Protein AF-A0A9P1DIL2-F1 (afdb_monomer_lite)

Radius of gyration: 38.41 Å; chains: 1; bounding box: 112×138×82 Å

Structure (mmCIF, N/CA/C/O backbone):
data_AF-A0A9P1DIL2-F1
#
_entry.id   AF-A0A9P1DIL2-F1
#
loop_
_atom_site.group_PDB
_atom_site.id
_atom_site.type_symbol
_atom_site.label_atom_id
_atom_site.label_alt_id
_atom_site.label_comp_id
_atom_site.label_asym_id
_atom_site.label_entity_id
_atom_site.label_seq_id
_atom_site.pdbx_PDB_ins_code
_atom_site.Cartn_x
_atom_site.Cartn_y
_atom_site.Cartn_z
_atom_site.occupancy
_atom_site.B_iso_or_equiv
_atom_site.auth_seq_id
_atom_site.auth_comp_id
_atom_site.auth_asym_id
_atom_site.auth_atom_id
_atom_site.pdbx_PDB_model_num
ATOM 1 N N . MET A 1 1 ? -37.172 10.593 31.304 1.00 86.00 1 MET A N 1
ATOM 2 C CA . MET A 1 1 ? -35.901 10.118 30.720 1.00 86.00 1 MET A CA 1
ATOM 3 C C . MET A 1 1 ? -35.151 9.204 31.687 1.00 86.00 1 MET A C 1
ATOM 5 O O . MET A 1 1 ? -34.919 8.066 31.318 1.00 86.00 1 MET A O 1
ATOM 9 N N . GLU A 1 2 ? -34.862 9.615 32.932 1.00 93.56 2 GLU A N 1
ATOM 10 C CA . GLU A 1 2 ? -34.145 8.751 33.898 1.00 93.56 2 GLU A CA 1
ATOM 11 C C . GLU A 1 2 ? -34.842 7.416 34.206 1.00 93.56 2 GLU A C 1
ATOM 13 O O . GLU A 1 2 ? -34.191 6.377 34.189 1.00 93.56 2 GLU A O 1
ATOM 18 N N . ALA A 1 3 ? -36.166 7.408 34.408 1.00 92.81 3 ALA A N 1
ATOM 19 C CA . ALA A 1 3 ? -36.910 6.163 34.639 1.00 92.81 3 ALA A CA 1
ATOM 20 C C . ALA A 1 3 ? -36.832 5.194 33.440 1.00 92.81 3 ALA A C 1
ATOM 22 O O . ALA A 1 3 ? -36.674 3.991 33.625 1.00 92.81 3 ALA A O 1
ATOM 23 N N . SER A 1 4 ? -36.889 5.722 32.212 1.00 95.50 4 SER A N 1
ATOM 24 C CA . SER A 1 4 ? -36.748 4.939 30.976 1.00 95.50 4 SER A CA 1
ATOM 25 C C . SER A 1 4 ? -35.328 4.399 30.803 1.00 95.50 4 SER A C 1
ATOM 27 O O . SER A 1 4 ? -35.156 3.264 30.368 1.00 95.50 4 SER A O 1
ATOM 29 N N . LEU A 1 5 ? -34.316 5.186 31.182 1.00 96.88 5 LEU A N 1
ATOM 30 C CA . LEU A 1 5 ? -32.922 4.755 31.175 1.00 96.88 5 LEU A CA 1
ATOM 31 C C . LEU A 1 5 ? -32.695 3.611 32.168 1.00 96.88 5 LEU A C 1
ATOM 33 O O . LEU A 1 5 ? -32.093 2.611 31.799 1.00 96.88 5 LEU A O 1
ATOM 37 N N . GLN A 1 6 ? -33.212 3.722 33.396 1.00 97.75 6 GLN A N 1
ATOM 38 C CA . GLN A 1 6 ? -33.060 2.661 34.393 1.00 97.75 6 GLN A CA 1
ATOM 39 C C . GLN A 1 6 ? -33.712 1.355 33.920 1.00 97.75 6 GLN A C 1
ATOM 41 O O . GLN A 1 6 ? -33.062 0.316 33.928 1.00 97.75 6 GLN A O 1
ATOM 46 N N . GLN A 1 7 ? -34.939 1.424 33.393 1.00 97.75 7 GLN A N 1
ATOM 47 C CA . GLN A 1 7 ? -35.623 0.261 32.815 1.00 97.75 7 GLN A CA 1
ATOM 48 C C . GLN A 1 7 ? -34.841 -0.372 31.656 1.00 97.75 7 GLN A C 1
ATOM 50 O O . GLN A 1 7 ? -34.799 -1.595 31.536 1.00 97.75 7 GLN A O 1
ATOM 55 N N . PHE A 1 8 ? -34.217 0.442 30.801 1.00 97.81 8 PHE A N 1
ATOM 56 C CA . PHE A 1 8 ? -33.380 -0.040 29.704 1.00 97.81 8 PHE A CA 1
ATOM 57 C C . PHE A 1 8 ? -32.117 -0.751 30.215 1.00 97.81 8 PHE A C 1
ATOM 59 O O . PHE A 1 8 ? -31.781 -1.832 29.728 1.00 97.81 8 PHE A O 1
ATOM 66 N N . CYS A 1 9 ? -31.446 -0.182 31.218 1.00 97.88 9 CYS A N 1
ATOM 67 C CA . CYS A 1 9 ? -30.265 -0.776 31.842 1.00 97.88 9 CYS A CA 1
ATOM 68 C C . CYS A 1 9 ? -30.592 -2.095 32.547 1.00 97.88 9 CYS A C 1
ATOM 70 O O . CYS A 1 9 ? -29.849 -3.062 32.388 1.00 97.88 9 CYS A O 1
ATOM 72 N N . ASP A 1 10 ? -31.727 -2.154 33.245 1.00 97.81 10 ASP A N 1
ATOM 73 C CA . ASP A 1 10 ? -32.201 -3.363 33.919 1.00 97.81 10 ASP A CA 1
ATOM 74 C C . ASP A 1 10 ? -32.574 -4.451 32.899 1.00 97.81 10 ASP A C 1
ATOM 76 O O . ASP A 1 10 ? -32.194 -5.612 33.056 1.00 97.81 10 ASP A O 1
ATOM 80 N N . LYS A 1 11 ? -33.257 -4.075 31.806 1.00 97.31 11 LYS A N 1
ATOM 81 C CA . LYS A 1 11 ? -33.658 -4.994 30.727 1.00 97.31 11 LYS A CA 1
ATOM 82 C C . LYS A 1 11 ? -32.461 -5.703 30.094 1.00 97.31 11 LYS A C 1
ATOM 84 O O . LYS A 1 11 ? -32.551 -6.889 29.787 1.00 97.31 11 LYS A O 1
ATOM 89 N N . TRP A 1 12 ? -31.366 -4.980 29.879 1.00 97.50 12 TRP A N 1
ATOM 90 C CA . TRP A 1 12 ? -30.175 -5.493 29.199 1.00 97.50 12 TRP A CA 1
ATOM 91 C C . TRP A 1 12 ? -29.035 -5.880 30.148 1.00 97.50 12 TRP A C 1
ATOM 93 O O . TRP A 1 12 ? -27.962 -6.241 29.669 1.00 97.50 12 TRP A O 1
ATOM 103 N N . GLN A 1 13 ? -29.265 -5.824 31.466 1.00 96.44 13 GLN A N 1
ATOM 104 C CA . GLN A 1 13 ? -28.277 -6.113 32.514 1.00 96.44 13 GLN A CA 1
ATOM 105 C C . GLN A 1 13 ? -26.950 -5.363 32.304 1.00 96.44 13 GLN A C 1
ATOM 107 O O . GLN A 1 13 ? -25.866 -5.938 32.394 1.00 96.44 13 GLN A O 1
ATOM 112 N N . LEU A 1 14 ? -27.038 -4.070 31.985 1.00 97.38 14 LEU A N 1
ATOM 113 C CA . LEU A 1 14 ? -25.866 -3.243 31.703 1.00 97.38 14 LEU A CA 1
ATOM 114 C C . LEU A 1 14 ? -25.084 -2.935 32.983 1.00 97.38 14 LEU A C 1
ATOM 116 O O . LEU A 1 14 ? -25.662 -2.524 33.995 1.00 97.38 14 LEU A O 1
ATOM 120 N N . ASP A 1 15 ? -23.763 -3.081 32.914 1.00 97.19 15 ASP A N 1
ATOM 121 C CA . ASP A 1 15 ? -22.864 -2.724 34.007 1.00 97.19 15 ASP A CA 1
ATOM 122 C C . ASP A 1 15 ? -22.834 -1.207 34.279 1.00 97.19 15 ASP A C 1
ATOM 124 O O . ASP A 1 15 ? -23.388 -0.381 33.547 1.00 97.19 15 ASP A O 1
ATOM 128 N N . VAL A 1 16 ? -22.199 -0.831 35.390 1.00 97.06 16 VAL A N 1
ATOM 129 C CA . VAL A 1 16 ? -22.127 0.566 35.845 1.00 97.06 16 VAL A CA 1
ATOM 130 C C . VAL A 1 16 ? -21.403 1.455 34.827 1.00 97.06 16 VAL A C 1
ATOM 132 O O . VAL A 1 16 ? -21.774 2.618 34.659 1.00 97.06 16 VAL A O 1
ATOM 135 N N . ASP A 1 17 ? -20.417 0.919 34.108 1.00 97.50 17 ASP A N 1
ATOM 136 C CA . ASP A 1 17 ? -19.657 1.666 33.107 1.00 97.50 17 ASP A CA 1
ATOM 137 C C . ASP A 1 17 ? -20.506 1.970 31.867 1.00 97.50 17 ASP A C 1
ATOM 139 O O . ASP A 1 17 ? -20.484 3.093 31.352 1.00 97.50 17 ASP A O 1
ATOM 143 N N . ALA A 1 18 ? -21.321 1.018 31.413 1.00 97.62 18 ALA A N 1
ATOM 144 C CA . ALA A 1 18 ? -22.282 1.209 30.335 1.00 97.62 18 ALA A CA 1
ATOM 145 C C . ALA A 1 18 ? -23.376 2.207 30.739 1.00 97.62 18 ALA A C 1
ATOM 147 O O . ALA A 1 18 ? -23.733 3.084 29.949 1.00 97.62 18 ALA A O 1
ATOM 148 N N . GLN A 1 19 ? -23.856 2.148 31.984 1.00 97.75 19 GLN A N 1
ATOM 149 C CA . GLN A 1 19 ? -24.814 3.123 32.517 1.00 97.75 19 GLN A CA 1
ATOM 150 C C . GLN A 1 19 ? -24.236 4.542 32.546 1.00 97.75 19 GLN A C 1
ATOM 152 O O . GLN A 1 19 ? -24.887 5.490 32.101 1.00 97.75 19 GLN A O 1
ATOM 157 N N . ASN A 1 20 ? -23.008 4.701 33.045 1.00 97.38 20 ASN A N 1
ATOM 158 C CA . ASN A 1 20 ? -22.322 5.993 33.082 1.00 97.38 20 ASN A CA 1
ATOM 159 C C . ASN A 1 20 ? -22.085 6.542 31.674 1.00 97.38 20 ASN A C 1
ATOM 161 O O . ASN A 1 20 ? -22.294 7.730 31.428 1.00 97.38 20 ASN A O 1
ATOM 165 N N . PHE A 1 21 ? -21.722 5.672 30.734 1.00 97.56 21 PHE A N 1
ATOM 166 C CA . PHE A 1 21 ? -21.584 6.044 29.336 1.00 97.56 21 PHE A CA 1
ATOM 167 C C . PHE A 1 21 ? -22.908 6.525 28.732 1.00 97.56 21 PHE A C 1
ATOM 169 O O . PHE A 1 21 ? -22.939 7.606 28.148 1.00 97.56 21 PHE A O 1
ATOM 176 N N . LEU A 1 22 ? -24.016 5.804 28.926 1.00 97.50 22 LEU A N 1
ATOM 177 C CA . LEU A 1 22 ? -25.332 6.248 28.457 1.00 97.50 22 LEU A CA 1
ATOM 178 C C . LEU A 1 22 ? -25.732 7.612 29.043 1.00 97.50 22 LEU A C 1
ATOM 180 O O . LEU A 1 22 ? -26.263 8.449 28.319 1.00 97.50 22 LEU A O 1
ATOM 184 N N . ARG A 1 23 ? -25.424 7.875 30.321 1.00 97.25 23 ARG A N 1
ATOM 185 C CA . ARG A 1 23 ? -25.663 9.184 30.962 1.00 97.25 23 ARG A CA 1
ATOM 186 C C . ARG A 1 23 ? -24.794 10.310 30.396 1.00 97.25 23 ARG A C 1
ATOM 188 O O . ARG A 1 23 ? -25.170 11.472 30.509 1.00 97.25 23 ARG A O 1
ATOM 195 N N . SER A 1 24 ? -23.643 9.978 29.811 1.00 96.56 24 SER A N 1
ATOM 196 C CA . SER A 1 24 ? -22.754 10.940 29.146 1.00 96.56 24 SER A CA 1
ATOM 197 C C . SER A 1 24 ? -23.138 11.240 27.694 1.00 96.56 24 SER A C 1
ATOM 199 O O . SER A 1 24 ? -22.584 12.166 27.101 1.00 96.56 24 SER A O 1
ATOM 201 N N . LEU A 1 25 ? -24.067 10.473 27.110 1.00 95.25 25 LEU A N 1
ATOM 202 C CA . LEU A 1 25 ? -24.573 10.732 25.765 1.00 95.25 25 LEU A CA 1
ATOM 203 C C . LEU A 1 25 ? -25.473 11.972 25.749 1.00 95.25 25 LEU A C 1
ATOM 205 O O . LEU A 1 25 ? -26.179 12.277 26.708 1.00 95.25 25 LEU A O 1
ATOM 209 N N . GLU A 1 26 ? -25.491 12.669 24.613 1.00 93.38 26 GLU A N 1
ATOM 210 C CA . GLU A 1 26 ? -26.445 13.751 24.378 1.00 93.38 26 GLU A CA 1
ATOM 211 C C . GLU A 1 26 ? -27.897 13.216 24.433 1.00 93.38 26 GLU A C 1
ATOM 213 O O . GLU A 1 26 ? -28.149 12.142 23.878 1.00 93.38 26 GLU A O 1
ATOM 218 N N . PRO A 1 27 ? -28.877 13.951 25.008 1.00 93.50 27 PRO A N 1
ATOM 219 C CA . PRO A 1 27 ? -30.247 13.457 25.194 1.00 93.50 27 PRO A CA 1
ATOM 220 C C . PRO A 1 27 ? -30.910 12.876 23.937 1.00 93.50 27 PRO A C 1
ATOM 222 O O . PRO A 1 27 ? -31.575 11.849 24.015 1.00 93.50 27 PRO A O 1
ATOM 225 N N . ALA A 1 28 ? -30.683 13.475 22.763 1.00 90.50 28 ALA A N 1
ATOM 226 C CA . ALA A 1 28 ? -31.243 12.968 21.507 1.00 90.50 28 ALA A CA 1
ATOM 227 C C . ALA A 1 28 ? -30.608 11.640 21.061 1.00 90.50 28 ALA A C 1
ATOM 229 O O . ALA A 1 28 ? -31.304 10.754 20.578 1.00 90.50 28 ALA A O 1
ATOM 230 N N . ALA A 1 29 ? -29.291 11.481 21.232 1.00 91.88 29 ALA A N 1
ATOM 231 C CA . ALA A 1 29 ? -28.619 10.220 20.930 1.00 91.88 29 ALA A CA 1
ATOM 232 C C . ALA A 1 29 ? -29.065 9.127 21.909 1.00 91.88 29 ALA A C 1
ATOM 234 O O . ALA A 1 29 ? -29.287 7.990 21.504 1.00 91.88 29 ALA A O 1
ATOM 235 N N . LEU A 1 30 ? -29.242 9.491 23.183 1.00 96.00 30 LEU A N 1
ATOM 236 C CA . LEU A 1 30 ? -29.744 8.590 24.211 1.00 96.00 30 LEU A CA 1
ATOM 237 C C . LEU A 1 30 ? -31.147 8.065 23.880 1.00 96.00 30 LEU A C 1
ATOM 239 O O . LEU A 1 30 ? -31.385 6.869 24.016 1.00 96.00 30 LEU A O 1
ATOM 243 N N . GLU A 1 31 ? -32.058 8.921 23.410 1.00 94.94 31 GLU A N 1
ATOM 244 C CA . GLU A 1 31 ? -33.403 8.500 22.993 1.00 94.94 31 GLU A CA 1
ATOM 245 C C . GLU A 1 31 ? -33.366 7.466 21.862 1.00 94.94 31 GLU A C 1
ATOM 247 O O . GLU A 1 31 ? -34.034 6.439 21.964 1.00 94.94 31 GLU A O 1
ATOM 252 N N . VAL A 1 32 ? -32.538 7.683 20.833 1.00 93.75 32 VAL A N 1
ATOM 253 C CA . VAL A 1 32 ? -32.373 6.721 19.727 1.00 93.75 32 VAL A CA 1
ATOM 254 C C . VAL A 1 32 ? -31.757 5.415 20.227 1.00 93.75 32 VAL A C 1
ATOM 256 O O . VAL A 1 32 ? -32.205 4.338 19.847 1.00 93.75 32 VAL A O 1
ATOM 259 N N . VAL A 1 33 ? -30.767 5.479 21.125 1.00 97.00 33 VAL A N 1
ATOM 260 C CA . VAL A 1 33 ? -30.186 4.271 21.730 1.00 97.00 33 VAL A CA 1
ATOM 261 C C . VAL A 1 33 ? -31.245 3.479 22.495 1.00 97.00 33 VAL A C 1
ATOM 263 O O . VAL A 1 33 ? -31.339 2.269 22.315 1.00 97.00 33 VAL A O 1
ATOM 266 N N . ILE A 1 34 ? -32.060 4.143 23.316 1.00 97.50 34 ILE A N 1
ATOM 267 C CA . ILE A 1 34 ? -33.109 3.484 24.104 1.00 97.50 34 ILE A CA 1
ATOM 268 C C . ILE A 1 34 ? -34.196 2.883 23.198 1.00 97.50 34 ILE A C 1
ATOM 270 O O . ILE A 1 34 ? -34.705 1.804 23.506 1.00 97.50 34 ILE A O 1
ATOM 274 N N . ALA A 1 35 ? -34.549 3.559 22.102 1.00 96.00 35 ALA A N 1
ATOM 275 C CA . ALA A 1 35 ? -35.598 3.124 21.182 1.00 96.00 35 ALA A CA 1
ATOM 276 C C . ALA A 1 35 ? -35.160 1.966 20.270 1.00 96.00 35 ALA A C 1
ATOM 278 O O . ALA A 1 35 ? -35.887 0.981 20.134 1.00 96.00 35 ALA A O 1
ATOM 279 N N . ASP A 1 36 ? -33.966 2.068 19.684 1.00 96.19 36 ASP A N 1
ATOM 280 C CA . ASP A 1 36 ? -33.579 1.241 18.537 1.00 96.19 36 ASP A CA 1
ATOM 281 C C . ASP A 1 36 ? -32.576 0.136 18.896 1.00 96.19 36 ASP A C 1
ATOM 283 O O . ASP A 1 36 ? -32.356 -0.792 18.112 1.00 96.19 36 ASP A O 1
ATOM 287 N N . PHE A 1 37 ? -31.948 0.192 20.077 1.00 97.62 37 PHE A N 1
ATOM 288 C CA . PHE A 1 37 ? -31.001 -0.842 20.479 1.00 97.62 37 PHE A CA 1
ATOM 289 C C . PHE A 1 37 ? -31.718 -2.135 20.893 1.00 97.62 37 PHE A C 1
ATOM 291 O O . PHE A 1 37 ? -32.198 -2.290 22.020 1.00 97.62 37 PHE A O 1
ATOM 298 N N . ALA A 1 38 ? -31.731 -3.096 19.970 1.00 96.38 38 ALA A N 1
ATOM 299 C CA . ALA A 1 38 ? -32.264 -4.442 20.158 1.00 96.38 38 ALA A CA 1
ATOM 300 C C . ALA A 1 38 ? -31.214 -5.502 19.759 1.00 96.38 38 ALA A C 1
ATOM 302 O O . ALA A 1 38 ? -31.238 -6.021 18.637 1.00 96.38 38 ALA A O 1
ATOM 303 N N . PRO A 1 39 ? -30.236 -5.818 20.629 1.00 96.38 39 PRO A N 1
ATOM 304 C CA . PRO A 1 39 ? -29.293 -6.901 20.376 1.00 96.38 39 PRO A CA 1
ATOM 305 C C . PRO A 1 39 ? -30.037 -8.242 20.278 1.00 96.38 39 PRO A C 1
ATOM 307 O O . PRO A 1 39 ? -31.046 -8.463 20.942 1.00 96.38 39 PRO A O 1
ATOM 310 N N . HIS A 1 40 ? -29.526 -9.148 19.441 1.00 95.56 40 HIS A N 1
ATOM 311 C CA . HIS A 1 40 ? -30.127 -10.470 19.248 1.00 95.56 40 HIS A CA 1
ATOM 312 C C . HIS A 1 40 ? -30.051 -11.299 20.536 1.00 95.56 40 HIS A C 1
ATOM 314 O O . HIS A 1 40 ? -29.056 -11.208 21.270 1.00 95.56 40 HIS A O 1
ATOM 320 N N . GLU A 1 41 ? -31.056 -12.147 20.762 1.00 92.56 41 GLU A N 1
ATOM 321 C CA . GLU A 1 41 ? -31.055 -13.122 21.856 1.00 92.56 41 GLU A CA 1
ATOM 322 C C . GLU A 1 41 ? -29.793 -14.000 21.796 1.00 92.56 41 GLU A C 1
ATOM 324 O O . GLU A 1 41 ? -29.361 -14.426 20.725 1.00 92.56 41 GLU A O 1
ATOM 329 N N . GLY A 1 42 ? -29.153 -14.215 22.949 1.00 92.44 42 GLY A N 1
ATOM 330 C CA . GLY A 1 42 ? -27.887 -14.953 23.043 1.00 92.44 42 GLY A CA 1
ATOM 331 C C . GLY A 1 42 ? -26.623 -14.133 22.746 1.00 92.44 42 GLY A C 1
ATOM 332 O O . GLY A 1 42 ? -25.529 -14.694 22.684 1.00 92.44 42 GLY A O 1
ATOM 333 N N . THR A 1 43 ? -26.724 -12.809 22.581 1.00 95.62 43 THR A N 1
ATOM 334 C CA . THR A 1 43 ? -25.536 -11.945 22.505 1.00 95.62 43 THR A CA 1
ATOM 335 C C . THR A 1 43 ? -24.754 -12.000 23.824 1.00 95.62 43 THR A C 1
ATOM 337 O O . THR A 1 43 ? -25.253 -11.547 24.846 1.00 95.62 43 THR A O 1
ATOM 340 N N . GLN A 1 44 ? -23.516 -12.509 23.790 1.00 94.12 44 GLN A N 1
ATOM 341 C CA . GLN A 1 44 ? -22.660 -12.614 24.982 1.00 94.12 44 GLN A CA 1
ATOM 342 C C . GLN A 1 44 ? -22.133 -11.259 25.484 1.00 94.12 44 GLN A C 1
ATOM 344 O O . GLN A 1 44 ? -21.986 -11.075 26.685 1.00 94.12 44 GLN A O 1
ATOM 349 N N . ASP A 1 45 ? -21.874 -10.310 24.581 1.00 96.56 45 ASP A N 1
ATOM 350 C CA . ASP A 1 45 ? -21.339 -8.983 24.912 1.00 96.56 45 ASP A CA 1
ATOM 351 C C . ASP A 1 45 ? -22.327 -7.878 24.512 1.00 96.56 45 ASP A C 1
ATOM 353 O O . ASP A 1 45 ? -22.249 -7.273 23.438 1.00 96.56 45 ASP A O 1
ATOM 357 N N . VAL A 1 46 ? -23.334 -7.667 25.360 1.00 97.56 46 VAL A N 1
ATOM 358 C CA . VAL A 1 46 ? -24.365 -6.647 25.131 1.00 97.56 46 VAL A CA 1
ATOM 359 C C . VAL A 1 46 ? -23.786 -5.239 25.294 1.00 97.56 46 VAL A C 1
ATOM 361 O O . VAL A 1 46 ? -24.094 -4.363 24.483 1.00 97.56 46 VAL A O 1
ATOM 364 N N . ALA A 1 47 ? -22.899 -5.032 26.273 1.00 97.00 47 ALA A N 1
ATOM 365 C CA . ALA A 1 47 ? -22.257 -3.745 26.533 1.00 97.00 47 ALA A CA 1
ATOM 366 C C . ALA A 1 47 ? -21.373 -3.304 25.353 1.00 97.00 47 ALA A C 1
ATOM 368 O O . ALA A 1 47 ? -21.532 -2.193 24.848 1.00 97.00 47 ALA A O 1
ATOM 369 N N . GLY A 1 48 ? -20.518 -4.182 24.818 1.00 94.88 48 GLY A N 1
ATOM 370 C CA . GLY A 1 48 ? -19.692 -3.890 23.642 1.00 94.88 48 GLY A CA 1
ATOM 371 C C . GLY A 1 48 ? -20.510 -3.538 22.396 1.00 94.88 48 GLY A C 1
ATOM 372 O O . GLY A 1 48 ? -20.167 -2.600 21.658 1.00 94.88 48 GLY A O 1
ATOM 373 N N . LYS A 1 49 ? -21.641 -4.224 22.176 1.00 96.00 49 LYS A N 1
ATOM 374 C CA . LYS A 1 49 ? -22.571 -3.875 21.088 1.00 96.00 49 LYS A CA 1
ATOM 375 C C . LYS A 1 49 ? -23.262 -2.536 21.328 1.00 96.00 49 LYS A C 1
ATOM 377 O O . LYS A 1 49 ? -23.388 -1.765 20.378 1.00 96.00 49 LYS A O 1
ATOM 382 N N . LEU A 1 50 ? -23.655 -2.239 22.565 1.00 97.81 50 LEU A N 1
ATOM 383 C CA . LEU A 1 50 ? -24.241 -0.955 22.941 1.00 97.81 50 LEU A CA 1
ATOM 384 C C . LEU A 1 50 ? -23.258 0.187 22.685 1.00 97.81 50 LEU A C 1
ATOM 386 O O . LEU A 1 50 ? -23.622 1.153 22.024 1.00 97.81 50 LEU A O 1
ATOM 390 N N . TYR A 1 51 ? -22.003 0.059 23.129 1.00 96.94 51 TYR A N 1
ATOM 391 C CA . TYR A 1 51 ? -20.964 1.058 22.874 1.00 96.94 51 TYR A CA 1
ATOM 392 C C . TYR A 1 51 ? -20.779 1.302 21.381 1.00 96.94 51 TYR A C 1
ATOM 394 O O . TYR A 1 51 ? -20.717 2.447 20.940 1.00 96.94 51 TYR A O 1
ATOM 402 N N . SER A 1 52 ? -20.719 0.232 20.590 1.00 91.94 52 SER A N 1
ATOM 403 C CA . SER A 1 52 ? -20.558 0.331 19.140 1.00 91.94 52 SER A CA 1
ATOM 404 C C . SER A 1 52 ? -21.757 1.018 18.479 1.00 91.94 52 SER A C 1
ATOM 406 O O . SER A 1 52 ? -21.571 1.888 17.629 1.00 91.94 52 SER A O 1
ATOM 408 N N . PHE A 1 53 ? -22.975 0.673 18.901 1.00 95.88 53 PHE A N 1
ATOM 409 C CA . PHE A 1 53 ? -24.219 1.245 18.390 1.00 95.88 53 PHE A CA 1
ATOM 410 C C . PHE A 1 53 ? -24.377 2.718 18.768 1.00 95.88 53 PHE A C 1
ATOM 412 O O . PHE A 1 53 ? -24.538 3.568 17.896 1.00 95.88 53 PHE A O 1
ATOM 419 N N . ALA A 1 54 ? -24.238 3.038 20.052 1.00 95.12 54 ALA A N 1
ATOM 420 C CA . ALA A 1 54 ? -24.307 4.394 20.572 1.00 95.12 54 ALA A CA 1
ATOM 421 C C . ALA A 1 54 ? -23.218 5.286 19.974 1.00 95.12 54 ALA A C 1
ATOM 423 O O . ALA A 1 54 ? -23.502 6.403 19.562 1.00 95.12 54 ALA A O 1
ATOM 424 N N . LYS A 1 55 ? -21.987 4.781 19.823 1.00 91.25 55 LYS A N 1
ATOM 425 C CA . LYS A 1 55 ? -20.921 5.500 19.115 1.00 91.25 55 LYS A CA 1
ATOM 426 C C . LYS A 1 55 ? -21.262 5.695 17.640 1.00 91.25 55 LYS A C 1
ATOM 428 O O . LYS A 1 55 ? -20.889 6.717 17.081 1.00 91.25 55 LYS A O 1
ATOM 433 N N . GLY A 1 56 ? -21.971 4.754 17.019 1.00 87.81 56 GLY A N 1
ATOM 434 C CA . GLY A 1 56 ? -22.538 4.899 15.679 1.00 87.81 56 GLY A CA 1
ATOM 435 C C . GLY A 1 56 ? -23.578 6.018 15.595 1.00 87.81 56 GLY A C 1
ATOM 436 O O . GLY A 1 56 ? -23.503 6.828 14.681 1.00 87.81 56 GLY A O 1
ATOM 437 N N . ILE A 1 57 ? -24.482 6.119 16.572 1.00 88.75 57 ILE A N 1
ATOM 438 C CA . ILE A 1 57 ? -25.498 7.182 16.655 1.00 88.75 57 ILE A CA 1
ATOM 439 C C . ILE A 1 57 ? -24.857 8.537 16.953 1.00 88.75 57 ILE A C 1
ATOM 441 O O . ILE A 1 57 ? -25.157 9.514 16.282 1.00 88.75 57 ILE A O 1
ATOM 445 N N . SER A 1 58 ? -23.916 8.611 17.895 1.00 84.25 58 SER A N 1
ATOM 446 C CA . SER A 1 58 ? -23.162 9.842 18.165 1.00 84.25 58 SER A CA 1
ATOM 447 C C . SER A 1 58 ? -22.276 10.258 16.989 1.00 84.25 58 SER A C 1
ATOM 449 O O . SER A 1 58 ? -21.914 11.425 16.876 1.00 84.25 58 SER A O 1
ATOM 451 N N . ARG A 1 59 ? -21.911 9.305 16.122 1.00 76.31 59 ARG A N 1
ATOM 452 C CA . ARG A 1 59 ? -21.229 9.559 14.849 1.00 76.31 59 ARG A CA 1
ATOM 453 C C . ARG A 1 59 ? -22.178 9.869 13.709 1.00 76.31 59 ARG A C 1
ATOM 455 O O . ARG A 1 59 ? -21.697 10.391 12.714 1.00 76.31 59 ARG A O 1
ATOM 462 N N . GLN A 1 60 ? -23.474 9.569 13.809 1.00 66.50 60 GLN A N 1
ATOM 463 C CA . GLN A 1 60 ? -24.422 10.086 12.838 1.00 66.50 60 GLN A CA 1
ATOM 464 C C . GLN A 1 60 ? -24.459 11.599 13.043 1.00 66.50 60 GLN A C 1
ATOM 466 O O . GLN A 1 60 ? -24.929 12.057 14.088 1.00 66.50 60 GLN A O 1
ATOM 471 N N . PRO A 1 61 ? -23.950 12.401 12.091 1.00 53.97 61 PRO A N 1
ATOM 472 C CA . PRO A 1 61 ? -24.134 13.831 12.187 1.00 53.97 61 PRO A CA 1
ATOM 473 C C . PRO A 1 61 ? -25.645 14.059 12.179 1.00 53.97 61 PRO A C 1
ATOM 475 O O . PRO A 1 61 ? -26.314 13.685 11.213 1.00 53.97 61 PRO A O 1
ATOM 478 N N . ARG A 1 62 ? -26.196 14.629 13.262 1.00 59.19 62 ARG A N 1
ATOM 479 C CA . ARG A 1 62 ? -27.523 15.261 13.245 1.00 59.19 62 ARG A CA 1
ATOM 480 C C . ARG A 1 62 ? -27.550 16.122 12.003 1.00 59.19 62 ARG A C 1
ATOM 482 O O . ARG A 1 62 ? -26.867 17.136 12.073 1.00 59.19 62 ARG A O 1
ATOM 489 N N . GLN A 1 63 ? -28.227 15.681 10.930 1.00 57.25 63 GLN A N 1
ATOM 490 C CA . GLN A 1 63 ? -28.199 16.270 9.584 1.00 57.25 63 GLN A CA 1
ATOM 491 C C . GLN A 1 63 ? -27.398 17.571 9.572 1.00 57.25 63 GLN A C 1
ATOM 493 O O . GLN A 1 63 ? -27.977 18.653 9.693 1.00 57.25 63 GLN A O 1
ATOM 498 N N . GLU A 1 64 ? -26.060 17.469 9.572 1.00 64.94 64 GLU A N 1
ATOM 499 C CA . GLU A 1 64 ? -25.234 18.662 9.476 1.00 64.94 64 GLU A CA 1
ATOM 500 C C . GLU A 1 64 ? -25.547 19.086 8.058 1.00 64.94 64 GLU A C 1
ATOM 502 O O . GLU A 1 64 ? -25.086 18.459 7.103 1.00 64.94 64 GLU A O 1
ATOM 507 N N . GLY A 1 65 ? -26.480 20.033 7.916 1.00 85.38 65 GLY A N 1
ATOM 508 C CA . GLY A 1 65 ? -26.941 20.457 6.611 1.00 85.38 65 GLY A CA 1
ATOM 509 C C . GLY A 1 65 ? -25.713 20.770 5.773 1.00 85.38 65 GLY A C 1
ATOM 510 O O . GLY A 1 65 ? -24.659 21.120 6.306 1.00 85.38 65 GLY A O 1
ATOM 511 N N . VAL A 1 66 ? -25.829 20.638 4.458 1.00 92.69 66 VAL A N 1
ATOM 512 C CA . VAL A 1 66 ? -24.703 20.810 3.527 1.00 92.69 66 VAL A CA 1
ATOM 513 C C . VAL A 1 66 ? -23.860 22.064 3.845 1.00 92.69 66 VAL A C 1
ATOM 515 O O . VAL A 1 66 ? -22.644 22.038 3.691 1.00 92.69 66 VAL A O 1
ATOM 518 N N . GLU A 1 67 ? -24.472 23.120 4.392 1.00 93.44 67 GLU A N 1
ATOM 519 C CA . GLU A 1 67 ? -23.797 24.319 4.907 1.00 93.44 67 GLU A CA 1
ATOM 520 C C . GLU A 1 67 ? -22.848 24.087 6.097 1.00 93.44 67 GLU A C 1
ATOM 522 O O . GLU A 1 67 ? -21.714 24.563 6.063 1.00 93.44 67 GLU A O 1
ATOM 527 N N . ALA A 1 68 ? -23.261 23.345 7.128 1.00 91.56 68 ALA A N 1
ATOM 528 C CA . ALA A 1 68 ? -22.402 23.010 8.265 1.00 91.56 68 ALA A CA 1
ATOM 529 C C . ALA A 1 68 ? -21.202 22.170 7.807 1.00 91.56 68 ALA A C 1
ATOM 531 O O . ALA A 1 68 ? -20.067 22.436 8.201 1.00 91.56 68 ALA A O 1
ATOM 532 N N . PHE A 1 69 ? -21.429 21.233 6.882 1.00 93.94 69 PHE A N 1
ATOM 533 C CA . PHE A 1 69 ? -20.365 20.452 6.256 1.00 93.94 69 PHE A CA 1
ATOM 534 C C . PHE A 1 69 ? -19.377 21.332 5.466 1.00 93.94 69 PHE A C 1
ATOM 536 O O . PHE A 1 69 ? -18.159 21.186 5.605 1.00 93.94 69 PHE A O 1
ATOM 543 N N . ILE A 1 70 ? -19.883 22.279 4.666 1.00 96.00 70 ILE A N 1
ATOM 544 C CA . ILE A 1 70 ? -19.063 23.243 3.911 1.00 96.00 70 ILE A CA 1
ATOM 545 C C . ILE A 1 70 ? -18.199 24.087 4.856 1.00 96.00 70 ILE A C 1
ATOM 547 O O . ILE A 1 70 ? -17.012 24.286 4.585 1.00 96.00 70 ILE A O 1
ATOM 551 N N . GLN A 1 71 ? -18.772 24.552 5.970 1.00 94.88 71 GLN A N 1
ATOM 552 C CA . GLN A 1 71 ? -18.060 25.340 6.977 1.00 94.88 71 GLN A CA 1
ATOM 553 C C . GLN A 1 71 ? -17.006 24.513 7.721 1.00 94.88 71 GLN A C 1
ATOM 555 O O . GLN A 1 71 ? -15.857 24.947 7.829 1.00 94.88 71 GLN A O 1
ATOM 560 N N . LYS A 1 72 ? -17.366 23.305 8.172 1.00 93.44 72 LYS A N 1
ATOM 561 C CA . LYS A 1 72 ? -16.491 22.374 8.902 1.00 93.44 72 LYS A CA 1
ATOM 562 C C . LYS A 1 72 ? -15.206 22.076 8.140 1.00 93.44 72 LYS A C 1
ATOM 564 O O . LYS A 1 72 ? -14.118 22.139 8.706 1.00 93.44 72 LYS A O 1
ATOM 569 N N . TRP A 1 73 ? -15.325 21.828 6.838 1.00 95.19 73 TRP A N 1
ATOM 570 C CA . TRP A 1 73 ? -14.187 21.502 5.978 1.00 95.19 73 TRP A CA 1
ATOM 571 C C . TRP A 1 73 ? -13.580 22.706 5.255 1.00 95.19 73 TRP A C 1
ATOM 573 O O . TRP A 1 73 ? -12.680 22.524 4.434 1.00 95.19 73 TRP A O 1
ATOM 583 N N . LYS A 1 74 ? -14.046 23.927 5.561 1.00 95.12 74 LYS A N 1
ATOM 584 C CA . LYS A 1 74 ? -13.592 25.190 4.953 1.00 95.12 74 LYS A CA 1
ATOM 585 C C . LYS A 1 74 ? -13.530 25.110 3.423 1.00 95.12 74 LYS A C 1
ATOM 587 O O . LYS A 1 74 ? -12.540 25.511 2.810 1.00 95.12 74 LYS A O 1
ATOM 592 N N . LEU A 1 75 ? -14.569 24.542 2.810 1.00 96.19 75 LEU A N 1
ATOM 593 C CA . LEU A 1 75 ? -14.600 24.354 1.361 1.00 96.19 75 LEU A CA 1
ATOM 594 C C . LEU A 1 75 ? -14.688 25.712 0.661 1.00 96.19 75 LEU A C 1
ATOM 596 O O . LEU A 1 75 ? -15.449 26.591 1.066 1.00 96.19 75 LEU A O 1
ATOM 600 N N . ASP A 1 76 ? -13.921 25.878 -0.415 1.00 96.75 76 ASP A N 1
ATOM 601 C CA . ASP A 1 76 ? -13.981 27.081 -1.238 1.00 96.75 76 ASP A CA 1
ATOM 602 C C . ASP A 1 76 ? -15.361 27.234 -1.903 1.00 96.75 76 ASP A C 1
ATOM 604 O O . ASP A 1 76 ? -16.101 26.262 -2.077 1.00 96.75 76 ASP A O 1
ATOM 608 N N . LEU A 1 77 ? -15.704 28.457 -2.319 1.00 96.12 77 LEU A N 1
ATOM 609 C CA . LEU A 1 77 ? -17.023 28.771 -2.875 1.00 96.12 77 LEU A CA 1
ATOM 610 C C . LEU A 1 77 ? -17.382 27.911 -4.101 1.00 96.12 77 LEU A C 1
ATOM 612 O O . LEU A 1 77 ? -18.547 27.546 -4.271 1.00 96.12 77 LEU A O 1
ATOM 616 N N . SER A 1 78 ? -16.400 27.561 -4.941 1.00 96.44 78 SER A N 1
ATOM 617 C CA . SER A 1 78 ? -16.635 26.718 -6.117 1.00 96.44 78 SER A CA 1
ATOM 618 C C . SER A 1 78 ? -16.957 25.284 -5.706 1.00 96.44 78 SER A C 1
ATOM 620 O O . SER A 1 78 ? -17.910 24.700 -6.224 1.00 96.44 78 SER A O 1
ATOM 622 N N . THR A 1 79 ? -16.215 24.726 -4.752 1.00 96.12 79 THR A N 1
ATOM 623 C CA . THR A 1 79 ? -16.483 23.386 -4.222 1.00 96.12 79 THR A CA 1
ATOM 624 C C . THR A 1 79 ? -17.801 23.343 -3.453 1.00 96.12 79 THR A C 1
ATOM 626 O O . THR A 1 79 ? -18.584 22.422 -3.660 1.00 96.12 79 THR A O 1
ATOM 629 N N . ALA A 1 80 ? -18.098 24.357 -2.641 1.00 97.12 80 ALA A N 1
ATOM 630 C CA . ALA A 1 80 ? -19.363 24.499 -1.929 1.00 97.12 80 ALA A CA 1
ATOM 631 C C . ALA A 1 80 ? -20.563 24.526 -2.889 1.00 97.12 80 ALA A C 1
ATOM 633 O O . ALA A 1 80 ? -21.529 23.791 -2.697 1.00 97.12 80 ALA A O 1
ATOM 634 N N . LYS A 1 81 ? -20.491 25.329 -3.961 1.00 96.69 81 LYS A N 1
ATOM 635 C CA . LYS A 1 81 ? -21.519 25.362 -5.012 1.00 96.69 81 LYS A CA 1
ATOM 636 C C . LYS A 1 81 ? -21.708 23.984 -5.648 1.00 96.69 81 LYS A C 1
ATOM 638 O O . LYS A 1 81 ? -22.833 23.509 -5.736 1.00 96.69 81 LYS A O 1
ATOM 643 N N . TRP A 1 82 ? -20.610 23.323 -6.006 1.00 97.25 82 TRP A N 1
ATOM 644 C CA . TRP A 1 82 ? -20.655 21.988 -6.595 1.00 97.25 82 TRP A CA 1
ATOM 645 C C . TRP A 1 82 ? -21.280 20.944 -5.654 1.00 97.25 82 TRP A C 1
ATOM 647 O O . TRP A 1 82 ? -22.085 20.143 -6.111 1.00 97.25 82 TRP A O 1
ATOM 657 N N . VAL A 1 83 ? -20.986 20.974 -4.346 1.00 97.25 83 VAL A N 1
ATOM 658 C CA . VAL A 1 83 ? -21.623 20.065 -3.371 1.00 97.25 83 VAL A CA 1
ATOM 659 C C . VAL A 1 83 ? -23.134 20.306 -3.291 1.00 97.25 83 VAL A C 1
ATOM 661 O O . VAL A 1 83 ? -23.891 19.343 -3.212 1.00 97.25 83 VAL A O 1
ATOM 664 N N . ARG A 1 84 ? -23.599 21.562 -3.358 1.00 96.75 84 ARG A N 1
ATOM 665 C CA . ARG A 1 84 ? -25.040 21.888 -3.342 1.00 96.75 84 ARG A CA 1
ATOM 666 C C . ARG A 1 84 ? -25.790 21.355 -4.565 1.00 96.75 84 ARG A C 1
ATOM 668 O O . ARG A 1 84 ? -26.956 20.990 -4.437 1.00 96.75 84 ARG A O 1
ATOM 675 N N . GLU A 1 85 ? -25.116 21.296 -5.712 1.00 96.75 85 GLU A N 1
ATOM 676 C CA . GLU A 1 85 ? -25.653 20.801 -6.988 1.00 96.75 85 GLU A CA 1
ATOM 677 C C . GLU A 1 85 ? -25.697 19.263 -7.084 1.00 96.75 85 GLU A C 1
ATOM 679 O O . GLU A 1 85 ? -26.275 18.728 -8.029 1.00 96.75 85 GLU A O 1
ATOM 684 N N . LEU A 1 86 ? -25.112 18.531 -6.128 1.00 96.31 86 LEU A N 1
ATOM 685 C CA . LEU A 1 86 ? -25.166 17.067 -6.118 1.00 96.31 86 LEU A CA 1
ATOM 686 C C . LEU A 1 86 ? -26.585 16.544 -5.794 1.00 96.31 86 LEU A C 1
ATOM 688 O O . LEU A 1 86 ? -27.325 17.198 -5.049 1.00 96.31 86 LEU A O 1
ATOM 692 N N . PRO A 1 87 ? -26.955 15.340 -6.286 1.00 95.94 87 PRO A N 1
ATOM 693 C CA . PRO A 1 87 ? -28.185 14.652 -5.879 1.00 95.94 87 PRO A CA 1
ATOM 694 C C . PRO A 1 87 ? -28.290 14.515 -4.356 1.00 95.94 87 PRO A C 1
ATOM 696 O O . PRO A 1 87 ? -27.268 14.393 -3.673 1.00 95.94 87 PRO A O 1
ATOM 699 N N . GLN A 1 88 ? -29.511 14.543 -3.813 1.00 91.19 88 GLN A N 1
ATOM 700 C CA . GLN A 1 88 ? -29.729 14.587 -2.362 1.00 91.19 88 GLN A CA 1
ATOM 701 C C . GLN A 1 88 ? -29.107 13.386 -1.646 1.00 91.19 88 GLN A C 1
ATOM 703 O O . GLN A 1 88 ? -28.404 13.556 -0.656 1.00 91.19 88 GLN A O 1
ATOM 708 N N . GLU A 1 89 ? -29.234 12.202 -2.227 1.00 91.06 89 GLU A N 1
ATOM 709 C CA . GLU A 1 89 ? -28.703 10.947 -1.699 1.00 91.06 89 GLU A CA 1
ATOM 710 C C . GLU A 1 89 ? -27.170 10.964 -1.637 1.00 91.06 89 GLU A C 1
ATOM 712 O O . GLU A 1 89 ? -26.554 10.409 -0.725 1.00 91.06 89 GLU A O 1
ATOM 717 N N . VAL A 1 90 ? -26.536 11.630 -2.608 1.00 94.50 90 VAL A N 1
ATOM 718 C CA . VAL A 1 90 ? -25.080 11.798 -2.655 1.00 94.50 90 VAL A CA 1
ATOM 719 C C . VAL A 1 90 ? -24.634 12.805 -1.605 1.00 94.50 90 VAL A C 1
ATOM 721 O O . VAL A 1 90 ? -23.623 12.568 -0.950 1.00 94.50 90 VAL A O 1
ATOM 724 N N . LYS A 1 91 ? -25.378 13.906 -1.428 1.00 94.62 91 LYS A N 1
ATOM 725 C CA . LYS A 1 91 ? -25.107 14.902 -0.382 1.00 94.62 91 LYS A CA 1
ATOM 726 C C . LYS A 1 91 ? -25.195 14.265 1.000 1.00 94.62 91 LYS A C 1
ATOM 728 O O . LYS A 1 91 ? -24.261 14.421 1.777 1.00 94.62 91 LYS A O 1
ATOM 733 N N . ASP A 1 92 ? -26.237 13.483 1.263 1.00 90.06 92 ASP A N 1
ATOM 734 C CA . ASP A 1 92 ? -26.436 12.815 2.552 1.00 90.06 92 ASP A CA 1
ATOM 735 C C . ASP A 1 92 ? -25.317 11.805 2.842 1.00 90.06 92 ASP A C 1
ATOM 737 O O . ASP A 1 92 ? -24.730 11.815 3.924 1.00 90.06 92 ASP A O 1
ATOM 741 N N . ALA A 1 93 ? -24.950 10.978 1.857 1.00 90.25 93 ALA A N 1
ATOM 742 C CA . ALA A 1 93 ? -23.831 10.045 1.994 1.00 90.25 93 ALA A CA 1
ATOM 743 C C . ALA A 1 93 ? -22.490 10.769 2.189 1.00 90.25 93 ALA A C 1
ATOM 745 O O . ALA A 1 93 ? -21.637 10.320 2.946 1.00 90.25 93 ALA A O 1
ATOM 746 N N . LEU A 1 94 ? -22.290 11.903 1.523 1.00 94.38 94 LEU A N 1
ATOM 747 C CA . LEU A 1 94 ? -21.071 12.693 1.629 1.00 94.38 94 LEU A CA 1
ATOM 748 C C . LEU A 1 94 ? -20.954 13.377 2.997 1.00 94.38 94 LEU A C 1
ATOM 750 O O . LEU A 1 94 ? -19.882 13.330 3.590 1.00 94.38 94 LEU A O 1
ATOM 754 N N . VAL A 1 95 ? -22.042 13.940 3.525 1.00 93.50 95 VAL A N 1
ATOM 755 C CA . VAL A 1 95 ? -22.086 14.509 4.882 1.00 93.50 95 VAL A CA 1
ATOM 756 C C . VAL A 1 95 ? -21.848 13.430 5.939 1.00 93.50 95 VAL A C 1
ATOM 758 O O . VAL A 1 95 ? -21.123 13.673 6.900 1.00 93.50 95 VAL A O 1
ATOM 761 N N . ARG A 1 96 ? -22.434 12.242 5.757 1.00 88.81 96 ARG A N 1
ATOM 762 C CA . ARG A 1 96 ? -22.355 11.140 6.723 1.00 88.81 96 ARG A CA 1
ATOM 763 C C . ARG A 1 96 ? -21.004 10.426 6.723 1.00 88.81 96 ARG A C 1
ATOM 765 O O . ARG A 1 96 ? -20.492 10.111 7.788 1.00 88.81 96 ARG A O 1
ATOM 772 N N . ASP A 1 97 ? -20.449 10.147 5.545 1.00 91.25 97 ASP A N 1
ATOM 773 C CA . ASP A 1 97 ? -19.375 9.156 5.400 1.00 91.25 97 ASP A CA 1
ATOM 774 C C . ASP A 1 97 ? -17.996 9.788 5.098 1.00 91.25 97 ASP A C 1
ATOM 776 O O . ASP A 1 97 ? -16.979 9.087 5.079 1.00 91.25 97 ASP A O 1
ATOM 780 N N . PHE A 1 98 ? -17.916 11.099 4.829 1.00 94.88 98 PHE A N 1
ATOM 781 C CA . PHE A 1 98 ? -16.650 11.760 4.495 1.00 94.88 98 PHE A CA 1
ATOM 782 C C . PHE A 1 98 ? -15.889 12.260 5.735 1.00 94.88 98 PHE A C 1
ATOM 784 O O . PHE A 1 98 ? -16.059 13.396 6.178 1.00 94.88 98 PHE A O 1
ATOM 791 N N . GLU A 1 99 ? -14.965 11.431 6.230 1.00 92.62 99 GLU A N 1
ATOM 792 C CA . GLU A 1 99 ? -14.048 11.748 7.338 1.00 92.62 99 GLU A CA 1
ATOM 793 C C . GLU A 1 99 ? -12.570 11.669 6.892 1.00 92.62 99 GLU A C 1
ATOM 795 O O . GLU A 1 99 ? -11.898 10.645 7.064 1.00 92.62 99 GLU A O 1
ATOM 800 N N . PRO A 1 100 ? -12.014 12.717 6.259 1.00 92.88 100 PRO A N 1
ATOM 801 C CA . PRO A 1 100 ? -10.586 12.768 5.981 1.00 92.88 100 PRO A CA 1
ATOM 802 C C . PRO A 1 100 ? -9.784 12.896 7.287 1.00 92.88 100 PRO A C 1
ATOM 804 O O . PRO A 1 100 ? -10.196 13.572 8.224 1.00 92.88 100 PRO A O 1
ATOM 807 N N . LYS A 1 101 ? -8.591 12.287 7.328 1.00 90.44 101 LYS A N 1
ATOM 808 C CA . LYS A 1 101 ? -7.631 12.471 8.430 1.00 90.44 101 LYS A CA 1
ATOM 809 C C . LYS A 1 101 ? -7.237 13.946 8.573 1.00 90.44 101 LYS A C 1
ATOM 811 O O . LYS A 1 101 ? -7.104 14.624 7.550 1.00 90.44 101 LYS A O 1
ATOM 816 N N . GLU A 1 102 ? -6.980 14.392 9.803 1.00 84.81 102 GLU A N 1
ATOM 817 C CA . GLU A 1 102 ? -6.636 15.785 10.146 1.00 84.81 102 GLU A CA 1
ATOM 818 C C . GLU A 1 102 ? -5.421 16.333 9.373 1.00 84.81 102 GLU A C 1
ATOM 820 O O . GLU A 1 102 ? -5.352 17.522 9.081 1.00 84.81 102 GLU A O 1
ATOM 825 N N . ASP A 1 103 ? -4.498 15.464 8.956 1.00 87.88 103 ASP A N 1
ATOM 826 C CA . ASP A 1 103 ? -3.292 15.792 8.185 1.00 87.88 103 ASP A CA 1
ATOM 827 C C . ASP A 1 103 ? -3.518 15.872 6.658 1.00 87.88 103 ASP A C 1
ATOM 829 O O . ASP A 1 103 ? -2.578 15.999 5.866 1.00 87.88 103 ASP A O 1
ATOM 833 N N . THR A 1 104 ? -4.767 15.788 6.194 1.00 93.75 104 THR A N 1
ATOM 834 C CA . THR A 1 104 ? -5.078 15.768 4.762 1.00 93.75 104 THR A CA 1
ATOM 835 C C . THR A 1 104 ? -4.903 17.150 4.121 1.00 93.75 104 THR A C 1
ATOM 837 O O . THR A 1 104 ? -5.771 18.008 4.223 1.00 93.75 104 THR A O 1
ATOM 840 N N . GLN A 1 105 ? -3.840 17.332 3.330 1.00 85.25 105 GLN A N 1
ATOM 841 C CA . GLN A 1 105 ? -3.577 18.602 2.628 1.00 85.25 105 GLN A CA 1
ATOM 842 C C . GLN A 1 105 ? -4.492 18.897 1.421 1.00 85.25 105 GLN A C 1
ATOM 844 O O . GLN A 1 105 ? -4.581 20.039 0.985 1.00 85.25 105 GLN A O 1
ATOM 849 N N . ASN A 1 106 ? -5.182 17.897 0.858 1.00 92.38 106 ASN A N 1
ATOM 850 C CA . ASN A 1 106 ? -6.052 18.076 -0.315 1.00 92.38 106 ASN A CA 1
ATOM 851 C C . ASN A 1 106 ? -7.475 17.566 -0.052 1.00 92.38 106 ASN A C 1
ATOM 853 O O . ASN A 1 106 ? -7.913 16.560 -0.621 1.00 92.38 106 ASN A O 1
ATOM 857 N N . ILE A 1 107 ? -8.182 18.256 0.845 1.00 95.62 107 ILE A N 1
ATOM 858 C CA . ILE A 1 107 ? -9.554 17.911 1.242 1.00 95.62 107 ILE A CA 1
ATOM 859 C C . ILE A 1 107 ? -10.488 17.967 0.028 1.00 95.62 107 ILE A C 1
ATOM 861 O O . ILE A 1 107 ? -11.178 16.989 -0.245 1.00 95.62 107 ILE A O 1
ATOM 865 N N . THR A 1 108 ? -10.432 19.037 -0.773 1.00 93.25 108 THR A N 1
ATOM 866 C CA . THR A 1 108 ? -11.260 19.208 -1.981 1.00 93.25 108 THR A CA 1
ATOM 867 C C . THR A 1 108 ? -11.082 18.073 -2.991 1.00 93.25 108 THR A C 1
ATOM 869 O O . THR A 1 108 ? -12.061 17.559 -3.535 1.00 93.25 108 THR A O 1
ATOM 872 N N . GLY A 1 109 ? -9.842 17.646 -3.249 1.00 83.50 109 GLY A N 1
ATOM 873 C CA . GLY A 1 109 ? -9.554 16.543 -4.164 1.00 83.50 109 GLY A CA 1
ATOM 874 C C . GLY A 1 109 ? -10.088 15.205 -3.653 1.00 83.50 109 GLY A C 1
ATOM 875 O O . GLY A 1 109 ? -10.719 14.468 -4.414 1.00 83.50 109 GLY A O 1
ATOM 876 N N . LYS A 1 110 ? -9.898 14.910 -2.359 1.00 91.00 110 LYS A N 1
ATOM 877 C CA . LYS A 1 110 ? -10.444 13.692 -1.741 1.00 91.00 110 LYS A CA 1
ATOM 878 C C . LYS A 1 110 ? -11.971 13.702 -1.715 1.00 91.00 110 LYS A C 1
ATOM 880 O O . LYS A 1 110 ? -12.570 12.678 -2.029 1.00 91.00 110 LYS A O 1
ATOM 885 N N . LEU A 1 111 ? -12.583 14.848 -1.420 1.00 96.44 111 LEU A N 1
ATOM 886 C CA . LEU A 1 111 ? -14.032 15.037 -1.424 1.00 96.44 111 LEU A CA 1
ATOM 887 C C . LEU A 1 111 ? -14.621 14.746 -2.805 1.00 96.44 111 LEU A C 1
ATOM 889 O O . LEU A 1 111 ? -15.542 13.945 -2.936 1.00 96.44 111 LEU A O 1
ATOM 893 N N . LYS A 1 112 ? -14.039 15.340 -3.855 1.00 91.44 112 LYS A N 1
ATOM 894 C CA . LYS A 1 112 ? -14.467 15.109 -5.241 1.00 91.44 112 LYS A CA 1
ATOM 895 C C . LYS A 1 112 ? -14.296 13.652 -5.661 1.00 91.44 112 LYS A C 1
ATOM 897 O O . LYS A 1 112 ? -15.180 13.101 -6.311 1.00 91.44 112 LYS A O 1
ATOM 902 N N . GLY A 1 113 ? -13.188 13.017 -5.276 1.00 81.12 113 GLY A N 1
ATOM 903 C CA . GLY A 1 113 ? -12.974 11.587 -5.509 1.00 81.12 113 GLY A CA 1
ATOM 904 C C . GLY A 1 113 ? -14.022 10.717 -4.812 1.00 81.12 113 GLY A C 1
ATOM 905 O O . GLY A 1 113 ? -14.590 9.821 -5.431 1.00 81.12 113 GLY A O 1
ATOM 906 N N . PHE A 1 114 ? -14.330 11.021 -3.551 1.00 94.00 114 PHE A N 1
ATOM 907 C CA . PHE A 1 114 ? -15.321 10.293 -2.766 1.00 94.00 114 PHE A CA 1
ATOM 908 C C . PHE A 1 114 ? -16.739 10.446 -3.327 1.00 94.00 114 PHE A C 1
ATOM 910 O O . PHE A 1 114 ? -17.415 9.446 -3.559 1.00 94.00 114 PHE A O 1
ATOM 917 N N . ALA A 1 115 ? -17.161 11.671 -3.651 1.00 94.06 115 ALA A N 1
ATOM 918 C CA . ALA A 1 115 ? -18.474 11.912 -4.246 1.00 94.06 115 ALA A CA 1
ATOM 919 C C . ALA A 1 115 ? -18.635 11.214 -5.603 1.00 94.06 115 ALA A C 1
ATOM 921 O O . ALA A 1 115 ? -19.697 10.673 -5.885 1.00 94.06 115 ALA A O 1
ATOM 922 N N . ARG A 1 116 ? -17.583 11.183 -6.439 1.00 86.75 116 ARG A N 1
ATOM 923 C CA . ARG A 1 116 ? -17.597 10.432 -7.708 1.00 86.75 116 ARG A CA 1
ATOM 924 C C . ARG A 1 116 ? -17.786 8.937 -7.476 1.00 86.75 116 ARG A C 1
ATOM 926 O O . ARG A 1 116 ? -18.538 8.307 -8.212 1.00 86.75 116 ARG A O 1
ATOM 933 N N . SER A 1 117 ? -17.155 8.386 -6.441 1.00 86.75 117 SER A N 1
ATOM 934 C CA . SER A 1 117 ? -17.357 6.988 -6.051 1.00 86.75 117 SER A CA 1
ATOM 935 C C . SER A 1 117 ? -18.800 6.736 -5.581 1.00 86.75 117 SER A C 1
ATOM 937 O O . SER A 1 117 ? -19.410 5.743 -5.973 1.00 86.75 117 SER A O 1
ATOM 939 N N . ILE A 1 118 ? -19.410 7.655 -4.818 1.00 92.31 118 ILE A N 1
ATOM 940 C CA . ILE A 1 118 ? -20.836 7.567 -4.444 1.00 92.31 118 ILE A CA 1
ATOM 941 C C . ILE A 1 118 ? -21.743 7.657 -5.681 1.00 92.31 118 ILE A C 1
ATOM 943 O O . ILE A 1 118 ? -22.611 6.807 -5.851 1.00 92.31 118 ILE A O 1
ATOM 947 N N . LEU A 1 119 ? -21.522 8.636 -6.563 1.00 89.25 119 LEU A N 1
ATOM 948 C CA . LEU A 1 119 ? -22.290 8.819 -7.801 1.00 89.25 119 LEU A CA 1
ATOM 949 C C . LEU A 1 119 ? -22.236 7.579 -8.697 1.00 89.25 119 LEU A C 1
ATOM 951 O O . LEU A 1 119 ? -23.272 7.135 -9.181 1.00 89.25 119 LEU A O 1
ATOM 955 N N . SER A 1 120 ? -21.049 6.991 -8.871 1.00 81.69 120 SER A N 1
ATOM 956 C CA . SER A 1 120 ? -20.871 5.755 -9.642 1.00 81.69 120 SER A CA 1
ATOM 957 C C . SER A 1 120 ? -21.690 4.609 -9.038 1.00 81.69 120 SER A C 1
ATOM 959 O O . SER A 1 120 ? -22.417 3.922 -9.753 1.00 81.69 120 SER A O 1
ATOM 961 N N . ARG A 1 121 ? -21.655 4.440 -7.707 1.00 83.19 121 ARG A N 1
ATOM 962 C CA . ARG A 1 121 ? -22.477 3.433 -7.011 1.00 83.19 121 ARG A CA 1
ATOM 963 C C . ARG A 1 121 ? -23.975 3.698 -7.160 1.00 83.19 121 ARG A C 1
ATOM 965 O O . ARG A 1 121 ? -24.737 2.748 -7.326 1.00 83.19 121 ARG A O 1
ATOM 972 N N . HIS A 1 122 ? -24.392 4.961 -7.114 1.00 83.69 122 HIS A N 1
ATOM 973 C CA . HIS A 1 122 ? -25.796 5.345 -7.222 1.00 83.69 122 HIS A CA 1
ATOM 974 C C . HIS A 1 122 ? -26.359 5.079 -8.625 1.00 83.69 122 HIS A C 1
ATOM 976 O O . HIS A 1 122 ? -27.431 4.493 -8.743 1.00 83.69 122 HIS A O 1
ATOM 982 N N . GLN A 1 123 ? -25.607 5.407 -9.681 1.00 79.44 123 GLN A N 1
ATOM 983 C CA . GLN A 1 123 ? -25.982 5.075 -11.062 1.00 79.44 123 GLN A CA 1
ATOM 984 C C . GLN A 1 123 ? -26.175 3.563 -11.238 1.00 79.44 123 GLN A C 1
ATOM 986 O O . GLN A 1 123 ? -27.176 3.122 -11.797 1.00 79.44 123 GLN A O 1
ATOM 991 N N . HIS A 1 124 ? -25.271 2.755 -10.677 1.00 70.19 124 HIS A N 1
ATOM 992 C CA . HIS A 1 124 ? -25.399 1.297 -10.718 1.00 70.19 124 HIS A CA 1
ATOM 993 C C . HIS A 1 124 ? -26.627 0.770 -9.967 1.00 70.19 124 HIS A C 1
ATOM 995 O O . HIS A 1 124 ? -27.255 -0.172 -10.442 1.00 70.19 124 HIS A O 1
ATOM 1001 N N . HIS A 1 125 ? -27.008 1.375 -8.837 1.00 73.62 125 HIS A N 1
ATOM 1002 C CA . HIS A 1 125 ? -28.208 0.974 -8.091 1.00 73.62 125 HIS A CA 1
ATOM 1003 C C . HIS A 1 125 ? -29.506 1.347 -8.814 1.00 73.62 125 HIS A C 1
ATOM 1005 O O . HIS A 1 125 ? -30.441 0.549 -8.824 1.00 73.62 125 HIS A O 1
ATOM 1011 N N . GLN A 1 126 ? -29.561 2.516 -9.459 1.00 72.06 126 GLN A N 1
ATOM 1012 C CA . GLN A 1 126 ? -30.732 2.919 -10.245 1.00 72.06 126 GLN A CA 1
ATOM 1013 C C . GLN A 1 126 ? -30.973 1.975 -11.435 1.00 72.06 126 GLN A C 1
ATOM 1015 O O . GLN A 1 126 ? -32.109 1.575 -11.696 1.00 72.06 126 GLN A O 1
ATOM 1020 N N . HIS A 1 127 ? -29.904 1.546 -12.112 1.00 63.47 127 HIS A N 1
ATOM 1021 C CA . HIS A 1 127 ? -30.005 0.557 -13.188 1.00 63.47 127 HIS A CA 1
ATOM 1022 C C . HIS A 1 127 ? -30.265 -0.869 -12.674 1.00 63.47 127 HIS A C 1
ATOM 1024 O O . HIS A 1 127 ? -30.971 -1.632 -13.324 1.00 63.47 127 HIS A O 1
ATOM 1030 N N . ALA A 1 128 ? -29.755 -1.242 -11.496 1.00 58.97 128 ALA A N 1
ATOM 1031 C CA . ALA A 1 128 ? -29.999 -2.566 -10.919 1.00 58.97 128 ALA A CA 1
ATOM 1032 C C . ALA A 1 128 ? -31.450 -2.761 -10.443 1.00 58.97 128 ALA A C 1
ATOM 1034 O O . ALA A 1 128 ? -31.971 -3.868 -10.532 1.00 58.97 128 ALA A O 1
ATOM 1035 N N . ALA A 1 129 ? -32.117 -1.704 -9.973 1.00 57.94 129 ALA A N 1
ATOM 1036 C CA . ALA A 1 129 ? -33.496 -1.783 -9.487 1.00 57.94 129 ALA A CA 1
ATOM 1037 C C . ALA A 1 129 ? -34.548 -1.962 -10.603 1.00 57.94 129 ALA A C 1
ATOM 1039 O O . ALA A 1 129 ? -35.697 -2.278 -10.307 1.00 57.94 129 ALA A O 1
ATOM 1040 N N . SER A 1 130 ? -34.172 -1.773 -11.873 1.00 57.78 130 SER A N 1
ATOM 1041 C CA . SER A 1 130 ? -35.082 -1.845 -13.027 1.00 57.78 130 SER A CA 1
ATOM 1042 C C . SER A 1 130 ? -34.893 -3.085 -13.913 1.00 57.78 130 SER A C 1
ATOM 1044 O O . SER A 1 130 ? -35.682 -3.281 -14.836 1.00 57.78 130 SER A O 1
ATOM 1046 N N . HIS A 1 131 ? -33.910 -3.954 -13.631 1.00 46.19 131 HIS A N 1
ATOM 1047 C CA . HIS A 1 131 ? -33.535 -5.046 -14.540 1.00 46.19 131 HIS A CA 1
ATOM 1048 C C . HIS A 1 131 ? -33.818 -6.447 -13.977 1.00 46.19 131 HIS A C 1
ATOM 1050 O O . HIS A 1 131 ? -33.316 -6.833 -12.924 1.00 46.19 131 HIS A O 1
ATOM 1056 N N . VAL A 1 132 ? -34.616 -7.226 -14.715 1.00 49.06 132 VAL A N 1
ATOM 1057 C CA . VAL A 1 132 ? -35.002 -8.612 -14.392 1.00 49.06 132 VAL A CA 1
ATOM 1058 C C . VAL A 1 132 ? -33.773 -9.546 -14.479 1.00 49.06 132 VAL A C 1
ATOM 1060 O O . VAL A 1 132 ? -33.004 -9.436 -15.435 1.00 49.06 132 VAL A O 1
ATOM 1063 N N . PRO A 1 133 ? -33.551 -10.494 -13.541 1.00 51.31 133 PRO A N 1
ATOM 1064 C CA . PRO A 1 133 ? -32.192 -10.964 -13.239 1.00 51.31 133 PRO A CA 1
ATOM 1065 C C . PRO A 1 133 ? -31.545 -11.998 -14.175 1.00 51.31 133 PRO A C 1
ATOM 1067 O O . PRO A 1 133 ? -30.417 -12.384 -13.896 1.00 51.31 133 PRO A O 1
ATOM 1070 N N . ASN A 1 134 ? -32.185 -12.500 -15.237 1.00 51.53 134 ASN A N 1
ATOM 1071 C CA . ASN A 1 134 ? -31.820 -13.850 -15.709 1.00 51.53 134 ASN A CA 1
ATOM 1072 C C . ASN A 1 134 ? -31.196 -14.005 -17.106 1.00 51.53 134 ASN A C 1
ATOM 1074 O O . ASN A 1 134 ? -30.927 -15.135 -17.494 1.00 51.53 134 ASN A O 1
ATOM 1078 N N . ALA A 1 135 ? -30.924 -12.933 -17.863 1.00 61.19 135 ALA A N 1
ATOM 1079 C CA . ALA A 1 135 ? -30.435 -13.089 -19.246 1.00 61.19 135 ALA A CA 1
ATOM 1080 C C . ALA A 1 135 ? -29.243 -12.205 -19.661 1.00 61.19 135 ALA A C 1
ATOM 1082 O O . ALA A 1 135 ? -28.878 -12.221 -20.832 1.00 61.19 135 ALA A O 1
ATOM 1083 N N . HIS A 1 136 ? -28.653 -11.387 -18.778 1.00 75.06 136 HIS A N 1
ATOM 1084 C CA . HIS A 1 136 ? -27.665 -10.363 -19.191 1.00 75.06 136 HIS A CA 1
ATOM 1085 C C . HIS A 1 136 ? -26.318 -10.436 -18.458 1.00 75.06 136 HIS A C 1
ATOM 1087 O O . HIS A 1 136 ? -25.576 -9.452 -18.436 1.00 75.06 136 HIS A O 1
ATOM 1093 N N . GLY A 1 137 ? -25.985 -11.582 -17.854 1.00 80.50 137 GLY A N 1
ATOM 1094 C CA . GLY A 1 137 ? -24.688 -11.772 -17.190 1.00 80.50 137 GLY A CA 1
ATOM 1095 C C . GLY A 1 137 ? -23.513 -11.445 -18.118 1.00 80.50 137 GLY A C 1
ATOM 1096 O O . GLY A 1 137 ? -22.649 -10.645 -17.761 1.00 80.50 137 GLY A O 1
ATOM 1097 N N . ASP A 1 138 ? -23.566 -11.951 -19.351 1.00 85.06 138 ASP A N 1
ATOM 1098 C CA . ASP A 1 138 ? -22.511 -11.742 -20.346 1.00 85.06 138 ASP A CA 1
ATOM 1099 C C . ASP A 1 138 ? -22.391 -10.281 -20.791 1.00 85.06 138 ASP A C 1
ATOM 1101 O O . ASP A 1 138 ? -21.281 -9.780 -20.967 1.00 85.06 138 ASP A O 1
ATOM 1105 N N . GLN A 1 139 ? -23.508 -9.555 -20.910 1.00 89.44 139 GLN A N 1
ATOM 1106 C CA . GLN A 1 139 ? -23.476 -8.151 -21.321 1.00 89.44 139 GLN A CA 1
ATOM 1107 C C . GLN A 1 139 ? -22.856 -7.259 -20.237 1.00 89.44 139 GLN A C 1
ATOM 1109 O O . GLN A 1 139 ? -21.993 -6.437 -20.543 1.00 89.44 139 GLN A O 1
ATOM 1114 N N . ARG A 1 140 ? -23.223 -7.455 -18.961 1.00 90.25 140 ARG A N 1
ATOM 1115 C CA . ARG A 1 140 ? -22.617 -6.689 -17.854 1.00 90.25 140 ARG A CA 1
ATOM 1116 C C . ARG A 1 140 ? -21.122 -6.962 -17.736 1.00 90.25 140 ARG A C 1
ATOM 1118 O O . ARG A 1 140 ? -20.359 -6.056 -17.404 1.00 90.25 140 ARG A O 1
ATOM 1125 N N . LEU A 1 141 ? -20.705 -8.195 -18.013 1.00 93.88 141 LEU A N 1
ATOM 1126 C CA . LEU A 1 141 ? -19.299 -8.563 -18.007 1.00 93.88 141 LEU A CA 1
ATOM 1127 C C . LEU A 1 141 ? -18.533 -7.889 -19.157 1.00 93.88 141 LEU A C 1
ATOM 1129 O O . LEU A 1 141 ? -17.466 -7.330 -18.920 1.00 93.88 141 LEU A O 1
ATOM 1133 N N . GLN A 1 142 ? -19.093 -7.860 -20.370 1.00 90.88 142 GLN A N 1
ATOM 1134 C CA . GLN A 1 142 ? -18.499 -7.166 -21.524 1.00 90.88 142 GLN A CA 1
ATOM 1135 C C . GLN A 1 142 ? -18.385 -5.649 -21.308 1.00 90.88 142 GLN A C 1
ATOM 1137 O O . GLN A 1 142 ? -17.343 -5.053 -21.592 1.00 90.88 142 GLN A O 1
ATOM 1142 N N . GLU A 1 143 ? -19.419 -5.018 -20.746 1.00 91.12 143 GLU A N 1
ATOM 1143 C CA . GLU A 1 143 ? -19.393 -3.594 -20.387 1.00 91.12 143 GLU A CA 1
ATOM 1144 C C . GLU A 1 143 ? -18.321 -3.299 -19.332 1.00 91.12 143 GLU A C 1
ATOM 1146 O O . GLU A 1 143 ? -17.594 -2.310 -19.436 1.00 91.12 143 GLU A O 1
ATOM 1151 N N . PHE A 1 144 ? -18.182 -4.174 -18.333 1.00 94.50 144 PHE A N 1
ATOM 1152 C CA . PHE A 1 144 ? -17.144 -4.064 -17.313 1.00 94.50 144 PHE A CA 1
ATOM 1153 C C . PHE A 1 144 ? -15.737 -4.193 -17.910 1.00 94.50 144 PHE A C 1
ATOM 1155 O O . PHE A 1 144 ? -14.867 -3.377 -17.597 1.00 94.50 144 PHE A O 1
ATOM 1162 N N . VAL A 1 145 ? -15.521 -5.173 -18.793 1.00 94.00 145 VAL A N 1
ATOM 1163 C CA . VAL A 1 145 ? -14.234 -5.378 -19.469 1.00 94.00 145 VAL A CA 1
ATOM 1164 C C . VAL A 1 145 ? -13.863 -4.171 -20.324 1.00 94.00 145 VAL A C 1
ATOM 1166 O O . VAL A 1 145 ? -12.763 -3.641 -20.1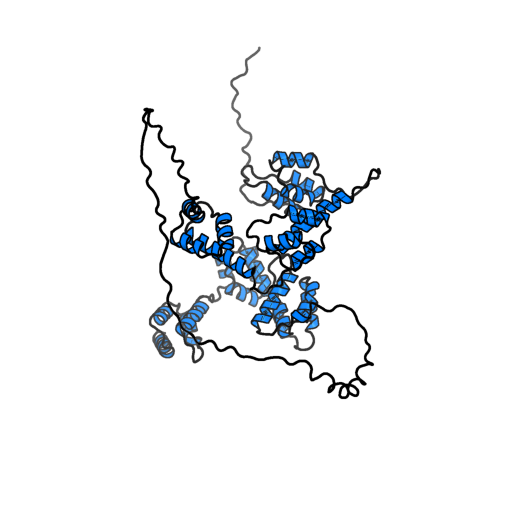75 1.00 94.00 145 VAL A O 1
ATOM 1169 N N . THR A 1 146 ? -14.812 -3.671 -21.117 1.00 88.50 146 THR A N 1
ATOM 1170 C CA . THR A 1 146 ? -14.629 -2.481 -21.962 1.00 88.50 146 THR A CA 1
ATOM 1171 C C . THR A 1 146 ? -14.342 -1.233 -21.126 1.00 88.50 146 THR A C 1
ATOM 1173 O O . THR A 1 146 ? -13.487 -0.421 -21.472 1.00 88.50 146 THR A O 1
ATOM 1176 N N . ARG A 1 147 ? -15.038 -1.064 -19.993 1.00 89.62 147 ARG A N 1
ATOM 1177 C CA . ARG A 1 147 ? -14.876 0.102 -19.112 1.00 89.62 147 ARG A CA 1
ATOM 1178 C C . ARG A 1 147 ? -13.483 0.187 -18.493 1.00 89.62 147 ARG A C 1
ATOM 1180 O O . ARG A 1 147 ? -13.000 1.295 -18.265 1.00 89.62 147 ARG A O 1
ATOM 1187 N N . TRP A 1 148 ? -12.873 -0.953 -18.178 1.00 92.19 148 TRP A N 1
ATOM 1188 C CA . TRP A 1 148 ? -11.607 -1.005 -17.447 1.00 92.19 148 TRP A CA 1
ATOM 1189 C C . TRP A 1 148 ? -10.400 -1.418 -18.298 1.00 92.19 148 TRP A C 1
ATOM 1191 O O . TRP A 1 148 ? -9.286 -1.366 -17.779 1.00 92.19 148 TRP A O 1
ATOM 1201 N N . GLY A 1 149 ? -10.590 -1.791 -19.570 1.00 90.69 149 GLY A N 1
ATOM 1202 C CA . GLY A 1 149 ? -9.510 -2.264 -20.447 1.00 90.69 149 GLY A CA 1
ATOM 1203 C C . GLY A 1 149 ? -8.853 -3.535 -19.904 1.00 90.69 149 GLY A C 1
ATOM 1204 O O . GLY A 1 149 ? -7.635 -3.594 -19.725 1.00 90.69 149 GLY A O 1
ATOM 1205 N N . VAL A 1 150 ? -9.681 -4.503 -19.501 1.00 94.75 150 VAL A N 1
ATOM 1206 C CA . VAL A 1 150 ? -9.254 -5.754 -18.844 1.00 94.75 150 VAL A CA 1
ATOM 1207 C C . VAL A 1 150 ? -9.581 -6.987 -19.686 1.00 94.75 150 VAL A C 1
ATOM 1209 O O . VAL A 1 150 ? -9.995 -8.025 -19.169 1.00 94.75 150 VAL A O 1
ATOM 1212 N N . GLU A 1 151 ? -9.411 -6.870 -21.003 1.00 93.06 151 GLU A N 1
ATOM 1213 C CA . GLU A 1 151 ? -9.743 -7.904 -21.990 1.00 93.06 151 GLU A CA 1
ATOM 1214 C C . GLU A 1 151 ? -8.985 -9.209 -21.722 1.00 93.06 151 GLU A C 1
ATOM 1216 O O . GLU A 1 151 ? -9.557 -10.294 -21.811 1.00 93.06 151 GLU A O 1
ATOM 1221 N N . GLU A 1 152 ? -7.726 -9.108 -21.290 1.00 90.00 152 GLU A N 1
ATOM 1222 C CA . GLU A 1 152 ? -6.881 -10.257 -20.937 1.00 90.00 152 GLU A CA 1
ATOM 1223 C C . GLU A 1 152 ? -7.429 -11.059 -19.744 1.00 90.00 152 GLU A C 1
ATOM 1225 O O . GLU A 1 152 ? -7.200 -12.263 -19.642 1.00 90.00 152 GLU A O 1
ATOM 1230 N N . SER A 1 153 ? -8.182 -10.413 -18.845 1.00 93.94 153 SER A N 1
ATOM 1231 C CA . SER A 1 153 ? -8.775 -11.060 -17.666 1.00 93.94 153 SER A CA 1
ATOM 1232 C C . SER A 1 153 ? -10.188 -11.598 -17.915 1.00 93.94 153 SER A C 1
ATOM 1234 O O . SER A 1 153 ? -10.768 -12.198 -17.006 1.00 93.94 153 SER A O 1
ATOM 1236 N N . LEU A 1 154 ? -10.763 -11.411 -19.112 1.00 94.00 154 LEU A N 1
ATOM 1237 C CA . LEU A 1 154 ? -12.145 -11.807 -19.411 1.00 94.00 154 LEU A CA 1
ATOM 1238 C C . LEU A 1 154 ? -12.367 -13.309 -19.196 1.00 94.00 154 LEU A C 1
ATOM 1240 O O . LEU A 1 154 ? -13.318 -13.686 -18.516 1.00 94.00 154 LEU A O 1
ATOM 1244 N N . GLY A 1 155 ? -11.471 -14.160 -19.705 1.00 92.88 155 GLY A N 1
ATOM 1245 C CA . GLY A 1 155 ? -11.586 -15.614 -19.541 1.00 92.88 155 GLY A CA 1
ATOM 1246 C C . GLY A 1 155 ? -11.532 -16.049 -18.072 1.00 92.88 155 GLY A C 1
ATOM 1247 O O . GLY A 1 155 ? -12.291 -16.919 -17.649 1.00 92.88 155 GLY A O 1
ATOM 1248 N N . PHE A 1 156 ? -10.699 -15.384 -17.263 1.00 95.00 156 PHE A N 1
ATOM 1249 C CA . PHE A 1 156 ? -10.644 -15.621 -15.821 1.00 95.00 156 PHE A CA 1
ATOM 1250 C C . PHE A 1 156 ? -11.956 -15.221 -15.135 1.00 95.00 156 PHE A C 1
ATOM 1252 O O . PHE A 1 156 ? -12.470 -15.990 -14.327 1.00 95.00 156 PHE A O 1
ATOM 1259 N N . LEU A 1 157 ? -12.529 -14.061 -15.477 1.00 95.88 157 LEU A N 1
ATOM 1260 C CA . LEU A 1 157 ? -13.805 -13.625 -14.909 1.00 95.88 157 LEU A CA 1
ATOM 1261 C C . LEU A 1 157 ? -14.973 -14.527 -15.328 1.00 95.88 157 LEU A C 1
ATOM 1263 O O . LEU A 1 157 ? -15.797 -14.855 -14.480 1.00 95.88 157 LEU A O 1
ATOM 1267 N N . GLN A 1 158 ? -15.025 -14.968 -16.589 1.00 95.12 158 GLN A N 1
ATOM 1268 C CA . GLN A 1 158 ? -16.052 -15.895 -17.084 1.00 95.12 158 GLN A CA 1
ATOM 1269 C C . GLN A 1 158 ? -16.017 -17.247 -16.360 1.00 95.12 158 GLN A C 1
ATOM 1271 O O . GLN A 1 158 ? -17.062 -17.864 -16.164 1.00 95.12 158 GLN A O 1
ATOM 1276 N N . GLY A 1 159 ? -14.836 -17.688 -15.917 1.00 93.00 159 GLY A N 1
ATOM 1277 C CA . GLY A 1 159 ? -14.672 -18.915 -15.135 1.00 93.00 159 GLY A CA 1
ATOM 1278 C C . GLY A 1 159 ? -15.128 -18.816 -13.673 1.00 93.00 159 GLY A C 1
ATOM 1279 O O . GLY A 1 159 ? -15.211 -19.839 -12.993 1.00 93.00 159 GLY A O 1
ATOM 1280 N N . LEU A 1 160 ? -15.419 -17.615 -13.158 1.00 94.56 160 LEU A N 1
ATOM 1281 C CA . LEU A 1 160 ? -15.889 -17.442 -11.781 1.00 94.56 160 LEU A CA 1
ATOM 1282 C C . LEU A 1 160 ? -17.390 -17.748 -11.663 1.00 94.56 160 LEU A C 1
ATOM 1284 O O . LEU A 1 160 ? -18.140 -17.506 -12.606 1.00 94.56 160 LEU A O 1
ATOM 1288 N N . PRO A 1 161 ? -17.883 -18.200 -10.495 1.00 94.38 161 PRO A N 1
ATOM 1289 C CA . PRO A 1 161 ? -19.319 -18.324 -10.257 1.00 94.38 161 PRO A CA 1
ATOM 1290 C C . PRO A 1 161 ? -20.050 -16.993 -10.493 1.00 94.38 161 PRO A C 1
ATOM 1292 O O . PRO A 1 161 ? -19.553 -15.940 -10.093 1.00 94.38 161 PRO A O 1
ATOM 1295 N N . ALA A 1 162 ? -21.256 -17.025 -11.070 1.00 91.19 162 ALA A N 1
ATOM 1296 C CA . ALA A 1 162 ? -22.012 -15.817 -11.436 1.00 91.19 162 ALA A CA 1
ATOM 1297 C C . ALA A 1 162 ? -22.198 -14.825 -10.267 1.00 91.19 162 ALA A C 1
ATOM 1299 O O . ALA A 1 162 ? -22.145 -13.610 -10.452 1.00 91.19 162 ALA A O 1
ATOM 1300 N N . LEU A 1 163 ? -22.347 -15.338 -9.041 1.00 90.25 163 LEU A N 1
ATOM 1301 C CA . LEU A 1 163 ? -22.465 -14.519 -7.832 1.00 90.25 163 LEU A CA 1
ATOM 1302 C C . LEU A 1 163 ? -21.156 -13.774 -7.509 1.00 90.25 163 LEU A C 1
ATOM 1304 O O . LEU A 1 163 ? -21.185 -12.596 -7.148 1.00 90.25 163 LEU A O 1
ATOM 1308 N N . VAL A 1 164 ? -20.007 -14.427 -7.713 1.00 94.75 164 VAL A N 1
ATOM 1309 C CA . VAL A 1 164 ? -18.679 -13.808 -7.585 1.00 94.75 164 VAL A CA 1
ATOM 1310 C C . VAL A 1 164 ? -18.488 -12.766 -8.681 1.00 94.75 164 VAL A C 1
ATOM 1312 O O . VAL A 1 164 ? -18.092 -11.646 -8.371 1.00 94.75 164 VAL A O 1
ATOM 1315 N N . GLN A 1 165 ? -18.827 -13.086 -9.936 1.00 95.62 165 GLN A N 1
ATOM 1316 C CA . GLN A 1 165 ? -18.744 -12.137 -11.052 1.00 95.62 165 GLN A CA 1
ATOM 1317 C C . GLN A 1 165 ? -19.537 -10.861 -10.755 1.00 95.62 165 GLN A C 1
ATOM 1319 O O . GLN A 1 165 ? -18.987 -9.765 -10.835 1.00 95.62 165 GLN A O 1
ATOM 1324 N N . ALA A 1 166 ? -20.798 -10.998 -10.331 1.00 92.88 166 ALA A N 1
ATOM 1325 C CA . ALA A 1 166 ? -21.654 -9.864 -9.995 1.00 92.88 166 ALA A CA 1
ATOM 1326 C C . ALA A 1 166 ? -21.029 -8.976 -8.908 1.00 92.88 166 ALA A C 1
ATOM 1328 O O . ALA A 1 166 ? -21.021 -7.753 -9.031 1.00 92.88 166 ALA A O 1
ATOM 1329 N N . LYS A 1 167 ? -20.448 -9.586 -7.871 1.00 93.12 167 LYS A N 1
ATOM 1330 C CA . LYS A 1 167 ? -19.798 -8.866 -6.768 1.00 93.12 167 LYS A CA 1
ATOM 1331 C C . LYS A 1 167 ? -18.477 -8.219 -7.165 1.00 93.12 167 LYS A C 1
ATOM 1333 O O . LYS A 1 167 ? -18.178 -7.127 -6.688 1.00 93.12 167 LYS A O 1
ATOM 1338 N N . VAL A 1 168 ? -17.711 -8.847 -8.053 1.00 96.19 168 VAL A N 1
ATOM 1339 C CA . VAL A 1 168 ? -16.497 -8.256 -8.627 1.00 96.19 168 VAL A CA 1
ATOM 1340 C C . VAL A 1 168 ? -16.851 -7.043 -9.481 1.00 96.19 168 VAL A C 1
ATOM 1342 O O . VAL A 1 168 ? -16.290 -5.975 -9.255 1.00 96.19 168 VAL A O 1
ATOM 1345 N N . ILE A 1 169 ? -17.827 -7.177 -10.384 1.00 95.38 169 ILE A N 1
ATOM 1346 C CA . ILE A 1 169 ? -18.316 -6.084 -11.237 1.00 95.38 169 ILE A CA 1
ATOM 1347 C C . ILE A 1 169 ? -18.838 -4.916 -10.386 1.00 95.38 169 ILE A C 1
ATOM 1349 O O . ILE A 1 169 ? -18.588 -3.756 -10.705 1.00 95.38 169 ILE A O 1
ATOM 1353 N N . GLU A 1 170 ? -19.543 -5.216 -9.293 1.00 91.75 170 GLU A N 1
ATOM 1354 C CA . GLU A 1 170 ? -20.126 -4.217 -8.393 1.00 91.75 170 GLU A CA 1
ATOM 1355 C C . GLU A 1 170 ? -19.073 -3.466 -7.560 1.00 91.75 170 GLU A C 1
ATOM 1357 O O . GLU A 1 170 ? -19.197 -2.259 -7.349 1.00 91.75 170 GLU A O 1
ATOM 1362 N N . GLN A 1 171 ? -18.057 -4.167 -7.047 1.00 92.50 171 GLN A N 1
ATOM 1363 C CA . GLN A 1 171 ? -17.170 -3.627 -6.008 1.00 92.50 171 GLN A CA 1
ATOM 1364 C C . GLN A 1 171 ? -15.778 -3.232 -6.503 1.00 92.50 171 GLN A C 1
ATOM 1366 O O . GLN A 1 171 ? -15.040 -2.569 -5.770 1.00 92.50 171 GLN A O 1
ATOM 1371 N N . PHE A 1 172 ? -15.386 -3.641 -7.709 1.00 94.81 172 PHE A N 1
ATOM 1372 C CA . PHE A 1 172 ? -14.070 -3.317 -8.238 1.00 94.81 172 PHE A CA 1
ATOM 1373 C C . PHE A 1 172 ? -14.008 -1.856 -8.714 1.00 94.81 172 PHE A C 1
ATOM 1375 O O . PHE A 1 172 ? -14.516 -1.503 -9.775 1.00 94.81 172 PHE A O 1
ATOM 1382 N N . ASP A 1 173 ? -13.357 -1.012 -7.908 1.00 91.50 173 ASP A N 1
ATOM 1383 C CA . ASP A 1 173 ? -13.109 0.412 -8.178 1.00 91.50 173 ASP A CA 1
ATOM 1384 C C . ASP A 1 173 ? -11.616 0.730 -7.940 1.00 91.50 173 ASP A C 1
ATOM 1386 O O . ASP A 1 173 ? -11.221 1.158 -6.844 1.00 91.50 173 ASP A O 1
ATOM 1390 N N . PRO A 1 174 ? -10.727 0.431 -8.909 1.00 89.88 174 PRO A N 1
ATOM 1391 C CA . PRO A 1 174 ? -9.305 0.707 -8.768 1.00 89.88 174 PRO A CA 1
ATOM 1392 C C . PRO A 1 174 ? -9.075 2.221 -8.672 1.00 89.88 174 PRO A C 1
ATOM 1394 O O . PRO A 1 174 ? -9.333 2.991 -9.594 1.00 89.88 174 PRO A O 1
ATOM 1397 N N . LYS A 1 175 ? -8.564 2.672 -7.522 1.00 84.19 175 LYS A N 1
ATOM 1398 C CA . LYS A 1 175 ? -8.291 4.095 -7.288 1.00 84.19 175 LYS A CA 1
ATOM 1399 C C . LYS A 1 175 ? -7.131 4.588 -8.160 1.00 84.19 175 LYS A C 1
ATOM 1401 O O . LYS A 1 175 ? -5.986 4.194 -7.943 1.00 84.19 175 LYS A O 1
ATOM 1406 N N . GLY A 1 176 ? -7.426 5.556 -9.028 1.00 76.38 176 GLY A N 1
ATOM 1407 C CA . GLY A 1 176 ? -6.436 6.330 -9.781 1.00 76.38 176 GLY A CA 1
ATOM 1408 C C . GLY A 1 176 ? -5.835 5.598 -10.983 1.00 76.38 176 GLY A C 1
ATOM 1409 O O . GLY A 1 176 ? -6.250 4.500 -11.339 1.00 76.38 176 GLY A O 1
ATOM 1410 N N . ASP A 1 177 ? -4.843 6.240 -11.601 1.00 64.12 177 ASP A N 1
ATOM 1411 C CA . ASP A 1 177 ? -4.129 5.735 -12.777 1.00 64.12 177 ASP A CA 1
ATOM 1412 C C . ASP A 1 177 ? -3.191 4.597 -12.346 1.00 64.12 177 ASP A C 1
ATOM 1414 O O . ASP A 1 177 ? -2.054 4.808 -11.914 1.00 64.12 177 ASP A O 1
ATOM 1418 N N . THR A 1 178 ? -3.738 3.385 -12.300 1.00 77.25 178 THR A N 1
ATOM 1419 C CA . THR A 1 178 ? -3.050 2.214 -11.767 1.00 77.25 178 THR A CA 1
ATOM 1420 C C . THR A 1 178 ? -2.438 1.417 -12.901 1.00 77.25 178 THR A C 1
ATOM 1422 O O . THR A 1 178 ? -3.138 0.846 -13.728 1.00 77.25 178 THR A O 1
ATOM 1425 N N . MET A 1 179 ? -1.105 1.341 -12.913 1.00 67.00 179 MET A N 1
ATOM 1426 C CA . MET A 1 179 ? -0.408 0.381 -13.761 1.00 67.00 179 MET A CA 1
ATOM 1427 C C . MET A 1 179 ? -0.800 -1.037 -13.320 1.00 67.00 179 MET A C 1
ATOM 1429 O O . MET A 1 179 ? -0.783 -1.336 -12.122 1.00 67.00 179 MET A O 1
ATOM 1433 N N . ASN A 1 180 ? -1.143 -1.886 -14.292 1.00 90.00 180 ASN A N 1
ATOM 1434 C CA . ASN A 1 180 ? -1.591 -3.272 -14.119 1.00 90.00 180 ASN A CA 1
ATOM 1435 C C . ASN A 1 180 ? -2.988 -3.442 -13.472 1.00 90.00 180 ASN A C 1
ATOM 1437 O O . ASN A 1 180 ? -3.128 -3.987 -12.372 1.00 90.00 180 ASN A O 1
ATOM 1441 N N . ILE A 1 181 ? -4.036 -2.991 -14.172 1.00 93.25 181 ILE A N 1
ATOM 1442 C CA . ILE A 1 181 ? -5.440 -3.171 -13.758 1.00 93.25 181 ILE A CA 1
ATOM 1443 C C . ILE A 1 181 ? -5.823 -4.663 -13.751 1.00 93.25 181 ILE A C 1
ATOM 1445 O O . ILE A 1 181 ? -6.423 -5.118 -12.777 1.00 93.25 181 ILE A O 1
ATOM 1449 N N . ASN A 1 182 ? -5.389 -5.438 -14.756 1.00 94.00 182 ASN A N 1
ATOM 1450 C CA . ASN A 1 182 ? -5.628 -6.887 -14.860 1.00 94.00 182 ASN A CA 1
ATOM 1451 C C . ASN A 1 182 ? -5.162 -7.654 -13.606 1.00 94.00 182 ASN A C 1
ATOM 1453 O O . ASN A 1 182 ? -5.941 -8.364 -12.972 1.00 94.00 182 ASN A O 1
ATOM 1457 N N . GLY A 1 183 ? -3.918 -7.452 -13.161 1.00 91.00 183 GLY A N 1
ATOM 1458 C CA . GLY A 1 183 ? -3.385 -8.134 -11.976 1.00 91.00 183 GLY A CA 1
ATOM 1459 C C . GLY A 1 183 ? -4.117 -7.779 -10.674 1.00 91.00 183 GLY A C 1
ATOM 1460 O O . GLY A 1 183 ? -4.293 -8.631 -9.795 1.00 91.00 183 GLY A O 1
ATOM 1461 N N . ARG A 1 184 ? -4.595 -6.532 -10.553 1.00 93.56 184 ARG A N 1
ATOM 1462 C CA . ARG A 1 184 ? -5.398 -6.089 -9.400 1.00 93.56 184 ARG A CA 1
ATOM 1463 C C . ARG A 1 184 ? -6.797 -6.685 -9.420 1.00 93.56 184 ARG A C 1
ATOM 1465 O O . ARG A 1 184 ? -7.273 -7.117 -8.374 1.00 93.56 184 ARG A O 1
ATOM 1472 N N . LEU A 1 185 ? -7.424 -6.722 -10.591 1.00 96.56 185 LEU A N 1
ATOM 1473 C CA . LEU A 1 185 ? -8.731 -7.331 -10.804 1.00 96.56 185 LEU A CA 1
ATOM 1474 C C . LEU A 1 185 ? -8.711 -8.816 -10.446 1.00 96.56 185 LEU A C 1
ATOM 1476 O O . LEU A 1 185 ? -9.531 -9.253 -9.643 1.00 96.56 185 LEU A O 1
ATOM 1480 N N . CYS A 1 186 ? -7.728 -9.566 -10.949 1.00 95.69 186 CYS A N 1
ATOM 1481 C CA . CYS A 1 186 ? -7.574 -10.985 -10.638 1.00 95.69 186 CYS A CA 1
ATOM 1482 C C . CYS A 1 186 ? -7.382 -11.231 -9.135 1.00 95.69 186 CYS A C 1
ATOM 1484 O O . CYS A 1 186 ? -8.067 -12.072 -8.553 1.00 95.69 186 CYS A O 1
ATOM 1486 N N . SER A 1 187 ? -6.504 -10.464 -8.480 1.00 93.00 187 SER A N 1
ATOM 1487 C CA . SER A 1 187 ? -6.297 -10.560 -7.026 1.00 93.00 187 SER A CA 1
ATOM 1488 C C . SER A 1 187 ? -7.571 -10.232 -6.234 1.00 93.00 187 SER A C 1
ATOM 1490 O O . SER A 1 187 ? -7.919 -10.941 -5.290 1.00 93.00 187 SER A O 1
ATOM 1492 N N . PHE A 1 188 ? -8.299 -9.184 -6.634 1.00 96.56 188 PHE A N 1
ATOM 1493 C CA . PHE A 1 188 ? -9.552 -8.789 -5.991 1.00 96.56 188 PHE A CA 1
ATOM 1494 C C . PHE A 1 188 ? -10.633 -9.859 -6.147 1.00 96.56 188 PHE A C 1
ATOM 1496 O O . PHE A 1 188 ? -11.277 -10.236 -5.172 1.00 96.56 188 PHE A O 1
ATOM 1503 N N . ALA A 1 189 ? -10.797 -10.390 -7.354 1.00 96.38 189 ALA A N 1
ATOM 1504 C CA . ALA A 1 189 ? -11.774 -11.422 -7.654 1.00 96.38 189 ALA A CA 1
ATOM 1505 C C . ALA A 1 189 ? -11.518 -12.728 -6.889 1.00 96.38 189 ALA A C 1
ATOM 1507 O O . ALA A 1 189 ? -12.467 -13.308 -6.364 1.00 96.38 189 ALA A O 1
ATOM 1508 N N . ARG A 1 190 ? -10.251 -13.138 -6.724 1.00 94.31 190 ARG A N 1
ATOM 1509 C CA . ARG A 1 190 ? -9.886 -14.260 -5.838 1.00 94.31 190 ARG A CA 1
ATOM 1510 C C . ARG A 1 190 ? -10.288 -13.988 -4.389 1.00 94.31 190 ARG A C 1
ATOM 1512 O O . ARG A 1 190 ? -10.938 -14.825 -3.778 1.00 94.31 190 ARG A O 1
ATOM 1519 N N . SER A 1 191 ? -10.000 -12.791 -3.874 1.00 95.06 191 SER A N 1
ATOM 1520 C CA . SER A 1 191 ? -10.400 -12.392 -2.516 1.00 95.06 191 SER A CA 1
ATOM 1521 C C . SER A 1 191 ? -11.925 -12.334 -2.325 1.00 95.06 191 SER A C 1
ATOM 1523 O O . SER A 1 191 ? -12.427 -12.580 -1.228 1.00 95.06 191 SER A O 1
ATOM 1525 N N . VAL A 1 192 ? -12.697 -11.992 -3.362 1.00 95.69 192 VAL A N 1
ATOM 1526 C CA . VAL A 1 192 ? -14.169 -12.062 -3.318 1.00 95.69 192 VAL A CA 1
ATOM 1527 C C . VAL A 1 192 ? -14.640 -13.518 -3.292 1.00 95.69 192 VAL A C 1
ATOM 1529 O O . VAL A 1 192 ? -15.493 -13.849 -2.471 1.00 95.69 192 VAL A O 1
ATOM 1532 N N . ALA A 1 193 ? -14.074 -14.383 -4.139 1.00 94.31 193 ALA A N 1
ATOM 1533 C CA . ALA A 1 193 ? -14.418 -15.805 -4.184 1.00 94.31 193 ALA A CA 1
ATOM 1534 C C . ALA A 1 193 ? -14.120 -16.516 -2.851 1.00 94.31 193 ALA A C 1
ATOM 1536 O O . ALA A 1 193 ? -14.974 -17.232 -2.329 1.00 94.31 193 ALA A O 1
ATOM 1537 N N . GLU A 1 194 ? -12.953 -16.242 -2.264 1.00 91.94 194 GLU A N 1
ATOM 1538 C CA . GLU A 1 194 ? -12.521 -16.782 -0.971 1.00 91.94 194 GLU A CA 1
ATOM 1539 C C . GLU A 1 194 ? -13.451 -16.347 0.170 1.00 91.94 194 GLU A C 1
ATOM 1541 O O . GLU A 1 194 ? -13.913 -17.178 0.947 1.00 91.94 194 GLU A O 1
ATOM 1546 N N . ARG A 1 195 ? -13.834 -15.061 0.223 1.00 93.31 195 ARG A N 1
ATOM 1547 C CA . ARG A 1 195 ? -14.789 -14.550 1.227 1.00 93.31 195 ARG A CA 1
ATOM 1548 C C . ARG A 1 195 ? -16.184 -15.161 1.113 1.00 93.31 195 ARG A C 1
ATOM 1550 O O . ARG A 1 195 ? -16.925 -15.159 2.091 1.00 93.31 195 ARG A O 1
ATOM 1557 N N . MET A 1 196 ? -16.553 -15.652 -0.067 1.00 92.38 196 MET A N 1
ATOM 1558 C CA . MET A 1 196 ? -17.820 -16.353 -0.295 1.00 92.38 196 MET A CA 1
ATOM 1559 C C . MET A 1 196 ? -17.727 -17.854 -0.026 1.00 92.38 196 MET A C 1
ATOM 1561 O O . MET A 1 196 ? -18.736 -18.543 -0.145 1.00 92.38 196 MET A O 1
ATOM 1565 N N . ASN A 1 197 ? -16.544 -18.350 0.352 1.00 90.06 197 ASN A N 1
ATOM 1566 C CA . ASN A 1 197 ? -16.266 -19.758 0.615 1.00 90.06 197 ASN A CA 1
ATOM 1567 C C . ASN A 1 197 ? -16.618 -20.670 -0.577 1.00 90.06 197 ASN A C 1
ATOM 1569 O O . ASN A 1 197 ? -17.043 -21.812 -0.406 1.00 90.06 197 ASN A O 1
ATOM 1573 N N . LEU A 1 198 ? -16.487 -20.141 -1.799 1.00 80.81 198 LEU A N 1
ATOM 1574 C CA . LEU A 1 198 ? -16.767 -20.878 -3.024 1.00 80.81 198 LEU A CA 1
ATOM 1575 C C . LEU A 1 198 ? -15.458 -21.473 -3.562 1.00 80.81 198 LEU A C 1
ATOM 1577 O O . LEU A 1 198 ? -14.495 -20.725 -3.767 1.00 80.81 198 LEU A O 1
ATOM 1581 N N . PRO A 1 199 ? -15.397 -22.795 -3.821 1.00 67.12 199 PRO A N 1
ATOM 1582 C CA . PRO A 1 199 ? -14.206 -23.419 -4.376 1.00 67.12 199 PRO A CA 1
ATOM 1583 C C . PRO A 1 199 ? -13.923 -22.804 -5.745 1.00 67.12 199 PRO A C 1
ATOM 1585 O O . PRO A 1 199 ? -14.698 -22.941 -6.692 1.00 67.12 199 PRO A O 1
ATOM 1588 N N . THR A 1 200 ? -12.819 -22.068 -5.844 1.00 65.31 200 THR A N 1
ATOM 1589 C CA . THR A 1 200 ? -12.412 -21.453 -7.105 1.00 65.31 200 THR A CA 1
ATOM 1590 C C . THR A 1 200 ? -11.664 -22.514 -7.899 1.00 65.31 200 THR A C 1
ATOM 1592 O O . THR A 1 200 ? -10.542 -22.873 -7.549 1.00 65.31 200 THR A O 1
ATOM 1595 N N . ASN A 1 201 ? -12.276 -23.043 -8.958 1.00 58.19 201 ASN A N 1
ATOM 1596 C CA . ASN A 1 201 ? -11.676 -24.081 -9.798 1.00 58.19 201 ASN A CA 1
ATOM 1597 C C . ASN A 1 201 ? -10.636 -23.466 -10.766 1.00 58.19 201 ASN A C 1
ATOM 1599 O O . ASN A 1 201 ? -10.747 -23.557 -11.983 1.00 58.19 201 ASN A O 1
ATOM 1603 N N . ALA A 1 202 ? -9.651 -22.743 -10.222 1.00 53.47 202 ALA A N 1
ATOM 1604 C CA . ALA A 1 202 ? -8.686 -21.955 -10.992 1.00 53.47 202 ALA A CA 1
ATOM 1605 C C . ALA A 1 202 ? -7.526 -22.795 -11.561 1.00 53.47 202 ALA A C 1
ATOM 1607 O O . ALA A 1 202 ? -6.854 -22.350 -12.487 1.00 53.47 202 ALA A O 1
ATOM 1608 N N . ALA A 1 203 ? -7.315 -24.018 -11.063 1.00 46.69 203 ALA A N 1
ATOM 1609 C CA . ALA A 1 203 ? -6.255 -24.908 -11.545 1.00 46.69 203 ALA A CA 1
ATOM 1610 C C . ALA A 1 203 ? -6.551 -25.538 -12.924 1.00 46.69 203 ALA A C 1
ATOM 1612 O O . ALA A 1 203 ? -5.639 -26.035 -13.573 1.00 46.69 203 ALA A O 1
ATOM 1613 N N . ALA A 1 204 ? -7.800 -25.496 -13.404 1.00 47.97 204 ALA A N 1
ATOM 1614 C CA . ALA A 1 204 ? -8.194 -26.151 -14.657 1.00 47.97 204 ALA A CA 1
ATOM 1615 C C . ALA A 1 204 ? -8.031 -25.278 -15.919 1.00 47.97 204 ALA A C 1
ATOM 1617 O O . ALA A 1 204 ? -8.119 -25.795 -17.029 1.00 47.97 204 ALA A O 1
ATOM 1618 N N . VAL A 1 205 ? -7.794 -23.967 -15.786 1.00 51.09 205 VAL A N 1
ATOM 1619 C CA . VAL A 1 205 ? -7.772 -23.038 -16.938 1.00 51.09 205 VAL A CA 1
ATOM 1620 C C . VAL A 1 205 ? -6.355 -22.797 -17.483 1.00 51.09 205 VAL A C 1
ATOM 1622 O O . VAL A 1 205 ? -6.204 -22.244 -18.567 1.00 51.09 205 VAL A O 1
ATOM 1625 N N . GLN A 1 206 ? -5.300 -23.251 -16.794 1.00 45.97 206 GLN A N 1
ATOM 1626 C CA . GLN A 1 206 ? -3.920 -22.927 -17.185 1.00 45.97 206 GLN A CA 1
ATOM 1627 C C . GLN A 1 206 ? -3.210 -23.979 -18.057 1.00 45.97 206 GLN A C 1
ATOM 1629 O O . GLN A 1 206 ? -2.069 -23.750 -18.445 1.00 45.97 206 GLN A O 1
ATOM 1634 N N . GLN A 1 207 ? -3.860 -25.090 -18.433 1.00 43.88 207 GLN A N 1
ATOM 1635 C CA . GLN A 1 207 ? -3.305 -26.052 -19.398 1.00 43.88 207 GLN A CA 1
ATOM 1636 C C . GLN A 1 207 ? -4.403 -26.693 -20.266 1.00 43.88 207 GLN A C 1
ATOM 1638 O O . GLN A 1 207 ? -4.974 -27.719 -19.909 1.00 43.88 207 GLN A O 1
ATOM 1643 N N . GLN A 1 208 ? -4.667 -26.124 -21.445 1.00 34.09 208 GLN A N 1
ATOM 1644 C CA . GLN A 1 208 ? -5.169 -26.904 -22.581 1.00 34.09 208 GLN A CA 1
ATOM 1645 C C . GLN A 1 208 ? -4.217 -26.717 -23.768 1.00 34.09 208 GLN A C 1
ATOM 1647 O O . GLN A 1 208 ? -4.186 -25.635 -24.356 1.00 34.09 208 GLN A O 1
ATOM 1652 N N . PRO A 1 209 ? -3.427 -27.740 -24.138 1.00 38.56 209 PRO A N 1
ATOM 1653 C CA . PRO A 1 209 ? -2.755 -27.767 -25.423 1.00 38.56 209 PRO A CA 1
ATOM 1654 C C . PRO A 1 209 ? -3.772 -28.110 -26.518 1.00 38.56 209 PRO A C 1
ATOM 1656 O O . PRO A 1 209 ? -4.504 -29.096 -26.432 1.00 38.56 209 PRO A O 1
ATOM 1659 N N . LEU A 1 210 ? -3.790 -27.296 -27.572 1.00 42.53 210 LEU A N 1
ATOM 1660 C CA . LEU A 1 210 ? -4.418 -27.621 -28.848 1.00 42.53 210 LEU A CA 1
ATOM 1661 C C . LEU A 1 210 ? -3.772 -28.890 -29.422 1.00 42.53 210 LEU A C 1
ATOM 1663 O O . LEU A 1 210 ? -2.640 -28.855 -29.898 1.00 42.53 210 LEU A O 1
ATOM 1667 N N . GLY A 1 211 ? -4.504 -30.000 -29.411 1.00 44.50 211 GLY A N 1
ATOM 1668 C CA . GLY A 1 211 ? -4.130 -31.188 -30.167 1.00 44.50 211 GLY A CA 1
ATOM 1669 C C . GLY A 1 211 ? -4.765 -32.458 -29.628 1.00 44.50 211 GLY A C 1
ATOM 1670 O O . GLY A 1 211 ? -4.314 -32.983 -28.620 1.00 44.50 211 GLY A O 1
ATOM 1671 N N . MET A 1 212 ? -5.784 -32.956 -30.332 1.00 41.25 212 MET A N 1
ATOM 1672 C CA . MET A 1 212 ? -5.861 -34.317 -30.894 1.00 41.25 212 MET A CA 1
ATOM 1673 C C . MET A 1 212 ? -7.331 -34.658 -31.178 1.00 41.25 212 MET A C 1
ATOM 1675 O O . MET A 1 212 ? -8.124 -34.941 -30.281 1.00 41.25 212 MET A O 1
ATOM 1679 N N . MET A 1 213 ? -7.688 -34.636 -32.465 1.00 48.72 213 MET A N 1
ATOM 1680 C CA . MET A 1 213 ? -8.818 -35.404 -32.985 1.00 48.72 213 MET A CA 1
ATOM 1681 C C . MET A 1 213 ? -8.565 -36.893 -32.701 1.00 48.72 213 MET A C 1
ATOM 1683 O O . MET A 1 213 ? -7.485 -37.387 -32.995 1.00 48.72 213 MET A O 1
ATOM 1687 N N . GLN A 1 214 ? -9.572 -37.547 -32.116 1.00 53.81 214 GLN A N 1
ATOM 1688 C CA . GLN A 1 214 ? -10.015 -38.943 -32.286 1.00 53.81 214 GLN A CA 1
ATOM 1689 C C . GLN A 1 214 ? -9.031 -40.015 -32.825 1.00 53.81 214 GLN A C 1
ATOM 1691 O O . GLN A 1 214 ? -8.376 -39.830 -33.846 1.00 53.81 214 GLN A O 1
ATOM 1696 N N . PRO A 1 215 ? -9.118 -41.250 -32.287 1.00 49.44 215 PRO A N 1
ATOM 1697 C CA . PRO A 1 215 ? -10.101 -42.163 -32.877 1.00 49.44 215 PRO A CA 1
ATOM 1698 C C . PRO A 1 215 ? -10.944 -42.916 -31.841 1.00 49.44 215 PRO A C 1
ATOM 1700 O O . PRO A 1 215 ? -10.471 -43.712 -31.035 1.00 49.44 215 PRO A O 1
ATOM 1703 N N . GLN A 1 216 ? -12.253 -42.705 -31.938 1.00 50.91 216 GLN A N 1
ATOM 1704 C CA . GLN A 1 216 ? -13.297 -43.310 -31.116 1.00 50.91 216 GLN A CA 1
ATOM 1705 C C . GLN A 1 216 ? -13.832 -44.588 -31.788 1.00 50.91 216 GLN A C 1
ATOM 1707 O O . GLN A 1 216 ? -15.028 -44.735 -32.009 1.00 50.91 216 GLN A O 1
ATOM 1712 N N . MET A 1 217 ? -12.930 -45.505 -32.154 1.00 51.72 217 MET A N 1
ATOM 1713 C CA . MET A 1 217 ? -13.264 -46.799 -32.780 1.00 51.72 217 MET A CA 1
ATOM 1714 C C . MET A 1 217 ? -12.463 -47.976 -32.190 1.00 51.72 217 MET A C 1
ATOM 1716 O O . MET A 1 217 ? -12.402 -49.043 -32.790 1.00 51.72 217 MET A O 1
ATOM 1720 N N . GLN A 1 218 ? -11.862 -47.824 -31.001 1.00 50.59 218 GLN A N 1
ATOM 1721 C CA . GLN A 1 218 ? -11.084 -48.903 -30.367 1.00 50.59 218 GLN A CA 1
ATOM 1722 C C . GLN A 1 218 ? -11.483 -49.214 -28.915 1.00 50.59 218 GLN A C 1
ATOM 1724 O O . GLN A 1 218 ? -10.750 -49.885 -28.198 1.00 50.59 218 GLN A O 1
ATOM 1729 N N . THR A 1 219 ? -12.672 -48.782 -28.484 1.00 53.00 219 THR A N 1
ATOM 1730 C CA . THR A 1 219 ? -13.151 -48.968 -27.097 1.00 53.00 219 THR A CA 1
ATOM 1731 C C . THR A 1 219 ? -14.251 -50.032 -26.966 1.00 53.00 219 THR A C 1
ATOM 1733 O O . THR A 1 219 ? -14.720 -50.288 -25.864 1.00 53.00 219 THR A O 1
ATOM 1736 N N . GLN A 1 220 ? -14.653 -50.712 -28.050 1.00 52.62 220 GLN A N 1
ATOM 1737 C CA . GLN A 1 220 ? -15.764 -51.683 -27.998 1.00 52.62 220 GLN A CA 1
ATOM 1738 C C . GLN A 1 220 ? -15.381 -53.162 -28.193 1.00 52.62 220 GLN A C 1
ATOM 1740 O O . GLN A 1 220 ? -16.253 -54.018 -28.104 1.00 52.62 220 GLN A O 1
ATOM 1745 N N . MET A 1 221 ? -14.102 -53.508 -28.391 1.00 52.62 221 MET A N 1
ATOM 1746 C CA . MET A 1 221 ? -13.675 -54.925 -28.453 1.00 52.62 221 MET A CA 1
ATOM 1747 C C . MET A 1 221 ? -12.749 -55.365 -27.312 1.00 52.62 221 MET A C 1
ATOM 1749 O O . MET A 1 221 ? -12.404 -56.541 -27.219 1.00 52.62 221 MET A O 1
ATOM 1753 N N . GLN A 1 222 ? -12.372 -54.465 -26.400 1.00 55.56 222 GLN A N 1
ATOM 1754 C CA . GLN A 1 222 ? -11.387 -54.781 -25.365 1.00 55.56 222 GLN A CA 1
ATOM 1755 C C . GLN A 1 222 ? -11.876 -55.627 -24.163 1.00 55.56 222 GLN A C 1
ATOM 1757 O O . GLN A 1 222 ? -11.026 -56.304 -23.585 1.00 55.56 222 GLN A O 1
ATOM 1762 N N . PRO A 1 223 ? -13.174 -55.726 -23.787 1.00 57.28 223 PRO A N 1
ATOM 1763 C CA . PRO A 1 223 ? -13.527 -56.484 -22.585 1.00 57.28 223 PRO A CA 1
ATOM 1764 C C . PRO A 1 223 ? -13.627 -58.005 -22.800 1.00 57.28 223 PRO A C 1
ATOM 1766 O O . PRO A 1 223 ? -13.812 -58.729 -21.828 1.00 57.28 223 PRO A O 1
ATOM 1769 N N . MET A 1 224 ? -13.491 -58.527 -24.028 1.00 56.22 224 MET A N 1
ATOM 1770 C CA . MET A 1 224 ? -13.647 -59.972 -24.282 1.00 56.22 224 MET A CA 1
ATOM 1771 C C . MET A 1 224 ? -12.342 -60.782 -24.312 1.00 56.22 224 MET A C 1
ATOM 1773 O O . MET A 1 224 ? -12.401 -61.997 -24.153 1.00 56.22 224 MET A O 1
ATOM 1777 N N . MET A 1 225 ? -11.166 -60.159 -24.458 1.00 58.50 225 MET A N 1
ATOM 1778 C CA . MET A 1 225 ? -9.887 -60.900 -24.451 1.00 58.50 225 MET A CA 1
ATOM 1779 C C . MET A 1 225 ? -9.138 -60.851 -23.113 1.00 58.50 225 MET A C 1
ATOM 1781 O O . MET A 1 225 ? -8.182 -61.599 -22.914 1.00 58.50 225 MET A O 1
ATOM 1785 N N . GLN A 1 226 ? -9.573 -60.012 -22.171 1.00 58.31 226 GLN A N 1
ATOM 1786 C CA . GLN A 1 226 ? -8.837 -59.785 -20.928 1.00 58.31 226 GLN A CA 1
ATOM 1787 C C . GLN A 1 226 ? -8.930 -60.908 -19.869 1.00 58.31 226 GLN A C 1
ATOM 1789 O O . GLN A 1 226 ? -7.934 -61.101 -19.171 1.00 58.31 226 GLN A O 1
ATOM 1794 N N . PRO A 1 227 ? -10.003 -61.724 -19.750 1.00 61.41 227 PRO A N 1
ATOM 1795 C CA . PRO A 1 227 ? -10.050 -62.723 -18.681 1.00 61.41 227 PRO A CA 1
ATOM 1796 C C . PRO A 1 227 ? -9.269 -64.013 -18.988 1.00 61.41 227 PRO A C 1
ATOM 1798 O O . PRO A 1 227 ? -9.104 -64.836 -18.092 1.00 61.41 227 PRO A O 1
ATOM 1801 N N . MET A 1 228 ? -8.759 -64.221 -20.212 1.00 59.97 228 MET A N 1
ATOM 1802 C CA . MET A 1 228 ? -8.105 -65.492 -20.573 1.00 59.97 228 MET A CA 1
ATOM 1803 C C . MET A 1 228 ? -6.579 -65.503 -20.360 1.00 59.97 228 MET A C 1
ATOM 1805 O O . MET A 1 228 ? -6.004 -66.574 -20.194 1.00 59.97 228 MET A O 1
ATOM 1809 N N . MET A 1 229 ? -5.910 -64.345 -20.297 1.00 59.69 229 MET A N 1
ATOM 1810 C CA . MET A 1 229 ? -4.453 -64.288 -20.052 1.00 59.69 229 MET A CA 1
ATOM 1811 C C . MET A 1 229 ? -4.066 -64.048 -18.586 1.00 59.69 229 MET A C 1
ATOM 1813 O O . MET A 1 229 ? -2.885 -64.084 -18.246 1.00 59.69 229 MET A O 1
ATOM 1817 N N . GLN A 1 230 ? -5.035 -63.821 -17.697 1.00 58.34 230 GLN A N 1
ATOM 1818 C CA . GLN A 1 230 ? -4.744 -63.381 -16.334 1.00 58.34 230 GLN A CA 1
ATOM 1819 C C . GLN A 1 230 ? -4.275 -64.472 -15.342 1.00 58.34 230 GLN A C 1
ATOM 1821 O O . GLN A 1 230 ? -3.513 -64.115 -14.445 1.00 58.34 230 GLN A O 1
ATOM 1826 N N . PRO A 1 231 ? -4.589 -65.782 -15.470 1.00 59.41 231 PRO A N 1
ATOM 1827 C CA . PRO A 1 231 ? -4.178 -66.738 -14.439 1.00 59.41 231 PRO A CA 1
ATOM 1828 C C . PRO A 1 231 ? -2.754 -67.295 -14.616 1.00 59.41 231 PRO A C 1
ATOM 1830 O O . PRO A 1 231 ? -2.300 -68.047 -13.759 1.00 59.41 231 PRO A O 1
ATOM 1833 N N . MET A 1 232 ? -2.017 -66.953 -15.685 1.00 59.06 232 MET A N 1
ATOM 1834 C CA . MET A 1 232 ? -0.717 -67.592 -15.968 1.00 59.06 232 MET A CA 1
ATOM 1835 C C . MET A 1 232 ? 0.520 -66.825 -15.471 1.00 59.06 232 MET A C 1
ATOM 1837 O O . MET A 1 232 ? 1.604 -67.398 -15.444 1.00 59.06 232 MET A O 1
ATOM 1841 N N . MET A 1 233 ? 0.387 -65.566 -15.036 1.00 59.19 233 MET A N 1
ATOM 1842 C CA . MET A 1 233 ? 1.523 -64.761 -14.540 1.00 59.19 233 MET A CA 1
ATOM 1843 C C . MET A 1 233 ? 1.502 -64.500 -13.026 1.00 59.19 233 MET A C 1
ATOM 1845 O O . MET A 1 233 ? 2.229 -63.638 -12.539 1.00 59.19 233 MET A O 1
ATOM 1849 N N . GLN A 1 234 ? 0.681 -65.227 -12.262 1.00 56.16 234 GLN A N 1
ATOM 1850 C CA . GLN A 1 234 ? 0.426 -64.890 -10.858 1.00 56.16 234 GLN A CA 1
ATOM 1851 C C . GLN A 1 234 ? 1.229 -65.629 -9.760 1.00 56.16 234 GLN A C 1
ATOM 1853 O O . GLN A 1 234 ? 1.068 -65.225 -8.610 1.00 56.16 234 GLN A O 1
ATOM 1858 N N . PRO A 1 235 ? 2.148 -66.597 -10.008 1.00 58.12 235 PRO A N 1
ATOM 1859 C CA . PRO A 1 235 ? 2.916 -67.193 -8.908 1.00 58.12 235 PRO A CA 1
ATOM 1860 C C . PRO A 1 235 ? 4.440 -66.957 -8.967 1.00 58.12 235 PRO A C 1
ATOM 1862 O O . PRO A 1 235 ? 5.197 -67.879 -8.683 1.00 58.12 235 PRO A O 1
ATOM 1865 N N . MET A 1 236 ? 4.932 -65.756 -9.305 1.00 56.47 236 MET A N 1
ATOM 1866 C CA . MET A 1 236 ? 6.384 -65.460 -9.201 1.00 56.47 236 MET A CA 1
ATOM 1867 C C . MET A 1 236 ? 6.763 -64.187 -8.433 1.00 56.47 236 MET A C 1
ATOM 1869 O O . MET A 1 236 ? 7.941 -63.851 -8.364 1.00 56.47 236 MET A O 1
ATOM 1873 N N . MET A 1 237 ? 5.816 -63.509 -7.781 1.00 57.91 237 MET A N 1
ATOM 1874 C CA . MET A 1 237 ? 6.145 -62.419 -6.853 1.00 57.91 237 MET A CA 1
ATOM 1875 C C . MET A 1 237 ? 5.534 -62.656 -5.472 1.00 57.91 237 MET A C 1
ATOM 1877 O O . MET A 1 237 ? 4.559 -62.030 -5.072 1.00 57.91 237 MET A O 1
ATOM 1881 N N . GLN A 1 238 ? 6.155 -63.570 -4.731 1.00 59.97 238 GLN A N 1
ATOM 1882 C CA . GLN A 1 238 ? 6.294 -63.453 -3.280 1.00 59.97 238 GLN A CA 1
ATOM 1883 C C . GLN A 1 238 ? 7.792 -63.389 -2.983 1.00 59.97 238 GLN A C 1
ATOM 1885 O O . GLN A 1 238 ? 8.548 -64.207 -3.509 1.00 59.97 238 GLN A O 1
ATOM 1890 N N . PRO A 1 239 ? 8.231 -62.428 -2.156 1.00 59.34 239 PRO A N 1
ATOM 1891 C CA . PRO A 1 239 ? 8.758 -62.878 -0.872 1.00 59.34 239 PRO A CA 1
ATOM 1892 C C . PRO A 1 239 ? 8.485 -61.943 0.323 1.00 59.34 239 PRO A C 1
ATOM 1894 O O . PRO A 1 239 ? 8.441 -60.724 0.212 1.00 59.34 239 PRO A O 1
ATOM 1897 N N . MET A 1 240 ? 8.405 -62.595 1.487 1.00 48.81 240 MET A N 1
ATOM 1898 C CA . MET A 1 240 ? 8.882 -62.159 2.808 1.00 48.81 240 MET A CA 1
ATOM 1899 C C . MET A 1 240 ? 8.321 -60.863 3.413 1.00 48.81 240 MET A C 1
ATOM 1901 O O . MET A 1 240 ? 8.947 -59.809 3.406 1.00 48.81 240 MET A O 1
ATOM 1905 N N . MET A 1 241 ? 7.213 -61.021 4.139 1.00 46.59 241 MET A N 1
ATOM 1906 C CA . MET A 1 241 ? 7.046 -60.336 5.422 1.00 46.59 241 MET A CA 1
ATOM 1907 C C . MET A 1 241 ? 7.856 -61.082 6.495 1.00 46.59 241 MET A C 1
ATOM 1909 O O . MET A 1 241 ? 7.640 -62.275 6.710 1.00 46.59 241 MET A O 1
ATOM 1913 N N . GLN A 1 242 ? 8.728 -60.373 7.210 1.00 57.28 242 GLN A N 1
ATOM 1914 C CA . GLN A 1 242 ? 9.054 -60.680 8.604 1.00 57.28 242 GLN A CA 1
ATOM 1915 C C . GLN A 1 242 ? 8.891 -59.396 9.432 1.00 57.28 242 GLN A C 1
ATOM 1917 O O . GLN A 1 242 ? 9.435 -58.364 9.038 1.00 57.28 242 GLN A O 1
ATOM 1922 N N . PRO A 1 243 ? 8.163 -59.425 10.562 1.00 55.44 243 PRO A N 1
ATOM 1923 C CA . PRO A 1 243 ? 8.081 -58.295 11.476 1.00 55.44 243 PRO A CA 1
ATOM 1924 C C . PRO A 1 243 ? 9.203 -58.378 12.520 1.00 55.44 243 PRO A C 1
ATOM 1926 O O . PRO A 1 243 ? 9.266 -59.333 13.294 1.00 55.44 243 PRO A O 1
ATOM 1929 N N . MET A 1 244 ? 10.080 -57.372 12.570 1.00 43.16 244 MET A N 1
ATOM 1930 C CA . MET A 1 244 ? 10.992 -57.199 13.702 1.00 43.16 244 MET A CA 1
ATOM 1931 C C . MET A 1 244 ? 10.282 -56.462 14.839 1.00 43.16 244 MET A C 1
ATOM 1933 O O . MET A 1 244 ? 9.897 -55.302 14.716 1.00 43.16 244 MET A O 1
ATOM 1937 N N . THR A 1 245 ? 10.129 -57.172 15.950 1.00 48.84 245 THR A N 1
ATOM 1938 C CA . THR A 1 245 ? 9.792 -56.664 17.279 1.00 48.84 245 THR A CA 1
ATOM 1939 C C . THR A 1 245 ? 10.994 -55.931 17.883 1.00 48.84 245 THR A C 1
ATOM 1941 O O . THR A 1 245 ? 12.097 -56.475 17.873 1.00 48.84 245 THR A O 1
ATOM 1944 N N . MET A 1 246 ? 10.788 -54.748 18.464 1.00 43.62 246 MET A N 1
ATOM 1945 C CA . MET A 1 246 ? 11.759 -54.087 19.346 1.00 43.62 246 MET A CA 1
ATOM 1946 C C . MET A 1 246 ? 11.035 -53.580 20.597 1.00 43.62 246 MET A C 1
ATOM 1948 O O . MET A 1 246 ? 10.150 -52.731 20.506 1.00 43.62 246 MET A O 1
ATOM 1952 N N . ASP A 1 247 ? 11.424 -54.146 21.739 1.00 41.69 247 ASP A N 1
ATOM 1953 C CA . ASP A 1 247 ? 11.097 -53.714 23.103 1.00 41.69 247 ASP A CA 1
ATOM 1954 C C . ASP A 1 24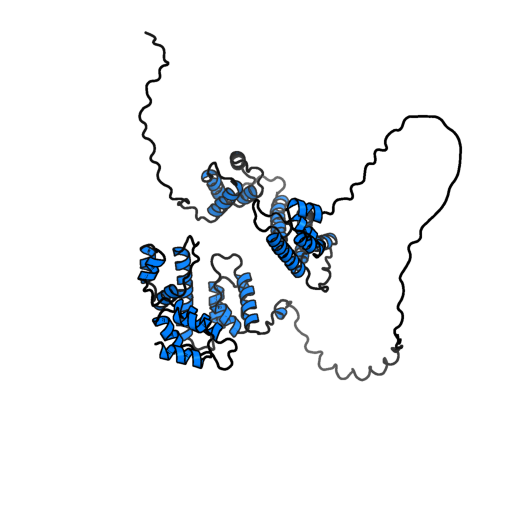7 ? 12.113 -52.649 23.588 1.00 41.69 247 ASP A C 1
ATOM 1956 O O . ASP A 1 247 ? 13.233 -52.596 23.065 1.00 41.69 247 ASP A O 1
ATOM 1960 N N . PRO A 1 248 ? 11.781 -51.814 24.595 1.00 55.31 248 PRO A N 1
ATOM 1961 C CA . PRO A 1 248 ? 12.615 -50.712 25.063 1.00 55.31 248 PRO A CA 1
ATOM 1962 C C . PRO A 1 248 ? 13.393 -51.070 26.337 1.00 55.31 248 PRO A C 1
ATOM 1964 O O . PRO A 1 248 ? 12.826 -51.636 27.263 1.00 55.31 248 PRO A O 1
ATOM 1967 N N . LEU A 1 249 ? 14.668 -50.672 26.415 1.00 40.41 249 LEU A N 1
ATOM 1968 C CA . LEU A 1 249 ? 15.434 -50.382 27.644 1.00 40.41 249 LEU A CA 1
ATOM 1969 C C . LEU A 1 249 ? 16.895 -50.102 27.254 1.00 40.41 249 LEU A C 1
ATOM 1971 O O . LEU A 1 249 ? 17.579 -51.008 26.793 1.00 40.41 249 LEU A O 1
ATOM 1975 N N . ASN A 1 250 ? 17.399 -48.880 27.452 1.00 39.59 250 ASN A N 1
ATOM 1976 C CA . ASN A 1 250 ? 18.360 -48.628 28.529 1.00 39.59 250 ASN A CA 1
ATOM 1977 C C . ASN A 1 250 ? 18.729 -47.142 28.639 1.00 39.59 250 ASN A C 1
ATOM 1979 O O . ASN A 1 250 ? 18.989 -46.453 27.655 1.00 39.59 250 ASN A O 1
ATOM 1983 N N . ALA A 1 251 ? 18.772 -46.695 29.888 1.00 37.47 251 ALA A N 1
ATOM 1984 C CA . ALA A 1 251 ? 19.416 -45.477 30.338 1.00 37.47 251 ALA A CA 1
ATOM 1985 C C . ALA A 1 251 ? 20.954 -45.615 30.271 1.00 37.47 251 ALA A C 1
ATOM 1987 O O . ALA A 1 251 ? 21.475 -46.670 29.919 1.00 37.47 251 ALA A O 1
ATOM 1988 N N . PHE A 1 252 ? 21.646 -44.564 30.725 1.00 40.22 252 PHE A N 1
ATOM 1989 C CA . PHE A 1 252 ? 23.091 -44.470 30.980 1.00 40.22 252 PHE A CA 1
ATOM 1990 C C . PHE A 1 252 ? 23.994 -44.208 29.766 1.00 40.22 252 PHE A C 1
ATOM 1992 O O . PHE A 1 252 ? 24.359 -45.127 29.053 1.00 40.22 252 PHE A O 1
ATOM 1999 N N . PHE A 1 253 ? 24.480 -42.966 29.634 1.00 39.38 253 PHE A N 1
ATOM 2000 C CA . PHE A 1 253 ? 25.924 -42.704 29.544 1.00 39.38 253 PHE A CA 1
ATOM 2001 C C . PHE A 1 253 ? 26.225 -41.234 29.884 1.00 39.38 253 PHE A C 1
ATOM 2003 O O . PHE A 1 253 ? 25.955 -40.312 29.119 1.00 39.38 253 PHE A O 1
ATOM 2010 N N . MET A 1 254 ? 26.786 -41.039 31.074 1.00 39.06 254 MET A N 1
ATOM 2011 C CA . MET A 1 254 ? 27.468 -39.831 31.525 1.00 39.06 254 MET A CA 1
ATOM 2012 C C . MET A 1 254 ? 28.947 -40.215 31.697 1.00 39.06 254 MET A C 1
ATOM 2014 O O . MET A 1 254 ? 29.239 -41.357 32.058 1.00 39.06 254 MET A O 1
ATOM 2018 N N . THR A 1 255 ? 29.847 -39.235 31.563 1.00 39.69 255 THR A N 1
ATOM 2019 C CA . THR A 1 255 ? 31.275 -39.239 31.977 1.00 39.69 255 THR A CA 1
ATOM 2020 C C . THR A 1 255 ? 32.312 -39.865 31.020 1.00 39.69 255 THR A C 1
ATOM 2022 O O . THR A 1 255 ? 32.397 -41.077 30.891 1.00 39.69 255 THR A O 1
ATOM 2025 N N . GLN A 1 256 ? 33.184 -39.051 30.406 1.00 38.56 256 GLN A N 1
ATOM 2026 C CA . GLN A 1 256 ? 34.541 -38.695 30.887 1.00 38.56 256 GLN A CA 1
ATOM 2027 C C . GLN A 1 256 ? 35.437 -38.199 29.734 1.00 38.56 256 GLN A C 1
ATOM 2029 O O . GLN A 1 256 ? 35.562 -38.841 28.695 1.00 38.56 256 GLN A O 1
ATOM 2034 N N . MET A 1 257 ? 36.100 -37.061 29.963 1.00 47.62 257 MET A N 1
ATOM 2035 C CA . MET A 1 257 ? 37.259 -36.594 29.196 1.00 47.62 257 MET A CA 1
ATOM 2036 C C . MET A 1 257 ? 38.524 -37.356 29.617 1.00 47.62 257 MET A C 1
ATOM 2038 O O . MET A 1 257 ? 38.666 -37.643 30.806 1.00 47.62 257 MET A O 1
ATOM 2042 N N . PRO A 1 258 ? 39.499 -37.583 28.721 1.00 55.91 258 PRO A N 1
ATOM 2043 C CA . PRO A 1 258 ? 40.817 -38.048 29.122 1.00 55.91 258 PRO A CA 1
ATOM 2044 C C . PRO A 1 258 ? 41.789 -36.877 29.327 1.00 55.91 258 PRO A C 1
ATOM 2046 O O . PRO A 1 258 ? 41.982 -36.035 28.449 1.00 55.91 258 PRO A O 1
ATOM 2049 N N . GLN A 1 259 ? 42.438 -36.860 30.493 1.00 41.81 259 GLN A N 1
ATOM 2050 C CA . GLN A 1 259 ? 43.675 -36.119 30.725 1.00 41.81 259 GLN A CA 1
ATOM 2051 C C . GLN A 1 259 ? 44.866 -36.909 30.176 1.00 41.81 259 GLN A C 1
ATOM 2053 O O . GLN A 1 259 ? 45.013 -38.094 30.470 1.00 41.81 259 GLN A O 1
ATOM 2058 N N . ALA A 1 260 ? 45.740 -36.234 29.430 1.00 43.41 260 ALA A N 1
ATOM 2059 C CA . ALA A 1 260 ? 47.039 -36.757 29.028 1.00 43.41 260 ALA A CA 1
ATOM 2060 C C . ALA A 1 260 ? 48.141 -36.116 29.888 1.00 43.41 260 ALA A C 1
ATOM 2062 O O . ALA A 1 260 ? 48.378 -34.911 29.825 1.00 43.41 260 ALA A O 1
ATOM 2063 N N . GLN A 1 261 ? 48.794 -36.950 30.695 1.00 41.78 261 GLN A N 1
ATOM 2064 C CA . GLN A 1 261 ? 50.072 -36.701 31.362 1.00 41.78 261 GLN A CA 1
ATOM 2065 C C . GLN A 1 261 ? 51.191 -37.363 30.555 1.00 41.78 261 GLN A C 1
ATOM 2067 O O . GLN A 1 261 ? 50.987 -38.504 30.161 1.00 41.78 261 GLN A O 1
ATOM 2072 N N . VAL A 1 262 ? 52.342 -36.691 30.387 1.00 42.34 262 VAL A N 1
ATOM 2073 C CA . VAL A 1 262 ? 53.754 -37.168 30.520 1.00 42.34 262 VAL A CA 1
ATOM 2074 C C . VAL A 1 262 ? 54.724 -36.197 29.801 1.00 42.34 262 VAL A C 1
ATOM 2076 O O . VAL A 1 262 ? 54.290 -35.517 28.875 1.00 42.34 262 VAL A O 1
ATOM 2079 N N . PRO A 1 263 ? 56.053 -36.195 30.069 1.00 54.78 263 PRO A N 1
ATOM 2080 C CA . PRO A 1 263 ? 56.770 -36.376 31.339 1.00 54.78 263 PRO A CA 1
ATOM 2081 C C . PRO A 1 263 ? 57.913 -35.344 31.557 1.00 54.78 263 PRO A C 1
ATOM 2083 O O . PRO A 1 263 ? 58.318 -34.604 30.663 1.00 54.78 263 PRO A O 1
ATOM 2086 N N . MET A 1 264 ? 58.472 -35.356 32.773 1.00 46.38 264 MET A N 1
ATOM 2087 C CA . MET A 1 264 ? 59.749 -34.730 33.145 1.00 46.38 264 MET A CA 1
ATOM 2088 C C . MET A 1 264 ? 60.944 -35.313 32.371 1.00 46.38 264 MET A C 1
ATOM 2090 O O . MET A 1 264 ? 61.083 -36.532 32.280 1.00 46.38 264 MET A O 1
ATOM 2094 N N . ALA A 1 265 ? 61.886 -34.449 31.983 1.00 42.69 265 ALA A N 1
ATOM 2095 C CA . ALA A 1 265 ? 63.296 -34.801 31.815 1.00 42.69 265 ALA A CA 1
ATOM 2096 C C . ALA A 1 265 ? 64.185 -33.650 32.316 1.00 42.69 265 ALA A C 1
ATOM 2098 O O . ALA A 1 265 ? 63.919 -32.476 32.065 1.00 42.69 265 ALA A O 1
ATOM 2099 N N . MET A 1 266 ? 65.207 -34.022 33.083 1.00 47.59 266 MET A N 1
ATOM 2100 C CA . MET A 1 266 ? 66.140 -33.147 33.784 1.00 47.59 266 MET A CA 1
ATOM 2101 C C . MET A 1 266 ? 67.364 -32.752 32.934 1.00 47.59 266 MET A C 1
ATOM 2103 O O . MET A 1 266 ? 67.890 -33.566 32.184 1.00 47.59 266 MET A O 1
ATOM 2107 N N . ALA A 1 267 ? 67.879 -31.563 33.272 1.00 40.56 267 ALA A N 1
ATOM 2108 C CA . ALA A 1 267 ? 69.290 -31.216 33.502 1.00 40.56 267 ALA A CA 1
ATOM 2109 C C . ALA A 1 267 ? 70.177 -30.605 32.388 1.00 40.56 267 ALA A C 1
ATOM 2111 O O . ALA A 1 267 ? 70.321 -31.122 31.287 1.00 40.56 267 ALA A O 1
ATOM 2112 N N . CYS A 1 268 ? 70.903 -29.577 32.866 1.00 37.25 268 CYS A N 1
ATOM 2113 C CA . CYS A 1 268 ? 72.256 -29.109 32.528 1.00 37.25 268 CYS A CA 1
ATOM 2114 C C . CYS A 1 268 ? 72.444 -27.935 31.547 1.00 37.25 268 CYS A C 1
ATOM 2116 O O . CYS A 1 268 ? 72.129 -28.018 30.368 1.00 37.25 268 CYS A O 1
ATOM 2118 N N . GLY A 1 269 ? 73.150 -26.908 32.049 1.00 35.47 269 GLY A N 1
ATOM 2119 C CA . GLY A 1 269 ? 74.104 -26.107 31.269 1.00 35.47 269 GLY A CA 1
ATOM 2120 C C . GLY A 1 269 ? 73.738 -24.635 31.101 1.00 35.47 269 GLY A C 1
ATOM 2121 O O . GLY A 1 269 ? 72.903 -24.297 30.276 1.00 35.47 269 GLY A O 1
ATOM 2122 N N . GLY A 1 270 ? 74.373 -23.755 31.878 1.00 38.84 270 GLY A N 1
ATOM 2123 C CA . GLY A 1 270 ? 74.133 -22.313 31.841 1.00 38.84 270 GLY A CA 1
ATOM 2124 C C . GLY A 1 270 ? 74.724 -21.579 30.635 1.00 38.84 270 GLY A C 1
ATOM 2125 O O . GLY A 1 270 ? 75.621 -22.075 29.969 1.00 38.84 270 GLY A O 1
ATOM 2126 N N . CYS A 1 271 ? 74.220 -20.364 30.417 1.00 34.94 271 CYS A N 1
ATOM 2127 C CA . CYS A 1 271 ? 74.950 -19.137 30.079 1.00 34.94 271 CYS A CA 1
ATOM 2128 C C . CYS A 1 271 ? 73.913 -18.010 29.955 1.00 34.94 271 CYS A C 1
ATOM 2130 O O . CYS A 1 271 ? 72.893 -18.162 29.288 1.00 34.94 271 CYS A O 1
ATOM 2132 N N . GLY A 1 272 ? 74.137 -16.909 30.671 1.00 47.88 272 GLY A N 1
ATOM 2133 C CA . GLY A 1 272 ? 73.187 -15.808 30.784 1.00 47.88 272 GLY A CA 1
ATOM 2134 C C . GLY A 1 272 ? 72.996 -15.021 29.489 1.00 47.88 272 GLY A C 1
ATOM 2135 O O . GLY A 1 272 ? 73.967 -14.709 28.810 1.00 47.88 272 GLY A O 1
ATOM 2136 N N . MET A 1 273 ? 71.743 -14.650 29.221 1.00 42.97 273 MET A N 1
ATOM 2137 C CA . MET A 1 273 ? 71.331 -13.505 28.405 1.00 42.97 273 MET A CA 1
ATOM 2138 C C . MET A 1 273 ? 69.983 -12.984 28.938 1.00 42.97 273 MET A C 1
ATOM 2140 O O . MET A 1 273 ? 69.161 -13.749 29.437 1.00 42.97 273 MET A O 1
ATOM 2144 N N . ALA A 1 274 ? 69.814 -11.664 28.882 1.00 46.97 274 ALA A N 1
ATOM 2145 C CA . ALA A 1 274 ? 68.725 -10.868 29.451 1.00 46.97 274 ALA A CA 1
ATOM 2146 C C . ALA A 1 274 ? 67.297 -11.294 29.020 1.00 46.97 274 ALA A C 1
ATOM 2148 O O . ALA A 1 274 ? 67.122 -11.837 27.928 1.00 46.97 274 ALA A O 1
ATOM 2149 N N . PRO A 1 275 ? 66.252 -11.010 29.829 1.00 47.84 275 PRO A N 1
ATOM 2150 C CA . PRO A 1 275 ? 64.881 -11.399 29.512 1.00 47.84 275 PRO A CA 1
ATOM 2151 C C . PRO A 1 275 ? 64.298 -10.502 28.410 1.00 47.84 275 PRO A C 1
ATOM 2153 O O . PRO A 1 275 ? 63.956 -9.344 28.646 1.00 47.84 275 PRO A O 1
ATOM 2156 N N . MET A 1 276 ? 64.146 -11.049 27.203 1.00 48.09 276 MET A N 1
ATOM 2157 C CA . MET A 1 276 ? 63.224 -10.498 26.212 1.00 48.09 276 MET A CA 1
ATOM 2158 C C . MET A 1 276 ? 61.799 -10.911 26.578 1.00 48.09 276 MET A C 1
ATOM 2160 O O . MET A 1 276 ? 61.482 -12.096 26.671 1.00 48.09 276 MET A O 1
ATOM 2164 N N . ALA A 1 277 ? 60.952 -9.912 26.818 1.00 51.81 277 ALA A N 1
ATOM 2165 C CA . ALA A 1 277 ? 59.534 -10.090 27.077 1.00 51.81 277 ALA A CA 1
ATOM 2166 C C . ALA A 1 277 ? 58.864 -10.834 25.904 1.00 51.81 277 ALA A C 1
ATOM 2168 O O . ALA A 1 277 ? 59.078 -10.459 24.747 1.00 51.81 277 ALA A O 1
ATOM 2169 N N . PRO A 1 278 ? 58.035 -11.859 26.162 1.00 51.41 278 PRO A N 1
ATOM 2170 C CA . PRO A 1 278 ? 57.268 -12.491 25.107 1.00 51.41 278 PRO A CA 1
ATOM 2171 C C . PRO A 1 278 ? 56.196 -11.505 24.637 1.00 51.41 278 PRO A C 1
ATOM 2173 O O . PRO A 1 278 ? 55.296 -11.142 25.394 1.00 51.41 278 PRO A O 1
ATOM 2176 N N . MET A 1 279 ? 56.277 -11.085 23.372 1.00 48.44 279 MET A N 1
ATOM 2177 C CA . MET A 1 279 ? 55.144 -10.518 22.646 1.00 48.44 279 MET A CA 1
ATOM 2178 C C . MET A 1 279 ? 54.059 -11.599 22.558 1.00 48.44 279 MET A C 1
ATOM 2180 O O . MET A 1 279 ? 53.974 -12.365 21.601 1.00 48.44 279 MET A O 1
ATOM 2184 N N . GLN A 1 280 ? 53.235 -11.686 23.600 1.00 53.25 280 GLN A N 1
ATOM 2185 C CA . GLN A 1 280 ? 51.955 -12.369 23.553 1.00 53.25 280 GLN A CA 1
ATOM 2186 C C . GLN A 1 280 ? 51.039 -11.531 22.661 1.00 53.25 280 GLN A C 1
ATOM 2188 O O . GLN A 1 280 ? 50.302 -10.663 23.126 1.00 53.25 280 GLN A O 1
ATOM 2193 N N . GLY A 1 281 ? 51.110 -11.775 21.352 1.00 47.94 281 GLY A N 1
ATOM 2194 C CA . GLY A 1 281 ? 50.031 -11.451 20.430 1.00 47.94 281 GLY A CA 1
ATOM 2195 C C . GLY A 1 281 ? 48.829 -12.302 20.814 1.00 47.94 281 GLY A C 1
ATOM 2196 O O . GLY A 1 281 ? 48.628 -13.383 20.267 1.00 47.94 281 GLY A O 1
ATOM 2197 N N . ALA A 1 282 ? 48.087 -11.856 21.828 1.00 49.41 282 ALA A N 1
ATOM 2198 C CA . ALA A 1 282 ? 46.824 -12.451 22.210 1.00 49.41 282 ALA A CA 1
ATOM 2199 C C . ALA A 1 282 ? 45.920 -12.417 20.975 1.00 49.41 282 ALA A C 1
ATOM 2201 O O . ALA A 1 282 ? 45.500 -11.344 20.539 1.00 49.41 282 ALA A O 1
ATOM 2202 N N . PHE A 1 283 ? 45.663 -13.591 20.393 1.00 48.66 283 PHE A N 1
ATOM 2203 C CA . PHE A 1 283 ? 44.570 -13.791 19.453 1.00 48.66 283 PHE A CA 1
ATOM 2204 C C . PHE A 1 283 ? 43.305 -13.319 20.164 1.00 48.66 283 PHE A C 1
ATOM 2206 O O . PHE A 1 283 ? 42.757 -14.029 21.006 1.00 48.66 283 PHE A O 1
ATOM 2213 N N . GLN A 1 284 ? 42.879 -12.087 19.883 1.00 63.12 284 GLN A N 1
ATOM 2214 C CA . GLN A 1 284 ? 41.559 -11.645 20.286 1.00 63.12 284 GLN A CA 1
ATOM 2215 C C . GLN A 1 284 ? 40.587 -12.580 19.563 1.00 63.12 284 GLN A C 1
ATOM 2217 O O . GLN A 1 284 ? 40.621 -12.629 18.329 1.00 63.12 284 GLN A O 1
ATOM 2222 N N . PRO A 1 285 ? 39.785 -13.382 20.287 1.00 69.06 285 PRO A N 1
ATOM 2223 C CA . PRO A 1 285 ? 38.774 -14.201 19.643 1.00 69.06 285 PRO A CA 1
ATOM 2224 C C . PRO A 1 285 ? 37.904 -13.258 18.817 1.00 69.06 285 PRO A C 1
ATOM 2226 O O . PRO A 1 285 ? 37.474 -12.221 19.329 1.00 69.06 285 PRO A O 1
ATOM 2229 N N . ALA A 1 286 ? 37.727 -13.575 17.531 1.00 74.56 286 ALA A N 1
ATOM 2230 C CA . ALA A 1 286 ? 36.934 -12.767 16.615 1.00 74.56 286 ALA A CA 1
ATOM 2231 C C . ALA A 1 286 ? 35.599 -12.449 17.295 1.00 74.56 286 ALA A C 1
ATOM 2233 O O . ALA A 1 286 ? 34.846 -13.359 17.644 1.00 74.56 286 ALA A O 1
ATOM 2234 N N . ALA A 1 287 ? 35.375 -11.166 17.587 1.00 82.75 287 ALA A N 1
ATOM 2235 C CA . ALA A 1 287 ? 34.214 -10.738 18.344 1.00 82.75 287 ALA A CA 1
ATOM 2236 C C . ALA A 1 287 ? 32.945 -11.234 17.639 1.00 82.75 287 ALA A C 1
ATOM 2238 O O . ALA A 1 287 ? 32.806 -11.081 16.426 1.00 82.75 287 ALA A O 1
ATOM 2239 N N . ASP A 1 288 ? 32.038 -11.835 18.410 1.00 93.00 288 ASP A N 1
ATOM 2240 C CA . ASP A 1 288 ? 30.737 -12.294 17.926 1.00 93.00 288 ASP A CA 1
ATOM 2241 C C . ASP A 1 288 ? 30.035 -11.145 17.164 1.00 93.00 288 ASP A C 1
ATOM 2243 O O . ASP A 1 288 ? 29.831 -10.070 17.747 1.00 93.00 288 ASP A O 1
ATOM 2247 N N . PRO A 1 289 ? 29.673 -11.326 15.876 1.00 95.56 289 PRO A N 1
ATOM 2248 C CA . PRO A 1 289 ? 29.113 -10.261 15.044 1.00 95.56 289 PRO A CA 1
ATOM 2249 C C . PRO A 1 289 ? 27.840 -9.651 15.644 1.00 95.56 289 PRO A C 1
ATOM 2251 O O . PRO A 1 289 ? 27.596 -8.451 15.487 1.00 95.56 289 PRO A O 1
ATOM 2254 N N . ILE A 1 290 ? 27.062 -10.434 16.399 1.00 97.19 290 ILE A N 1
ATOM 2255 C CA . ILE A 1 290 ? 25.859 -9.956 17.093 1.00 97.19 290 ILE A CA 1
ATOM 2256 C C . ILE A 1 290 ? 26.243 -8.997 18.225 1.00 97.19 290 ILE A C 1
ATOM 2258 O O . ILE A 1 290 ? 25.581 -7.980 18.436 1.00 97.19 290 ILE A O 1
ATOM 2262 N N . SER A 1 291 ? 27.339 -9.276 18.932 1.00 96.00 291 SER A N 1
ATOM 2263 C CA . SER A 1 291 ? 27.850 -8.421 20.005 1.00 96.00 291 SER A CA 1
ATOM 2264 C C . SER A 1 291 ? 28.344 -7.073 19.460 1.00 96.00 291 SER A C 1
ATOM 2266 O O . SER A 1 291 ? 28.029 -6.024 20.031 1.00 96.00 291 SER A O 1
ATOM 2268 N N . SER A 1 292 ? 29.023 -7.070 18.307 1.00 96.06 292 SER A N 1
ATOM 2269 C CA . SER A 1 292 ? 29.409 -5.833 17.611 1.00 96.06 292 SER A CA 1
ATOM 2270 C C . SER A 1 292 ? 28.196 -5.039 17.117 1.00 96.06 292 SER A C 1
ATOM 2272 O O . SER A 1 292 ? 28.152 -3.818 17.271 1.00 96.06 292 SER A O 1
ATOM 2274 N N . PHE A 1 293 ? 27.191 -5.717 16.561 1.00 97.31 293 PHE A N 1
ATOM 2275 C CA . PHE A 1 293 ? 25.962 -5.087 16.078 1.00 97.31 293 PHE A CA 1
ATOM 2276 C C . PHE A 1 293 ? 25.130 -4.478 17.213 1.00 97.31 293 PHE A C 1
ATOM 2278 O O . PHE A 1 293 ? 24.664 -3.344 17.103 1.00 97.31 293 PHE A O 1
ATOM 2285 N N . ARG A 1 294 ? 25.008 -5.192 18.338 1.00 97.62 294 ARG A N 1
ATOM 2286 C CA . ARG A 1 294 ? 24.360 -4.692 19.553 1.00 97.62 294 ARG A CA 1
ATOM 2287 C C . ARG A 1 294 ? 25.027 -3.412 20.050 1.00 97.62 294 ARG A C 1
ATOM 2289 O O . ARG A 1 294 ? 24.328 -2.443 20.327 1.00 97.62 294 ARG A O 1
ATOM 2296 N N . SER A 1 295 ? 26.359 -3.412 20.139 1.00 97.00 295 SER A N 1
ATOM 2297 C CA . SER A 1 295 ? 27.131 -2.245 20.578 1.00 97.00 295 SER A CA 1
ATOM 2298 C C . SER A 1 295 ? 26.944 -1.056 19.628 1.00 97.00 295 SER A C 1
ATOM 2300 O O . SER A 1 295 ? 26.668 0.054 20.075 1.00 97.00 295 SER A O 1
ATOM 2302 N N . ARG A 1 296 ? 26.977 -1.301 18.308 1.00 96.75 296 ARG A N 1
ATOM 2303 C CA . ARG A 1 296 ? 26.787 -0.270 17.272 1.00 96.75 296 ARG A CA 1
ATOM 2304 C C . ARG A 1 296 ? 25.454 0.471 17.398 1.00 96.75 296 ARG A C 1
ATOM 2306 O O . ARG A 1 296 ? 25.415 1.677 17.184 1.00 96.75 296 ARG A O 1
ATOM 2313 N N . TRP A 1 297 ? 24.379 -0.243 17.721 1.00 97.62 297 TRP A N 1
ATOM 2314 C CA . TRP A 1 297 ? 23.022 0.310 17.763 1.00 97.62 297 TRP A CA 1
ATOM 2315 C C . TRP A 1 297 ? 22.472 0.493 19.184 1.00 97.62 297 TRP A C 1
ATOM 2317 O O . TRP A 1 297 ? 21.281 0.743 19.336 1.00 97.62 297 TRP A O 1
ATOM 2327 N N . ALA A 1 298 ? 23.315 0.362 20.215 1.00 96.88 298 ALA A N 1
ATOM 2328 C CA . ALA A 1 298 ? 22.927 0.453 21.626 1.00 96.88 298 ALA A CA 1
ATOM 2329 C C . ALA A 1 298 ? 21.697 -0.411 21.991 1.00 96.88 298 ALA A C 1
ATOM 2331 O O . ALA A 1 298 ? 20.808 0.022 22.721 1.00 96.88 298 ALA A O 1
ATOM 2332 N N . LEU A 1 299 ? 21.639 -1.637 21.460 1.00 97.88 299 LEU A N 1
ATOM 2333 C CA . LEU A 1 299 ? 20.506 -2.548 21.652 1.00 97.88 299 LEU A CA 1
ATOM 2334 C C . LEU A 1 299 ? 20.550 -3.238 23.026 1.00 97.88 299 LEU A C 1
ATOM 2336 O O . LEU A 1 299 ? 21.622 -3.522 23.578 1.00 97.88 299 LEU A O 1
ATOM 2340 N N . THR A 1 300 ? 19.376 -3.576 23.558 1.00 98.00 300 THR A N 1
ATOM 2341 C CA . THR A 1 300 ? 19.245 -4.307 24.829 1.00 98.00 300 THR A CA 1
ATOM 2342 C C . THR A 1 300 ? 19.709 -5.766 24.716 1.00 98.00 300 THR A C 1
ATOM 2344 O O . THR A 1 300 ? 19.791 -6.339 23.624 1.00 98.00 300 THR A O 1
ATOM 2347 N N . ASP A 1 301 ? 19.986 -6.410 25.857 1.00 97.75 301 ASP A N 1
ATOM 2348 C CA . ASP A 1 301 ? 20.268 -7.855 25.903 1.00 97.75 301 ASP A CA 1
ATOM 2349 C C . ASP A 1 301 ? 19.095 -8.698 25.375 1.00 97.75 301 ASP A C 1
ATOM 2351 O O . ASP A 1 301 ? 19.315 -9.735 24.751 1.00 97.75 301 ASP A O 1
ATOM 2355 N N . GLN A 1 302 ? 17.854 -8.224 25.532 1.00 97.62 302 GLN A N 1
ATOM 2356 C CA . GLN A 1 302 ? 16.672 -8.897 24.995 1.00 97.62 302 GLN A CA 1
ATOM 2357 C C . GLN A 1 302 ? 16.695 -8.938 23.460 1.00 97.62 302 GLN A C 1
ATOM 2359 O O . GLN A 1 302 ? 16.445 -9.988 22.868 1.00 97.62 302 GLN A O 1
ATOM 2364 N N . SER A 1 303 ? 17.047 -7.828 22.803 1.00 98.00 303 SER A N 1
ATOM 2365 C CA . SER A 1 303 ? 17.208 -7.791 21.344 1.00 98.00 303 SER A CA 1
ATOM 2366 C C . SER A 1 303 ? 18.346 -8.687 20.862 1.00 98.00 303 SER A C 1
ATOM 2368 O O . SER A 1 303 ? 18.205 -9.349 19.836 1.00 98.00 303 SER A O 1
ATOM 2370 N N . ARG A 1 304 ? 19.449 -8.776 21.618 1.00 97.56 304 ARG A N 1
ATOM 2371 C CA . ARG A 1 304 ? 20.530 -9.733 21.336 1.00 97.56 304 ARG A CA 1
ATOM 2372 C C . ARG A 1 304 ? 20.022 -11.174 21.390 1.00 97.56 304 ARG A C 1
ATOM 2374 O O . ARG A 1 304 ? 20.265 -11.933 20.458 1.00 97.56 304 ARG A O 1
ATOM 2381 N N . GLN A 1 305 ? 19.312 -11.546 22.454 1.00 97.69 305 GLN A N 1
ATOM 2382 C CA . GLN A 1 305 ? 18.779 -12.899 22.609 1.00 97.69 305 GLN A CA 1
ATOM 2383 C C . GLN A 1 305 ? 17.765 -13.233 21.508 1.00 97.69 305 GLN A C 1
ATOM 2385 O O . GLN A 1 305 ? 17.788 -14.335 20.970 1.00 97.69 305 GLN A O 1
ATOM 2390 N N . PHE A 1 306 ? 16.932 -12.265 21.119 1.00 97.94 306 PHE A N 1
ATOM 2391 C CA . PHE A 1 306 ? 16.016 -12.403 19.991 1.00 97.94 306 PHE A CA 1
ATOM 2392 C C . PHE A 1 306 ? 16.763 -12.643 18.668 1.00 97.94 306 PHE A C 1
ATOM 2394 O O . PHE A 1 306 ? 16.409 -13.569 17.946 1.00 97.94 306 PHE A O 1
ATOM 2401 N N . LEU A 1 307 ? 17.837 -11.896 18.374 1.00 98.00 307 LEU A N 1
ATOM 2402 C CA . LEU A 1 307 ? 18.662 -12.123 17.177 1.00 98.00 307 LEU A CA 1
ATOM 2403 C C . LEU A 1 307 ? 19.306 -13.518 17.152 1.00 98.00 307 LEU A C 1
ATOM 2405 O O . LEU A 1 307 ? 19.432 -14.099 16.077 1.00 98.00 307 LEU A O 1
ATOM 2409 N N . MET A 1 308 ? 19.691 -14.064 18.310 1.00 97.44 308 MET A N 1
ATOM 2410 C CA . MET A 1 308 ? 20.259 -15.417 18.421 1.00 97.44 308 MET A CA 1
ATOM 2411 C C . MET A 1 308 ? 19.231 -16.534 18.186 1.00 97.44 308 MET A C 1
ATOM 2413 O O . MET A 1 308 ? 19.625 -17.657 17.891 1.00 97.44 308 MET A O 1
ATOM 2417 N N . GLN A 1 309 ? 17.932 -16.247 18.318 1.00 97.44 309 GLN A N 1
ATOM 2418 C CA . GLN A 1 309 ? 16.851 -17.209 18.061 1.00 97.44 309 GLN A CA 1
ATOM 2419 C C . GLN A 1 309 ? 16.398 -17.227 16.594 1.00 97.44 309 GLN A C 1
ATOM 2421 O O . GLN A 1 309 ? 15.616 -18.095 16.207 1.00 97.44 309 GLN A O 1
ATOM 2426 N N . LEU A 1 310 ? 16.847 -16.270 15.776 1.00 96.62 310 LEU A N 1
ATOM 2427 C CA . LEU A 1 310 ? 16.503 -16.226 14.356 1.00 96.62 310 LEU A CA 1
ATOM 2428 C C . LEU A 1 310 ? 17.306 -17.278 13.569 1.00 96.62 310 LEU A C 1
ATOM 2430 O O . LEU A 1 310 ? 18.463 -17.530 13.908 1.00 96.62 310 LEU A O 1
ATOM 2434 N N . PRO A 1 311 ? 16.743 -17.848 12.485 1.00 95.25 311 PRO A N 1
ATOM 2435 C CA . PRO A 1 311 ? 17.510 -18.653 11.535 1.00 95.25 311 PRO A CA 1
ATOM 2436 C C . PRO A 1 311 ? 18.759 -17.906 11.046 1.00 95.25 311 PRO A C 1
ATOM 2438 O O . PRO A 1 311 ? 18.707 -16.689 10.860 1.00 95.25 311 PRO A O 1
ATOM 2441 N N . GLN A 1 312 ? 19.864 -18.621 10.801 1.00 91.00 312 GLN A N 1
ATOM 2442 C CA . GLN A 1 312 ? 21.160 -18.001 10.479 1.00 91.00 312 GLN A CA 1
ATOM 2443 C C . GLN A 1 312 ? 21.081 -17.054 9.270 1.00 91.00 312 GLN A C 1
ATOM 2445 O O . GLN A 1 312 ? 21.650 -15.964 9.303 1.00 91.00 312 GLN A O 1
ATOM 2450 N N . ASP A 1 313 ? 20.321 -17.417 8.236 1.00 87.06 313 ASP A N 1
ATOM 2451 C CA . ASP A 1 313 ? 20.142 -16.579 7.045 1.00 87.06 313 ASP A CA 1
ATOM 2452 C C . ASP A 1 313 ? 19.374 -15.290 7.360 1.00 87.06 313 ASP A C 1
ATOM 2454 O O . ASP A 1 313 ? 19.774 -14.198 6.955 1.00 87.06 313 ASP A O 1
ATOM 2458 N N . VAL A 1 314 ? 18.310 -15.397 8.162 1.00 93.31 314 VAL A N 1
ATOM 2459 C CA . VAL A 1 314 ? 17.529 -14.246 8.639 1.00 93.31 314 VAL A CA 1
ATOM 2460 C C . VAL A 1 314 ? 18.402 -13.340 9.503 1.00 93.31 314 VAL A C 1
ATOM 2462 O O . VAL A 1 314 ? 18.367 -12.121 9.344 1.00 93.31 314 VAL A O 1
ATOM 2465 N N . GLN A 1 315 ? 19.221 -13.917 10.383 1.00 95.94 315 GLN A N 1
ATOM 2466 C CA . GLN A 1 315 ? 20.166 -13.173 11.208 1.00 95.94 315 GLN A CA 1
ATOM 2467 C C . GLN A 1 315 ? 21.162 -12.397 10.337 1.00 95.94 315 GLN A C 1
ATOM 2469 O O . GLN A 1 315 ? 21.320 -11.194 10.533 1.00 95.94 315 GLN A O 1
ATOM 2474 N N . ASN A 1 316 ? 21.773 -13.043 9.341 1.00 91.31 316 ASN A N 1
ATOM 2475 C CA . ASN A 1 316 ? 22.720 -12.402 8.426 1.00 91.31 316 ASN A CA 1
ATOM 2476 C C . ASN A 1 316 ? 22.080 -11.219 7.679 1.00 91.31 316 ASN A C 1
ATOM 2478 O O . ASN A 1 316 ? 22.678 -10.144 7.600 1.00 91.31 316 ASN A O 1
ATOM 2482 N N . ILE A 1 317 ? 20.844 -11.383 7.195 1.00 88.12 317 ILE A N 1
ATOM 2483 C CA . ILE A 1 317 ? 20.083 -10.314 6.530 1.00 88.12 317 ILE A CA 1
ATOM 2484 C C . ILE A 1 317 ? 19.824 -9.152 7.492 1.00 88.12 317 ILE A C 1
ATOM 2486 O O . ILE A 1 317 ? 20.042 -7.992 7.143 1.00 88.12 317 ILE A O 1
ATOM 2490 N N . VAL A 1 318 ? 19.397 -9.442 8.724 1.00 96.06 318 VAL A N 1
ATOM 2491 C CA . VAL A 1 318 ? 19.123 -8.404 9.724 1.00 96.06 318 VAL A CA 1
ATOM 2492 C C . VAL A 1 318 ? 20.388 -7.625 10.083 1.00 96.06 318 VAL A C 1
ATOM 2494 O O . VAL A 1 318 ? 20.346 -6.396 10.133 1.00 96.06 318 VAL A O 1
ATOM 2497 N N . LEU A 1 319 ? 21.515 -8.314 10.280 1.00 96.00 319 LEU A N 1
ATOM 2498 C CA . LEU A 1 319 ? 22.801 -7.687 10.593 1.00 96.00 319 LEU A CA 1
ATOM 2499 C C . LEU A 1 319 ? 23.319 -6.798 9.448 1.00 96.00 319 LEU A C 1
ATOM 2501 O O . LEU A 1 319 ? 23.978 -5.791 9.716 1.00 96.00 319 LEU A O 1
ATOM 2505 N N . ALA A 1 320 ? 23.019 -7.152 8.195 1.00 91.62 320 ALA A N 1
ATOM 2506 C CA . ALA A 1 320 ? 23.454 -6.415 7.011 1.00 91.62 320 ALA A CA 1
ATOM 2507 C C . ALA A 1 320 ? 22.548 -5.221 6.662 1.00 91.62 320 ALA A C 1
ATOM 2509 O O . ALA A 1 320 ? 23.047 -4.160 6.288 1.00 91.62 320 ALA A O 1
ATOM 2510 N N . GLU A 1 321 ? 21.225 -5.378 6.763 1.00 92.88 321 GLU A N 1
ATOM 2511 C CA . GLU A 1 321 ? 20.263 -4.400 6.234 1.00 92.88 321 GLU A CA 1
ATOM 2512 C C . GLU A 1 321 ? 19.704 -3.428 7.275 1.00 92.88 321 GLU A C 1
ATOM 2514 O O . GLU A 1 321 ? 19.171 -2.374 6.914 1.00 92.88 321 GLU A O 1
ATOM 2519 N N . PHE A 1 322 ? 19.774 -3.758 8.565 1.00 96.69 322 PHE A N 1
ATOM 2520 C CA . PHE A 1 322 ? 19.177 -2.903 9.580 1.00 96.69 322 PHE A CA 1
ATOM 2521 C C . PHE A 1 322 ? 19.986 -1.611 9.760 1.00 96.69 322 PHE A C 1
ATOM 2523 O O . PHE A 1 322 ? 21.027 -1.580 10.416 1.00 96.69 322 PHE A O 1
ATOM 2530 N N . SER A 1 323 ? 19.464 -0.528 9.181 1.00 95.81 323 SER A N 1
ATOM 2531 C CA . SER A 1 323 ? 20.045 0.815 9.232 1.00 95.81 323 SER A CA 1
ATOM 2532 C C . SER A 1 323 ? 18.973 1.857 9.585 1.00 95.81 323 SER A C 1
ATOM 2534 O O . SER A 1 323 ? 18.449 2.538 8.696 1.00 95.81 323 SER A O 1
ATOM 2536 N N . PRO A 1 324 ? 18.585 1.981 10.867 1.00 95.88 324 PRO A N 1
ATOM 2537 C CA . PRO A 1 324 ? 17.602 2.969 11.300 1.00 95.88 324 PRO A CA 1
ATOM 2538 C C . PRO A 1 324 ? 18.116 4.403 11.097 1.00 95.88 324 PRO A C 1
ATOM 2540 O O . PRO A 1 324 ? 19.309 4.678 11.206 1.00 95.88 324 PRO A O 1
ATOM 2543 N N . ALA A 1 325 ? 17.201 5.341 10.833 1.00 93.06 325 ALA A N 1
ATOM 2544 C CA . ALA A 1 325 ? 17.540 6.759 10.729 1.00 93.06 325 ALA A CA 1
ATOM 2545 C C . ALA A 1 325 ? 18.100 7.297 12.059 1.00 93.06 325 ALA A C 1
ATOM 2547 O O . ALA A 1 325 ? 17.641 6.891 13.135 1.00 93.06 325 ALA A O 1
ATOM 2548 N N . ALA A 1 326 ? 19.042 8.240 11.981 1.00 93.50 326 ALA A N 1
ATOM 2549 C CA . ALA A 1 326 ? 19.607 8.904 13.153 1.00 93.50 326 ALA A CA 1
ATOM 2550 C C . ALA A 1 326 ? 18.499 9.519 14.030 1.00 93.50 326 ALA A C 1
ATOM 2552 O O . ALA A 1 326 ? 17.533 10.084 13.519 1.00 93.50 326 ALA A O 1
ATOM 2553 N N . GLY A 1 327 ? 18.618 9.373 15.354 1.00 92.69 327 GLY A N 1
ATOM 2554 C CA . GLY A 1 327 ? 17.612 9.857 16.310 1.00 92.69 327 GLY A CA 1
ATOM 2555 C C . GLY A 1 327 ? 16.336 9.011 16.392 1.00 92.69 327 GLY A C 1
ATOM 2556 O O . GLY A 1 327 ? 15.358 9.430 17.006 1.00 92.69 327 GLY A O 1
ATOM 2557 N N . THR A 1 328 ? 16.312 7.818 15.791 1.00 95.62 328 THR A N 1
ATOM 2558 C CA . THR A 1 328 ? 15.189 6.889 15.944 1.00 95.62 328 THR A CA 1
ATOM 2559 C C . THR A 1 328 ? 14.988 6.502 17.414 1.00 95.62 328 THR A C 1
ATOM 2561 O O . THR A 1 328 ? 15.839 5.846 18.009 1.00 95.62 328 THR A O 1
ATOM 2564 N N . ALA A 1 329 ? 13.822 6.836 17.971 1.00 94.19 329 ALA A N 1
ATOM 2565 C CA . ALA A 1 329 ? 13.373 6.295 19.250 1.00 94.19 329 ALA A CA 1
ATOM 2566 C C . ALA A 1 329 ? 12.989 4.806 19.119 1.00 94.19 329 ALA A C 1
ATOM 2568 O O . ALA A 1 329 ? 12.469 4.384 18.082 1.00 94.19 329 ALA A O 1
ATOM 2569 N N . ASN A 1 330 ? 13.212 4.035 20.190 1.00 96.50 330 ASN A N 1
ATOM 2570 C CA . ASN A 1 330 ? 12.888 2.606 20.303 1.00 96.50 330 ASN A CA 1
ATOM 2571 C C . ASN A 1 330 ? 13.537 1.722 19.215 1.00 96.50 330 ASN A C 1
ATOM 2573 O O . ASN A 1 330 ? 12.860 1.117 18.378 1.00 96.50 330 ASN A O 1
ATOM 2577 N N . LEU A 1 331 ? 14.872 1.655 19.228 1.00 97.81 331 LEU A N 1
ATOM 2578 C CA . LEU A 1 331 ? 15.651 0.840 18.291 1.00 97.81 331 LEU A CA 1
ATOM 2579 C C . LEU A 1 331 ? 15.323 -0.656 18.413 1.00 97.81 331 LEU A C 1
ATOM 2581 O O . LEU A 1 331 ? 15.178 -1.314 17.385 1.00 97.81 331 LEU A O 1
ATOM 2585 N N . ASP A 1 332 ? 15.109 -1.168 19.629 1.00 98.12 332 ASP A N 1
ATOM 2586 C CA . ASP A 1 332 ? 14.721 -2.562 19.882 1.00 98.12 332 ASP A CA 1
ATOM 2587 C C . ASP A 1 332 ? 13.392 -2.931 19.206 1.00 98.12 332 ASP A C 1
ATOM 2589 O O . ASP A 1 332 ? 13.312 -3.923 18.479 1.00 98.12 332 ASP A O 1
ATOM 2593 N N . GLY A 1 333 ? 12.352 -2.105 19.367 1.00 94.88 333 GLY A N 1
ATOM 2594 C CA . GLY A 1 333 ? 11.052 -2.338 18.733 1.00 94.88 333 GLY A CA 1
ATOM 2595 C C . GLY A 1 333 ? 11.120 -2.292 17.204 1.00 94.88 333 GLY A C 1
ATOM 2596 O O . GLY A 1 333 ? 10.490 -3.110 16.524 1.00 94.88 333 GLY A O 1
ATOM 2597 N N . LYS A 1 334 ? 11.926 -1.379 16.640 1.00 95.81 334 LYS A N 1
ATOM 2598 C CA . LYS A 1 334 ? 12.140 -1.319 15.186 1.00 95.81 334 LYS A CA 1
ATOM 2599 C C . LYS A 1 334 ? 12.933 -2.512 14.668 1.00 95.81 334 LYS A C 1
ATOM 2601 O O . LYS A 1 334 ? 12.570 -3.041 13.621 1.00 95.81 334 LYS A O 1
ATOM 2606 N N . LEU A 1 335 ? 13.960 -2.952 15.393 1.00 98.06 335 LEU A N 1
ATOM 2607 C CA . LEU A 1 335 ? 14.725 -4.150 15.055 1.00 98.06 335 LEU A CA 1
ATOM 2608 C C . LEU A 1 335 ? 13.822 -5.381 15.044 1.00 98.06 335 LEU A C 1
ATOM 2610 O O . LEU A 1 335 ? 13.829 -6.119 14.066 1.00 98.06 335 LEU A O 1
ATOM 2614 N N . GLN A 1 336 ? 13.009 -5.582 16.084 1.00 97.38 336 GLN A N 1
ATOM 2615 C CA . GLN A 1 336 ? 12.091 -6.721 16.153 1.00 97.38 336 GLN A CA 1
ATOM 2616 C C . GLN A 1 336 ? 11.058 -6.690 15.024 1.00 97.38 336 GLN A C 1
ATOM 2618 O O . GLN A 1 336 ? 10.809 -7.715 14.395 1.00 97.38 336 GLN A O 1
ATOM 2623 N N . THR A 1 337 ? 10.486 -5.520 14.726 1.00 92.69 337 THR A N 1
ATOM 2624 C CA . THR A 1 337 ? 9.533 -5.360 13.613 1.00 92.69 337 THR A CA 1
ATOM 2625 C C . THR A 1 337 ? 10.196 -5.671 12.270 1.00 92.69 337 THR A C 1
ATOM 2627 O O . THR A 1 337 ? 9.637 -6.404 11.455 1.00 92.69 337 THR A O 1
ATOM 2630 N N . PHE A 1 338 ? 11.413 -5.166 12.055 1.00 96.25 338 PHE A N 1
ATOM 2631 C CA . PHE A 1 338 ? 12.190 -5.425 10.846 1.00 96.25 338 PHE A CA 1
ATOM 2632 C C . PHE A 1 338 ? 12.541 -6.909 10.703 1.00 96.25 338 PHE A C 1
ATOM 2634 O O . PHE A 1 338 ? 12.252 -7.514 9.677 1.00 96.25 338 PHE A O 1
ATOM 2641 N N . ALA A 1 339 ? 13.089 -7.517 11.751 1.00 96.38 339 ALA A N 1
ATOM 2642 C CA . ALA A 1 339 ? 13.464 -8.922 11.777 1.00 96.38 339 ALA A CA 1
ATOM 2643 C C . ALA A 1 339 ? 12.264 -9.862 11.602 1.00 96.38 339 ALA A C 1
ATOM 2645 O O . ALA A 1 339 ? 12.381 -10.843 10.877 1.00 96.38 339 ALA A O 1
ATOM 2646 N N . ARG A 1 340 ? 11.094 -9.551 12.182 1.00 94.50 340 ARG A N 1
ATOM 2647 C CA . ARG A 1 340 ? 9.851 -10.302 11.918 1.00 94.50 340 ARG A CA 1
ATOM 2648 C C . ARG A 1 340 ? 9.434 -10.194 10.457 1.00 94.50 340 ARG A C 1
ATOM 2650 O O . ARG A 1 340 ? 9.077 -11.202 9.868 1.00 94.50 340 ARG A O 1
ATOM 2657 N N . SER A 1 341 ? 9.556 -9.014 9.852 1.00 90.69 341 SER A N 1
ATOM 2658 C CA . SER A 1 341 ? 9.298 -8.847 8.419 1.00 90.69 341 SER A CA 1
ATOM 2659 C C . SER A 1 341 ? 10.319 -9.588 7.543 1.00 90.69 341 SER A C 1
ATOM 2661 O O . SER A 1 341 ? 9.966 -10.079 6.475 1.00 90.69 341 SER A O 1
ATOM 2663 N N . VAL A 1 342 ? 11.590 -9.696 7.951 1.00 90.38 342 VAL A N 1
ATOM 2664 C CA . VAL A 1 342 ? 12.572 -10.569 7.276 1.00 90.38 342 VAL A CA 1
ATOM 2665 C C . VAL A 1 342 ? 12.178 -12.039 7.436 1.00 90.38 342 VAL A C 1
ATOM 2667 O O . VAL A 1 342 ? 12.203 -12.770 6.455 1.00 90.38 342 VAL A O 1
ATOM 2670 N N . LEU A 1 343 ? 11.779 -12.461 8.638 1.00 92.38 343 LEU A N 1
ATOM 2671 C CA . LEU A 1 343 ? 11.390 -13.838 8.933 1.00 92.38 343 LEU A CA 1
ATOM 2672 C C . LEU A 1 343 ? 10.132 -14.265 8.163 1.00 92.38 343 LEU A C 1
ATOM 2674 O O . LEU A 1 343 ? 10.125 -15.340 7.581 1.00 92.38 343 LEU A O 1
ATOM 2678 N N . GLU A 1 344 ? 9.105 -13.417 8.111 1.00 87.38 344 GLU A N 1
ATOM 2679 C CA . GLU A 1 344 ? 7.883 -13.643 7.327 1.00 87.38 344 GLU A CA 1
ATOM 2680 C C . GLU A 1 344 ? 8.213 -13.761 5.833 1.00 87.38 344 GLU A C 1
ATOM 2682 O O . GLU A 1 344 ? 7.830 -14.732 5.193 1.00 87.38 344 GLU A O 1
ATOM 2687 N N . ARG A 1 345 ? 9.052 -12.858 5.298 1.00 80.19 345 ARG A N 1
ATOM 2688 C CA . ARG A 1 345 ? 9.555 -12.964 3.916 1.00 80.19 345 ARG A CA 1
ATOM 2689 C C . ARG A 1 345 ? 10.334 -14.255 3.675 1.00 80.19 345 ARG A C 1
ATOM 2691 O O . ARG A 1 345 ? 10.243 -14.820 2.592 1.00 80.19 345 ARG A O 1
ATOM 2698 N N . PHE A 1 346 ? 11.118 -14.698 4.654 1.00 84.25 346 PHE A N 1
ATOM 2699 C CA . PHE A 1 346 ? 11.897 -15.927 4.557 1.00 84.25 346 PHE A CA 1
ATOM 2700 C C . PHE A 1 346 ? 10.995 -17.166 4.549 1.00 84.25 346 PHE A C 1
ATOM 2702 O O . PHE A 1 346 ? 11.264 -18.093 3.792 1.00 84.25 346 PHE A O 1
ATOM 2709 N N . GLN A 1 347 ? 9.918 -17.158 5.340 1.00 81.88 347 GLN A N 1
ATOM 2710 C CA . GLN A 1 347 ? 8.903 -18.215 5.369 1.00 81.88 347 GLN A CA 1
ATOM 2711 C C . GLN A 1 347 ? 8.069 -18.241 4.083 1.00 81.88 347 GLN A C 1
ATOM 2713 O O . GLN A 1 347 ? 7.872 -19.311 3.521 1.00 81.88 347 GLN A O 1
ATOM 2718 N N . ASP A 1 348 ? 7.658 -17.082 3.564 1.00 71.31 348 ASP A N 1
ATOM 2719 C CA . ASP A 1 348 ? 6.942 -16.989 2.285 1.00 71.31 348 ASP A CA 1
ATOM 2720 C C . ASP A 1 348 ? 7.815 -17.442 1.102 1.00 71.31 348 ASP A C 1
ATOM 2722 O O . ASP A 1 348 ? 7.325 -18.058 0.158 1.00 71.31 348 ASP A O 1
ATOM 2726 N N . ALA A 1 349 ? 9.120 -17.147 1.151 1.00 67.69 349 ALA A N 1
ATOM 2727 C CA . ALA A 1 349 ? 10.089 -17.572 0.140 1.00 67.69 349 ALA A CA 1
ATOM 2728 C C . ALA A 1 349 ? 10.523 -19.042 0.286 1.00 67.69 349 ALA A C 1
ATOM 2730 O O . ALA A 1 349 ? 11.077 -19.606 -0.656 1.00 67.69 349 ALA A O 1
ATOM 2731 N N . HIS A 1 350 ? 10.264 -19.668 1.437 1.00 66.94 350 HIS A N 1
ATOM 2732 C CA . HIS A 1 350 ? 10.457 -21.098 1.675 1.00 66.94 350 HIS A CA 1
ATOM 2733 C C . HIS A 1 350 ? 9.112 -21.754 2.002 1.00 66.94 350 HIS A C 1
ATOM 2735 O O . HIS A 1 350 ? 8.870 -22.119 3.160 1.00 66.94 350 HIS A O 1
ATOM 2741 N N . PRO A 1 351 ? 8.230 -21.967 1.009 1.00 49.06 351 PRO A N 1
ATOM 2742 C CA . PRO A 1 351 ? 7.104 -22.847 1.233 1.00 49.06 351 PRO A CA 1
ATOM 2743 C C . PRO A 1 351 ? 7.661 -24.233 1.577 1.00 49.06 351 PRO A C 1
ATOM 2745 O O . PRO A 1 351 ? 8.663 -24.678 1.012 1.00 49.06 351 PRO A O 1
ATOM 2748 N N . GLN A 1 352 ? 7.038 -24.852 2.577 1.00 45.94 352 GLN A N 1
ATOM 2749 C CA . GLN A 1 352 ? 7.439 -26.096 3.228 1.00 45.94 352 GLN A CA 1
ATOM 2750 C C . GLN A 1 352 ? 8.150 -27.096 2.303 1.00 45.94 352 GLN A C 1
ATOM 2752 O O . GLN A 1 352 ? 7.699 -27.366 1.193 1.00 45.94 352 GLN A O 1
ATOM 2757 N N . GLN A 1 353 ? 9.248 -27.655 2.824 1.00 43.31 353 GLN A N 1
ATOM 2758 C CA . GLN A 1 353 ? 10.005 -28.807 2.324 1.00 43.31 353 GLN A CA 1
ATOM 2759 C C . GLN A 1 353 ? 9.167 -29.728 1.422 1.00 43.31 353 GLN A C 1
ATOM 2761 O O . GLN A 1 353 ? 8.430 -30.588 1.897 1.00 43.31 353 GLN A O 1
ATOM 2766 N N . GLY A 1 354 ? 9.272 -29.511 0.113 1.00 49.28 354 GLY A N 1
ATOM 2767 C CA . GLY A 1 354 ? 8.422 -30.171 -0.874 1.00 49.28 354 GLY A CA 1
ATOM 2768 C C . GLY A 1 354 ? 8.373 -29.472 -2.228 1.00 49.28 354 GLY A C 1
ATOM 2769 O O . GLY A 1 354 ? 7.953 -30.099 -3.198 1.00 49.28 354 GLY A O 1
ATOM 2770 N N . HIS A 1 355 ? 8.838 -28.220 -2.343 1.00 52.28 355 HIS A N 1
ATOM 2771 C CA . HIS A 1 355 ? 8.991 -27.631 -3.669 1.00 52.28 355 HIS A CA 1
ATOM 2772 C C . HIS A 1 355 ? 10.019 -28.424 -4.482 1.00 52.28 355 HIS A C 1
ATOM 2774 O O . HIS A 1 355 ? 11.134 -28.646 -3.994 1.00 52.28 355 HIS A O 1
ATOM 2780 N N . PRO A 1 356 ? 9.640 -28.884 -5.691 1.00 58.75 356 PRO A N 1
ATOM 2781 C CA . PRO A 1 356 ? 10.533 -29.629 -6.557 1.00 58.75 356 PRO A CA 1
ATOM 2782 C C . PRO A 1 356 ? 11.797 -28.802 -6.740 1.00 58.75 356 PRO A C 1
ATOM 2784 O O . PRO A 1 356 ? 11.730 -27.598 -6.995 1.00 58.75 356 PRO A O 1
ATOM 2787 N N . VAL A 1 357 ? 12.952 -29.443 -6.556 1.00 65.62 357 VAL A N 1
ATOM 2788 C CA . VAL A 1 357 ? 14.237 -28.862 -6.940 1.00 65.62 357 VAL A CA 1
ATOM 2789 C C . VAL A 1 357 ? 14.049 -28.364 -8.365 1.00 65.62 357 VAL A C 1
ATOM 2791 O O . VAL A 1 357 ? 13.785 -29.168 -9.254 1.00 65.62 357 VAL A O 1
ATOM 2794 N N . VAL A 1 358 ? 14.088 -27.046 -8.567 1.00 74.19 358 VAL A N 1
ATOM 2795 C CA . VAL A 1 358 ? 13.875 -26.478 -9.896 1.00 74.19 358 VAL A CA 1
ATOM 2796 C C . VAL A 1 358 ? 15.024 -26.977 -10.767 1.00 74.19 358 VAL A C 1
ATOM 2798 O O . VAL A 1 358 ? 16.174 -26.555 -10.619 1.00 74.19 358 VAL A O 1
ATOM 2801 N N . HIS A 1 359 ? 14.728 -27.963 -11.609 1.00 83.00 359 HIS A N 1
ATOM 2802 C CA . HIS A 1 359 ? 15.702 -28.625 -12.459 1.00 83.00 359 HIS A CA 1
ATOM 2803 C C . HIS A 1 359 ? 15.924 -27.764 -13.700 1.00 83.00 359 HIS A C 1
ATOM 2805 O O . HIS A 1 359 ? 15.309 -27.976 -14.736 1.00 83.00 359 HIS A O 1
ATOM 2811 N N . SER A 1 360 ? 16.808 -26.775 -13.579 1.00 91.44 360 SER A N 1
ATOM 2812 C CA . SER A 1 360 ? 17.347 -26.071 -14.742 1.00 91.44 360 SER A CA 1
ATOM 2813 C C . SER A 1 360 ? 18.342 -26.973 -15.468 1.00 91.44 360 SER A C 1
ATOM 2815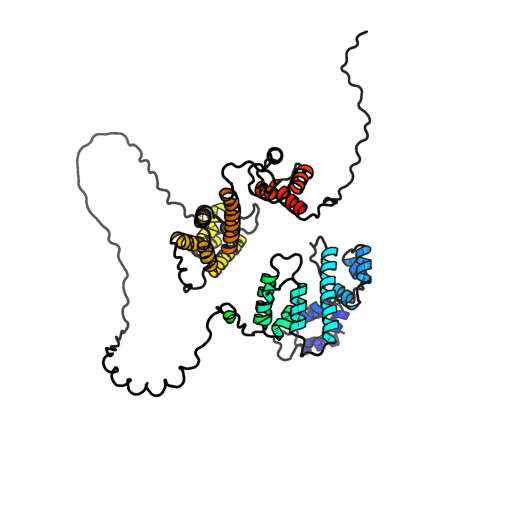 O O . SER A 1 360 ? 19.194 -27.608 -14.839 1.00 91.44 360 SER A O 1
ATOM 2817 N N . SER A 1 361 ? 18.274 -26.989 -16.799 1.00 94.88 361 SER A N 1
ATOM 2818 C CA . SER A 1 361 ? 19.228 -27.726 -17.640 1.00 94.88 361 SER A CA 1
ATOM 2819 C C . SER A 1 361 ? 20.632 -27.118 -17.558 1.00 94.88 361 SER A C 1
ATOM 2821 O O . SER A 1 361 ? 21.631 -27.791 -17.809 1.00 94.88 361 SER A O 1
ATOM 2823 N N . ASN A 1 362 ? 20.721 -25.836 -17.185 1.00 96.06 362 ASN A N 1
ATOM 2824 C CA . ASN A 1 362 ? 21.977 -25.125 -16.991 1.00 96.06 362 ASN A CA 1
ATOM 2825 C C . ASN A 1 362 ? 22.344 -25.043 -15.489 1.00 96.06 362 ASN A C 1
ATOM 2827 O O . ASN A 1 362 ? 21.589 -24.447 -14.709 1.00 96.06 362 ASN A O 1
ATOM 2831 N N . PRO A 1 363 ? 23.512 -25.564 -15.059 1.00 95.75 363 PRO A N 1
ATOM 2832 C CA . PRO A 1 363 ? 23.917 -25.542 -13.652 1.00 95.75 363 PRO A CA 1
ATOM 2833 C C . PRO A 1 363 ? 24.144 -24.123 -13.109 1.00 95.75 363 PRO A C 1
ATOM 2835 O O . PRO A 1 363 ? 23.896 -23.885 -11.928 1.00 95.75 363 PRO A O 1
ATOM 2838 N N . GLN A 1 364 ? 24.549 -23.162 -13.950 1.00 96.12 364 GLN A N 1
ATOM 2839 C CA . GLN A 1 364 ? 24.736 -21.768 -13.530 1.00 96.12 364 GLN A CA 1
ATOM 2840 C C . GLN A 1 364 ? 23.401 -21.098 -13.200 1.00 96.12 364 GLN A C 1
ATOM 2842 O O . GLN A 1 364 ? 23.300 -20.377 -12.210 1.00 96.12 364 GLN A O 1
ATOM 2847 N N . VAL A 1 365 ? 22.362 -21.365 -13.998 1.00 96.81 365 VAL A N 1
ATOM 2848 C CA . VAL A 1 365 ? 21.009 -20.851 -13.741 1.00 96.81 365 VAL A CA 1
ATOM 2849 C C . VAL A 1 365 ? 20.432 -21.497 -12.483 1.00 96.81 365 VAL A C 1
ATOM 2851 O O . VAL A 1 365 ? 19.868 -20.787 -11.657 1.00 96.81 365 VAL A O 1
ATOM 2854 N N . ALA A 1 366 ? 20.643 -22.803 -12.276 1.00 94.25 366 ALA A N 1
ATOM 2855 C CA . ALA A 1 366 ? 20.222 -23.490 -11.054 1.00 94.25 366 ALA A CA 1
ATOM 2856 C C . ALA A 1 366 ? 20.897 -22.899 -9.802 1.00 94.25 366 ALA A C 1
ATOM 2858 O O . ALA A 1 366 ? 20.237 -22.623 -8.800 1.00 94.25 366 ALA A O 1
ATOM 2859 N N . GLU A 1 367 ? 22.211 -22.658 -9.850 1.00 91.31 367 GLU A N 1
ATOM 2860 C CA . GLU A 1 367 ? 22.934 -22.044 -8.735 1.00 91.31 367 GLU A CA 1
ATOM 2861 C C . GLU A 1 367 ? 22.458 -20.612 -8.469 1.00 91.31 367 GLU A C 1
ATOM 2863 O O . GLU A 1 367 ? 22.220 -20.243 -7.317 1.00 91.31 367 GLU A O 1
ATOM 2868 N N . PHE A 1 368 ? 22.277 -19.823 -9.526 1.00 95.19 368 PHE A N 1
ATOM 2869 C CA . PHE A 1 368 ? 21.785 -18.453 -9.441 1.00 95.19 368 PHE A CA 1
ATOM 2870 C C . PHE A 1 368 ? 20.360 -18.384 -8.880 1.00 95.19 368 PHE A C 1
ATOM 2872 O O . PHE A 1 368 ? 20.075 -17.544 -8.027 1.00 95.19 368 PHE A O 1
ATOM 2879 N N . ALA A 1 369 ? 19.487 -19.304 -9.293 1.00 94.38 369 ALA A N 1
ATOM 2880 C CA . ALA A 1 369 ? 18.130 -19.422 -8.783 1.00 94.38 369 ALA A CA 1
ATOM 2881 C C . ALA A 1 369 ? 18.108 -19.740 -7.290 1.00 94.38 369 ALA A C 1
ATOM 2883 O O . ALA A 1 369 ? 17.392 -19.081 -6.543 1.00 94.38 369 ALA A O 1
ATOM 2884 N N . ARG A 1 370 ? 18.956 -20.667 -6.826 1.00 87.75 370 ARG A N 1
ATOM 2885 C CA . ARG A 1 370 ? 19.115 -20.926 -5.386 1.00 87.75 370 ARG A CA 1
ATOM 2886 C C . ARG A 1 370 ? 19.658 -19.709 -4.644 1.00 87.75 370 ARG A C 1
ATOM 2888 O O . ARG A 1 370 ? 19.179 -19.405 -3.560 1.00 87.75 370 ARG A O 1
ATOM 2895 N N . ARG A 1 371 ? 20.648 -19.016 -5.217 1.00 87.44 371 ARG A N 1
ATOM 2896 C CA . ARG A 1 371 ? 21.299 -17.854 -4.591 1.00 87.44 371 ARG A CA 1
ATOM 2897 C C . ARG A 1 371 ? 20.321 -16.708 -4.341 1.00 87.44 371 ARG A C 1
ATOM 2899 O O . ARG A 1 371 ? 20.428 -16.041 -3.319 1.00 87.44 371 ARG A O 1
ATOM 2906 N N . TRP A 1 372 ? 19.389 -16.487 -5.263 1.00 91.19 372 TRP A N 1
ATOM 2907 C CA . TRP A 1 372 ? 18.416 -15.394 -5.193 1.00 91.19 372 TRP A CA 1
ATOM 2908 C C . TRP A 1 372 ? 16.991 -15.855 -4.865 1.00 91.19 372 TRP A C 1
ATOM 2910 O O . TRP A 1 372 ? 16.067 -15.054 -4.980 1.00 91.19 372 TRP A O 1
ATOM 2920 N N . SER A 1 373 ? 16.810 -17.121 -4.470 1.00 88.00 373 SER A N 1
ATOM 2921 C CA . SER A 1 373 ? 15.501 -17.741 -4.208 1.00 88.00 373 SER A CA 1
ATOM 2922 C C . SER A 1 373 ? 14.480 -17.463 -5.321 1.00 88.00 373 SER A C 1
ATOM 2924 O O . SER A 1 373 ? 13.370 -16.999 -5.068 1.00 88.00 373 SER A O 1
ATOM 2926 N N . LEU A 1 374 ? 14.887 -17.685 -6.573 1.00 92.12 374 LEU A N 1
ATOM 2927 C CA . LEU A 1 374 ? 14.027 -17.503 -7.739 1.00 92.12 374 LEU A CA 1
ATOM 2928 C C . LEU A 1 374 ? 13.016 -18.648 -7.858 1.00 92.12 374 LEU A C 1
ATOM 2930 O O . LEU A 1 374 ? 13.354 -19.808 -7.629 1.00 92.12 374 LEU A O 1
ATOM 2934 N N . ASP A 1 375 ? 11.793 -18.309 -8.258 1.00 90.25 375 ASP A N 1
ATOM 2935 C CA . ASP A 1 375 ? 10.750 -19.282 -8.581 1.00 90.25 375 ASP A CA 1
ATOM 2936 C C . ASP A 1 375 ? 11.005 -19.978 -9.937 1.00 90.25 375 ASP A C 1
ATOM 2938 O O . ASP A 1 375 ? 11.866 -19.583 -10.730 1.00 90.25 375 ASP A O 1
ATOM 2942 N N . GLU A 1 376 ? 10.249 -21.043 -10.214 1.00 92.69 376 GLU A N 1
ATOM 2943 C CA . GLU A 1 376 ? 10.338 -21.804 -11.470 1.00 92.69 376 GLU A CA 1
ATOM 2944 C C . GLU A 1 376 ? 10.037 -20.936 -12.705 1.00 92.69 376 GLU A C 1
ATOM 2946 O O . GLU A 1 376 ? 10.636 -21.119 -13.767 1.00 92.69 376 GLU A O 1
ATOM 2951 N N . GLU A 1 377 ? 9.165 -19.934 -12.560 1.00 92.94 377 GLU A N 1
ATOM 2952 C CA . GLU A 1 377 ? 8.835 -18.990 -13.629 1.00 92.94 377 GLU A CA 1
ATOM 2953 C C . GLU A 1 377 ? 10.048 -18.123 -14.006 1.00 92.94 377 GLU A C 1
ATOM 2955 O O . GLU A 1 377 ? 10.338 -17.926 -15.188 1.00 92.94 377 GLU A O 1
ATOM 2960 N N . ALA A 1 378 ? 10.786 -17.618 -13.018 1.00 95.38 378 ALA A N 1
ATOM 2961 C CA . ALA A 1 378 ? 12.018 -16.866 -13.213 1.00 95.38 378 ALA A CA 1
ATOM 2962 C C . ALA A 1 378 ? 13.126 -17.728 -13.821 1.00 95.38 378 ALA A C 1
ATOM 2964 O O . ALA A 1 378 ? 13.873 -17.238 -14.669 1.00 95.38 378 ALA A O 1
ATOM 2965 N N . VAL A 1 379 ? 13.225 -18.999 -13.421 1.00 96.69 379 VAL A N 1
ATOM 2966 C CA . VAL A 1 379 ? 14.182 -19.949 -14.004 1.00 96.69 379 VAL A CA 1
ATOM 2967 C C . VAL A 1 379 ? 13.859 -20.218 -15.467 1.00 96.69 379 VAL A C 1
ATOM 2969 O O . VAL A 1 379 ? 14.728 -20.035 -16.316 1.00 96.69 379 VAL A O 1
ATOM 2972 N N . THR A 1 380 ? 12.602 -20.541 -15.773 1.00 95.62 380 THR A N 1
ATOM 2973 C CA . THR A 1 380 ? 12.131 -20.733 -17.152 1.00 95.62 380 THR A CA 1
ATOM 2974 C C . THR A 1 380 ? 12.412 -19.483 -17.985 1.00 95.62 380 THR A C 1
ATOM 2976 O O . THR A 1 380 ? 12.965 -19.560 -19.079 1.00 95.62 380 THR A O 1
ATOM 2979 N N . PHE A 1 381 ? 12.117 -18.300 -17.438 1.00 97.12 381 PHE A N 1
ATOM 2980 C CA . PHE A 1 381 ? 12.422 -17.032 -18.091 1.00 97.12 381 PHE A CA 1
ATOM 2981 C C . PHE A 1 381 ? 13.924 -16.871 -18.370 1.00 97.12 381 PHE A C 1
ATOM 2983 O O . PHE A 1 381 ? 14.291 -16.547 -19.498 1.00 97.12 381 PHE A O 1
ATOM 2990 N N . LEU A 1 382 ? 14.801 -17.141 -17.396 1.00 97.75 382 LEU A N 1
ATOM 2991 C CA . LEU A 1 382 ? 16.252 -17.097 -17.599 1.00 97.75 382 LEU A CA 1
ATOM 2992 C C . LEU A 1 382 ? 16.709 -18.067 -18.689 1.00 97.75 382 LEU A C 1
ATOM 2994 O O . LEU A 1 382 ? 17.573 -17.706 -19.483 1.00 97.75 382 LEU A O 1
ATOM 2998 N N . GLU A 1 383 ? 16.144 -19.270 -18.753 1.00 97.25 383 GLU A N 1
ATOM 2999 C CA . GLU A 1 383 ? 16.484 -20.257 -19.780 1.00 97.25 383 GLU A CA 1
ATOM 3000 C C . GLU A 1 383 ? 16.055 -19.819 -21.187 1.00 97.25 383 GLU A C 1
ATOM 3002 O O . GLU A 1 383 ? 16.774 -20.113 -22.143 1.00 97.25 383 GLU A O 1
ATOM 3007 N N . THR A 1 384 ? 14.961 -19.055 -21.311 1.00 96.81 384 THR A N 1
ATOM 3008 C CA . THR A 1 384 ? 14.494 -18.495 -22.596 1.00 96.81 384 THR A CA 1
ATOM 3009 C C . THR A 1 384 ? 15.306 -17.300 -23.103 1.00 96.81 384 THR A C 1
ATOM 3011 O O . THR A 1 384 ? 15.177 -16.933 -24.272 1.00 96.81 384 THR A O 1
ATOM 3014 N N . LEU A 1 385 ? 16.139 -16.674 -22.262 1.00 96.69 385 LEU A N 1
ATOM 3015 C CA . LEU A 1 385 ? 16.964 -15.539 -22.683 1.00 96.69 385 LEU A CA 1
ATOM 3016 C C . LEU A 1 385 ? 18.070 -15.981 -23.660 1.00 96.69 385 LEU A C 1
ATOM 3018 O O . LEU A 1 385 ? 18.665 -17.047 -23.466 1.00 96.69 385 LEU A O 1
ATOM 3022 N N . PRO A 1 386 ? 18.431 -15.141 -24.654 1.00 96.81 386 PRO A N 1
ATOM 3023 C CA . PRO A 1 386 ? 19.620 -15.363 -25.472 1.00 96.81 386 PRO A CA 1
ATOM 3024 C C . PRO A 1 386 ? 20.860 -15.573 -24.597 1.00 96.81 386 PRO A C 1
ATOM 3026 O O . PRO A 1 386 ? 21.016 -14.910 -23.570 1.00 96.81 386 PRO A O 1
ATOM 3029 N N . GLU A 1 387 ? 21.764 -16.464 -25.008 1.00 95.81 387 GLU A N 1
ATOM 3030 C CA . GLU A 1 387 ? 22.898 -16.895 -24.177 1.00 95.81 387 GLU A CA 1
ATOM 3031 C C . GLU A 1 387 ? 23.751 -15.721 -23.671 1.00 95.81 387 GLU A C 1
ATOM 3033 O O . GLU A 1 387 ? 24.093 -15.668 -22.488 1.00 95.81 387 GLU A O 1
ATOM 3038 N N . GLN A 1 388 ? 24.010 -14.733 -24.532 1.00 94.62 388 GLN A N 1
ATOM 3039 C CA . GLN A 1 388 ? 24.770 -13.535 -24.174 1.00 94.62 388 GLN A CA 1
ATOM 3040 C C . GLN A 1 388 ? 24.029 -12.655 -23.155 1.00 94.62 388 GLN A C 1
ATOM 3042 O O . GLN A 1 388 ? 24.632 -12.186 -22.192 1.00 94.62 388 GLN A O 1
ATOM 3047 N N . THR A 1 389 ? 22.719 -12.447 -23.328 1.00 95.31 389 THR A N 1
ATOM 3048 C CA . THR A 1 389 ? 21.887 -11.709 -22.365 1.00 95.31 389 THR A CA 1
ATOM 3049 C C . THR A 1 389 ? 21.873 -12.428 -21.025 1.00 95.31 389 THR A C 1
ATOM 3051 O O . THR A 1 389 ? 22.094 -11.811 -19.986 1.00 95.31 389 THR A O 1
ATOM 3054 N N . ARG A 1 390 ? 21.654 -13.746 -21.046 1.00 97.81 390 ARG A N 1
ATOM 3055 C CA . ARG A 1 390 ? 21.632 -14.588 -19.853 1.00 97.81 390 ARG A CA 1
ATOM 3056 C C . ARG A 1 390 ? 22.948 -14.491 -19.090 1.00 97.81 390 ARG A C 1
ATOM 3058 O O . ARG A 1 390 ? 22.912 -14.270 -17.888 1.00 97.81 390 ARG A O 1
ATOM 3065 N N . HIS A 1 391 ? 24.092 -14.587 -19.767 1.00 97.00 391 HIS A N 1
ATOM 3066 C CA . HIS A 1 391 ? 25.402 -14.476 -19.123 1.00 97.00 391 HIS A CA 1
ATOM 3067 C C . HIS A 1 391 ? 25.601 -13.111 -18.444 1.00 97.00 391 HIS A C 1
ATOM 3069 O O . HIS A 1 391 ? 26.009 -13.056 -17.285 1.00 97.00 391 HIS A O 1
ATOM 3075 N N . THR A 1 392 ? 25.239 -12.013 -19.117 1.00 95.75 392 THR A N 1
ATOM 3076 C CA . THR A 1 392 ? 25.273 -10.669 -18.519 1.00 95.75 392 THR A CA 1
ATOM 3077 C C . THR A 1 392 ? 24.343 -10.567 -17.310 1.00 95.75 392 THR A C 1
ATOM 3079 O O . THR A 1 392 ? 24.743 -10.047 -16.274 1.00 95.75 392 THR A O 1
ATOM 3082 N N . VAL A 1 393 ? 23.127 -11.118 -17.389 1.00 97.56 393 VAL A N 1
ATOM 3083 C CA . VAL A 1 393 ? 22.187 -11.133 -16.258 1.00 97.56 393 VAL A CA 1
ATOM 3084 C C . VAL A 1 393 ? 22.751 -11.919 -15.075 1.00 97.56 393 VAL A C 1
ATOM 3086 O O . VAL A 1 393 ? 22.733 -11.415 -13.957 1.00 97.56 393 VAL A O 1
ATOM 3089 N N . LEU A 1 394 ? 23.299 -13.114 -15.306 1.00 97.25 394 LEU A N 1
ATOM 3090 C CA . LEU A 1 394 ? 23.890 -13.939 -14.249 1.00 97.25 394 LEU A CA 1
ATOM 3091 C C . LEU A 1 394 ? 25.105 -13.267 -13.584 1.00 97.25 394 LEU A C 1
ATOM 3093 O O . LEU A 1 394 ? 25.327 -13.467 -12.390 1.00 97.25 394 LEU A O 1
ATOM 3097 N N . ALA A 1 395 ? 25.873 -12.470 -14.333 1.00 96.44 395 ALA A N 1
ATOM 3098 C CA . ALA A 1 395 ? 27.063 -11.780 -13.837 1.00 96.44 395 ALA A CA 1
ATOM 3099 C C . ALA A 1 395 ? 26.751 -10.455 -13.115 1.00 96.44 395 ALA A C 1
ATOM 3101 O O . ALA A 1 395 ? 27.367 -10.142 -12.096 1.00 96.44 395 ALA A O 1
ATOM 3102 N N . GLU A 1 396 ? 25.810 -9.667 -13.637 1.00 96.31 396 GLU A N 1
ATOM 3103 C CA . GLU A 1 396 ? 25.610 -8.274 -13.216 1.00 96.31 396 GLU A CA 1
ATOM 3104 C C . GLU A 1 396 ? 24.370 -8.060 -12.348 1.00 96.31 396 GLU A C 1
ATOM 3106 O O . GLU A 1 396 ? 24.254 -7.027 -11.683 1.00 96.31 396 GLU A O 1
ATOM 3111 N N . PHE A 1 397 ? 23.438 -9.016 -12.308 1.00 96.94 397 PHE A N 1
ATOM 3112 C CA . PHE A 1 397 ? 22.237 -8.866 -11.497 1.00 96.94 397 PHE A CA 1
ATOM 3113 C C . PHE A 1 397 ? 22.565 -8.950 -10.003 1.00 96.94 397 PHE A C 1
ATOM 3115 O O . PHE A 1 397 ? 22.728 -10.022 -9.421 1.00 96.94 397 PHE A O 1
ATOM 3122 N N . GLN A 1 398 ? 22.626 -7.775 -9.382 1.00 93.56 398 GLN A N 1
ATOM 3123 C CA . GLN A 1 398 ? 22.842 -7.588 -7.952 1.00 93.56 398 GLN A CA 1
ATOM 3124 C C . GLN A 1 398 ? 21.651 -6.814 -7.375 1.00 93.56 398 GLN A C 1
ATOM 3126 O O . GLN A 1 398 ? 21.722 -5.593 -7.186 1.00 93.56 398 GLN A O 1
ATOM 3131 N N . PRO A 1 399 ? 20.499 -7.476 -7.157 1.00 89.75 399 PRO A N 1
ATOM 3132 C CA . PRO A 1 399 ? 19.356 -6.815 -6.563 1.00 89.75 399 PRO A CA 1
ATOM 3133 C C . PRO A 1 399 ? 19.720 -6.360 -5.151 1.00 89.75 399 PRO A C 1
ATOM 3135 O O . PRO A 1 399 ? 20.500 -6.995 -4.441 1.00 89.75 399 PRO A O 1
ATOM 3138 N N . ARG A 1 400 ? 19.115 -5.253 -4.712 1.00 81.50 400 ARG A N 1
ATOM 3139 C CA . ARG A 1 400 ? 19.248 -4.832 -3.316 1.00 81.50 400 ARG A CA 1
ATOM 3140 C C . ARG A 1 400 ? 18.719 -5.947 -2.420 1.00 81.50 400 ARG A C 1
ATOM 3142 O O . ARG A 1 400 ? 17.615 -6.447 -2.675 1.00 81.50 400 ARG A O 1
ATOM 3149 N N . LEU A 1 401 ? 19.484 -6.284 -1.384 1.00 65.50 401 LEU A N 1
ATOM 3150 C CA . LEU A 1 401 ? 19.055 -7.227 -0.358 1.00 65.50 401 LEU A CA 1
ATOM 3151 C C . LEU A 1 401 ? 17.671 -6.789 0.181 1.00 65.50 401 LEU A C 1
ATOM 3153 O O . LEU A 1 401 ? 17.366 -5.593 0.252 1.00 65.50 401 LEU A O 1
ATOM 3157 N N . GLY A 1 402 ? 16.777 -7.758 0.395 1.00 68.00 402 GLY A N 1
ATOM 3158 C CA . GLY A 1 402 ? 15.413 -7.511 0.877 1.00 68.00 402 GLY A CA 1
ATOM 3159 C C . GLY A 1 402 ? 14.381 -7.114 -0.190 1.00 68.00 402 GLY A C 1
ATOM 3160 O O . GLY A 1 402 ? 13.228 -6.809 0.136 1.00 68.00 402 GLY A O 1
ATOM 3161 N N . THR A 1 403 ? 14.741 -7.116 -1.471 1.00 81.88 403 THR A N 1
ATOM 3162 C CA . THR A 1 403 ? 13.802 -6.810 -2.558 1.00 81.88 403 THR A CA 1
ATOM 3163 C C . THR A 1 403 ? 12.683 -7.870 -2.642 1.00 81.88 403 THR A C 1
ATOM 3165 O O . THR A 1 403 ? 12.937 -9.051 -2.833 1.00 81.88 403 THR A O 1
ATOM 3168 N N . ARG A 1 404 ? 11.417 -7.436 -2.513 1.00 71.56 404 ARG A N 1
ATOM 3169 C CA . ARG A 1 404 ? 10.243 -8.323 -2.333 1.00 71.56 404 ARG A CA 1
ATOM 3170 C C . ARG A 1 404 ? 9.843 -9.142 -3.568 1.00 71.56 404 ARG A C 1
ATOM 3172 O O . ARG A 1 404 ? 9.219 -10.179 -3.421 1.00 71.56 404 ARG A O 1
ATOM 3179 N N . ASN A 1 405 ? 10.146 -8.662 -4.774 1.00 84.38 405 ASN A N 1
ATOM 3180 C CA . ASN A 1 405 ? 9.793 -9.337 -6.026 1.00 84.38 405 ASN A CA 1
ATOM 3181 C C . ASN A 1 405 ? 11.061 -9.547 -6.864 1.00 84.38 405 ASN A C 1
ATOM 3183 O O . ASN A 1 405 ? 11.381 -8.721 -7.725 1.00 84.38 405 ASN A O 1
ATOM 3187 N N . MET A 1 406 ? 11.802 -10.614 -6.549 1.00 91.50 406 MET A N 1
ATOM 3188 C CA . MET A 1 406 ? 13.025 -11.007 -7.257 1.00 91.50 406 MET A CA 1
ATOM 3189 C C . MET A 1 406 ? 12.753 -11.250 -8.737 1.00 91.50 406 MET A C 1
ATOM 3191 O O . MET A 1 406 ? 13.383 -10.612 -9.578 1.00 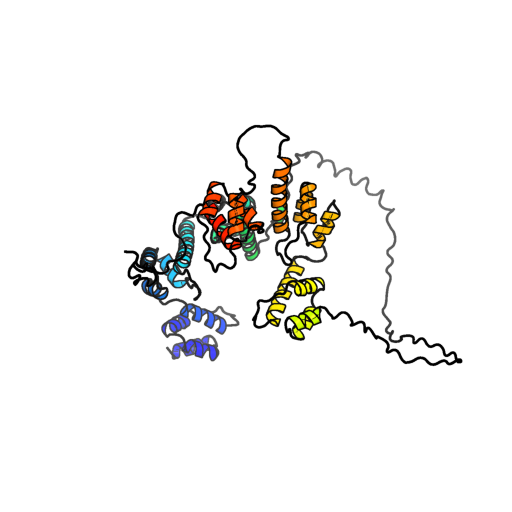91.50 406 MET A O 1
ATOM 3195 N N . THR A 1 407 ? 11.749 -12.069 -9.045 1.00 91.06 407 THR A N 1
ATOM 3196 C CA . THR A 1 407 ? 11.336 -12.424 -10.407 1.00 91.06 407 THR A CA 1
ATOM 3197 C C . THR A 1 407 ? 11.039 -11.192 -11.259 1.00 91.06 407 THR A C 1
ATOM 3199 O O . THR A 1 407 ? 11.587 -11.026 -12.347 1.00 91.06 407 THR A O 1
ATOM 3202 N N . GLY A 1 408 ? 10.239 -10.253 -10.750 1.00 87.06 408 GLY A N 1
ATOM 3203 C CA . GLY A 1 408 ? 9.909 -9.019 -11.463 1.00 87.06 408 GLY A CA 1
ATOM 3204 C C . GLY A 1 408 ? 11.116 -8.101 -11.675 1.00 87.06 408 GLY A C 1
ATOM 3205 O O . GLY A 1 408 ? 11.248 -7.480 -12.729 1.00 87.06 408 GLY A O 1
ATOM 3206 N N . LYS A 1 409 ? 12.025 -8.022 -10.697 1.00 91.81 409 LYS A N 1
ATOM 3207 C CA . LYS A 1 409 ? 13.249 -7.212 -10.807 1.00 91.81 409 LYS A CA 1
ATOM 3208 C C . LYS A 1 409 ? 14.257 -7.815 -11.771 1.00 91.81 409 LYS A C 1
ATOM 3210 O O . LYS A 1 409 ? 14.861 -7.069 -12.537 1.00 91.81 409 LYS A O 1
ATOM 3215 N N . LEU A 1 410 ? 14.382 -9.135 -11.763 1.00 96.94 410 LEU A N 1
ATOM 3216 C CA . LEU A 1 410 ? 15.182 -9.891 -12.710 1.00 96.94 410 LEU A CA 1
ATOM 3217 C C . LEU A 1 410 ? 14.669 -9.690 -14.136 1.00 96.94 410 LEU A C 1
ATOM 3219 O O . LEU A 1 410 ? 15.446 -9.315 -15.006 1.00 96.94 410 LEU A O 1
ATOM 3223 N N . LYS A 1 411 ? 13.357 -9.846 -14.364 1.00 94.75 411 LYS A N 1
ATOM 3224 C CA . LYS A 1 411 ? 12.727 -9.607 -15.674 1.00 94.75 411 LYS A CA 1
ATOM 3225 C C . LYS A 1 411 ? 12.953 -8.178 -16.168 1.00 94.75 411 LYS A C 1
ATOM 3227 O O . LYS A 1 411 ? 13.308 -7.976 -17.329 1.00 94.75 411 LYS A O 1
ATOM 3232 N N . ALA A 1 412 ? 12.795 -7.188 -15.288 1.00 87.19 412 ALA A N 1
ATOM 3233 C CA . ALA A 1 412 ? 13.063 -5.791 -15.621 1.00 87.19 412 ALA A CA 1
ATOM 3234 C C . ALA A 1 412 ? 14.534 -5.558 -16.007 1.00 87.19 412 ALA A C 1
ATOM 3236 O O . ALA A 1 412 ? 14.799 -4.934 -17.029 1.00 87.19 412 ALA A O 1
ATOM 3237 N N . PHE A 1 413 ? 15.481 -6.100 -15.234 1.00 95.81 413 PHE A N 1
ATOM 3238 C CA . PHE A 1 413 ? 16.911 -5.989 -15.530 1.00 95.81 413 PHE A CA 1
ATOM 3239 C C . PHE A 1 413 ? 17.283 -6.687 -16.842 1.00 95.81 413 PHE A C 1
ATOM 3241 O O . PHE A 1 413 ? 17.920 -6.083 -17.699 1.00 95.81 413 PHE A O 1
ATOM 3248 N N . ALA A 1 414 ? 16.816 -7.921 -17.046 1.00 95.75 414 ALA A N 1
ATOM 3249 C CA . ALA A 1 414 ? 17.023 -8.665 -18.283 1.00 95.75 414 ALA A CA 1
ATOM 3250 C C . ALA A 1 414 ? 16.477 -7.910 -19.503 1.00 95.75 414 ALA A C 1
ATOM 3252 O O . ALA A 1 414 ? 17.121 -7.888 -20.546 1.00 95.75 414 ALA A O 1
ATOM 3253 N N . SER A 1 415 ? 15.335 -7.228 -19.363 1.00 88.69 415 SER A N 1
ATOM 3254 C CA . SER A 1 415 ? 14.764 -6.396 -20.429 1.00 88.69 415 SER A CA 1
ATOM 3255 C C . SER A 1 415 ? 15.666 -5.209 -20.778 1.00 88.69 415 SER A C 1
ATOM 3257 O O . SER A 1 415 ? 15.865 -4.920 -21.958 1.00 88.69 415 SER A O 1
ATOM 3259 N N . THR A 1 416 ? 16.268 -4.560 -19.777 1.00 87.75 416 THR A N 1
ATOM 3260 C CA . THR A 1 416 ? 17.269 -3.503 -19.994 1.00 87.75 416 THR A CA 1
ATOM 3261 C C . THR A 1 416 ? 18.506 -4.041 -20.717 1.00 87.75 416 THR A C 1
ATOM 3263 O O . THR A 1 416 ? 18.960 -3.428 -21.682 1.00 87.75 416 THR A O 1
ATOM 3266 N N . VAL A 1 417 ? 19.016 -5.210 -20.311 1.00 93.44 417 VAL A N 1
ATOM 3267 C CA . VAL A 1 417 ? 20.169 -5.858 -20.961 1.00 93.44 417 VAL A CA 1
ATOM 3268 C C . VAL A 1 417 ? 19.853 -6.220 -22.417 1.00 93.44 417 VAL A C 1
ATOM 3270 O O . VAL A 1 417 ? 20.661 -5.940 -23.302 1.00 93.44 417 VAL A O 1
ATOM 3273 N N . MET A 1 418 ? 18.668 -6.775 -22.695 1.00 91.94 418 MET A N 1
ATOM 3274 C CA . MET A 1 418 ? 18.228 -7.081 -24.064 1.00 91.94 418 MET A CA 1
ATOM 3275 C C . MET A 1 418 ? 18.125 -5.819 -24.927 1.00 91.94 418 MET A C 1
ATOM 3277 O O . MET A 1 418 ? 18.583 -5.816 -26.069 1.00 91.94 418 MET A O 1
ATOM 3281 N N . GLY A 1 419 ? 17.582 -4.728 -24.375 1.00 83.69 419 GLY A N 1
ATOM 3282 C CA . GLY A 1 419 ? 17.518 -3.437 -25.060 1.00 83.69 419 GLY A CA 1
ATOM 3283 C C . GLY A 1 419 ? 18.904 -2.876 -25.393 1.00 83.69 419 GLY A C 1
ATOM 3284 O O . GLY A 1 419 ? 19.117 -2.377 -26.496 1.00 83.69 419 GLY A O 1
ATOM 3285 N N . ALA A 1 420 ? 19.867 -3.012 -24.478 1.00 82.69 420 ALA A N 1
ATOM 3286 C CA . ALA A 1 420 ? 21.244 -2.574 -24.695 1.00 82.69 420 ALA A CA 1
ATOM 3287 C C . ALA A 1 420 ? 21.980 -3.422 -25.753 1.00 82.69 420 ALA A C 1
ATOM 3289 O O . ALA A 1 420 ? 22.709 -2.878 -26.583 1.00 82.69 420 ALA A O 1
ATOM 3290 N N . GLN A 1 421 ? 21.772 -4.743 -25.763 1.00 84.81 421 GLN A N 1
ATOM 3291 C CA . GLN A 1 421 ? 22.426 -5.659 -26.708 1.00 84.81 421 GLN A CA 1
ATOM 3292 C C . GLN A 1 421 ? 21.843 -5.575 -28.126 1.00 84.81 421 GLN A C 1
ATOM 3294 O O . GLN A 1 421 ? 22.597 -5.631 -29.101 1.00 84.81 421 GLN A O 1
ATOM 3299 N N . GLY A 1 422 ? 20.528 -5.358 -28.263 1.00 76.44 422 GLY A N 1
ATOM 3300 C CA . GLY A 1 422 ? 19.885 -5.140 -29.565 1.00 76.44 422 GLY A CA 1
ATOM 3301 C C . GLY A 1 422 ? 20.462 -3.941 -30.329 1.00 76.44 422 GLY A C 1
ATOM 3302 O O . GLY A 1 422 ? 20.523 -3.956 -31.560 1.00 76.44 422 GLY A O 1
ATOM 3303 N N . TYR A 1 423 ? 20.979 -2.941 -29.608 1.00 59.25 423 TYR A N 1
ATOM 3304 C CA . TYR A 1 423 ? 21.670 -1.796 -30.200 1.00 59.25 423 TYR A CA 1
ATOM 3305 C C . TYR A 1 423 ? 23.071 -2.110 -30.736 1.00 59.25 423 TYR A C 1
ATOM 3307 O O . TYR A 1 423 ? 23.514 -1.452 -31.675 1.00 59.25 423 TYR A O 1
ATOM 3315 N N . GLN A 1 424 ? 23.774 -3.099 -30.179 1.00 63.19 424 GLN A N 1
ATOM 3316 C CA . GLN A 1 424 ? 25.133 -3.429 -30.621 1.00 63.19 424 GLN A CA 1
ATOM 3317 C C . GLN A 1 424 ? 25.150 -4.357 -31.838 1.00 63.19 424 GLN A C 1
ATOM 3319 O O . GLN A 1 424 ? 25.954 -4.145 -32.743 1.00 63.19 424 GLN A O 1
ATOM 3324 N N . ASN A 1 425 ? 24.232 -5.327 -31.911 1.00 60.69 425 ASN A N 1
ATOM 3325 C CA . ASN A 1 425 ? 24.184 -6.280 -33.028 1.00 60.69 425 ASN A CA 1
ATOM 3326 C C . ASN A 1 425 ? 23.508 -5.738 -34.295 1.00 60.69 425 ASN A C 1
ATOM 3328 O O . ASN A 1 425 ? 23.646 -6.334 -35.359 1.00 60.69 425 ASN A O 1
ATOM 3332 N N . SER A 1 426 ? 22.812 -4.602 -34.210 1.00 52.38 426 SER A N 1
ATOM 3333 C CA . SER A 1 426 ? 22.128 -3.990 -35.360 1.00 52.38 426 SER A CA 1
ATOM 3334 C C . SER A 1 426 ? 22.964 -2.920 -36.070 1.00 52.38 426 SER A C 1
ATOM 3336 O O . SER A 1 426 ? 22.425 -2.169 -36.880 1.00 52.38 426 SER A O 1
ATOM 3338 N N . ARG A 1 427 ? 24.266 -2.806 -35.772 1.00 43.94 427 ARG A N 1
ATOM 3339 C CA . ARG A 1 427 ? 25.162 -1.868 -36.460 1.00 43.94 427 ARG A CA 1
ATOM 3340 C C . ARG A 1 427 ? 25.659 -2.513 -37.767 1.00 43.94 427 ARG A C 1
ATOM 3342 O O . ARG A 1 427 ? 26.440 -3.461 -37.691 1.00 43.94 427 ARG A O 1
ATOM 3349 N N . PRO A 1 428 ? 25.237 -2.040 -38.955 1.00 44.47 428 PRO A N 1
ATOM 3350 C CA . PRO A 1 428 ? 25.741 -2.566 -40.218 1.00 44.47 428 PRO A CA 1
ATOM 3351 C C . PRO A 1 428 ? 27.232 -2.221 -40.365 1.00 44.47 428 PRO A C 1
ATOM 3353 O O . PRO A 1 428 ? 27.635 -1.125 -39.956 1.00 44.47 428 PRO A O 1
ATOM 3356 N N . PRO A 1 429 ? 28.052 -3.106 -40.955 1.00 52.19 429 PRO A N 1
ATOM 3357 C CA . PRO A 1 429 ? 29.406 -2.757 -41.354 1.00 52.19 429 PRO A CA 1
ATOM 3358 C C . PRO A 1 429 ? 29.326 -1.789 -42.544 1.00 52.19 429 PRO A C 1
ATOM 3360 O O . PRO A 1 429 ? 28.769 -2.128 -43.582 1.00 52.19 429 PRO A O 1
ATOM 3363 N N . ASP A 1 430 ? 29.820 -0.570 -42.334 1.00 51.06 430 ASP A N 1
ATOM 3364 C CA . ASP A 1 430 ? 30.175 0.451 -43.326 1.00 51.06 430 ASP A CA 1
ATOM 3365 C C . ASP A 1 430 ? 29.325 0.511 -44.611 1.00 51.06 430 ASP A C 1
ATOM 3367 O O . ASP A 1 430 ? 29.650 -0.069 -45.645 1.00 51.06 430 ASP A O 1
ATOM 3371 N N . GLY A 1 431 ? 28.262 1.318 -44.577 1.00 42.31 431 GLY A N 1
ATOM 3372 C CA . GLY A 1 431 ? 27.501 1.687 -45.770 1.00 42.31 431 GLY A CA 1
ATOM 3373 C C . GLY A 1 431 ? 26.777 3.013 -45.582 1.00 42.31 431 GLY A C 1
ATOM 3374 O O . GLY A 1 431 ? 25.797 3.097 -44.849 1.00 42.31 431 GLY A O 1
ATOM 3375 N N . ALA A 1 432 ? 27.284 4.061 -46.230 1.00 48.47 432 ALA A N 1
ATOM 3376 C CA . ALA A 1 432 ? 26.725 5.406 -46.230 1.00 48.47 432 ALA A CA 1
ATOM 3377 C C . ALA A 1 432 ? 25.261 5.420 -46.711 1.00 48.47 432 ALA A C 1
ATOM 3379 O O . ALA A 1 432 ? 24.966 5.037 -47.840 1.00 48.47 432 ALA A O 1
ATOM 3380 N N . GLY A 1 433 ? 24.347 5.910 -45.873 1.00 37.56 433 GLY A N 1
ATOM 3381 C CA . GLY A 1 433 ? 22.944 6.087 -46.238 1.00 37.56 433 GLY A CA 1
ATOM 3382 C C . GLY A 1 433 ? 22.142 6.682 -45.088 1.00 37.56 433 GLY A C 1
ATOM 3383 O O . GLY A 1 433 ? 22.059 6.106 -44.011 1.00 37.56 433 GLY A O 1
ATOM 3384 N N . ALA A 1 434 ? 21.613 7.878 -45.306 1.00 44.38 434 ALA A N 1
ATOM 3385 C CA . ALA A 1 434 ? 20.947 8.707 -44.317 1.00 44.38 434 ALA A CA 1
ATOM 3386 C C . ALA A 1 434 ? 19.578 8.168 -43.845 1.00 44.38 434 ALA A C 1
ATOM 3388 O O . ALA A 1 434 ? 18.872 7.496 -44.589 1.00 44.38 434 ALA A O 1
ATOM 3389 N N . ALA A 1 435 ? 19.200 8.649 -42.651 1.00 42.62 435 ALA A N 1
ATOM 3390 C CA . ALA A 1 435 ? 17.865 8.739 -42.045 1.00 42.62 435 ALA A CA 1
ATOM 3391 C C . ALA A 1 435 ? 17.366 7.575 -41.156 1.00 42.62 435 ALA A C 1
ATOM 3393 O O . ALA A 1 435 ? 16.824 6.582 -41.623 1.00 42.62 435 ALA A O 1
ATOM 3394 N N . GLY A 1 436 ? 17.376 7.835 -39.838 1.00 43.00 436 GLY A N 1
ATOM 3395 C CA . GLY A 1 436 ? 16.133 7.724 -39.062 1.00 43.00 436 GLY A CA 1
ATOM 3396 C C . GLY A 1 436 ? 16.045 6.652 -37.976 1.00 43.00 436 GLY A C 1
ATOM 3397 O O . GLY A 1 436 ? 15.102 5.873 -37.986 1.00 43.00 436 GLY A O 1
ATOM 3398 N N . GLY A 1 437 ? 16.956 6.641 -37.000 1.00 41.25 437 GLY A N 1
ATOM 3399 C CA . GLY A 1 437 ? 16.801 5.786 -35.816 1.00 41.25 437 GLY A CA 1
ATOM 3400 C C . GLY A 1 437 ? 17.949 5.890 -34.820 1.00 41.25 437 GLY A C 1
ATOM 3401 O O . GLY A 1 437 ? 18.561 4.882 -34.487 1.00 41.25 437 GLY A O 1
ATOM 3402 N N . SER A 1 438 ? 18.295 7.108 -34.387 1.00 45.41 438 SER A N 1
ATOM 3403 C CA . SER A 1 438 ? 19.361 7.337 -33.404 1.00 45.41 438 SER A CA 1
ATOM 3404 C C . SER A 1 438 ? 19.038 6.673 -32.068 1.00 45.41 438 SER A C 1
ATOM 3406 O O . SER A 1 438 ? 18.279 7.217 -31.264 1.00 45.41 438 SER A O 1
ATOM 3408 N N . GLY A 1 439 ? 19.713 5.559 -31.789 1.00 46.88 439 GLY A N 1
ATOM 3409 C CA . GLY A 1 439 ? 20.077 5.191 -30.425 1.00 46.88 439 GLY A CA 1
ATOM 3410 C C . GLY A 1 439 ? 20.888 6.319 -29.835 1.00 46.88 439 GLY A C 1
ATOM 3411 O O . GLY A 1 439 ? 22.051 6.496 -30.189 1.00 46.88 439 GLY A O 1
ATOM 3412 N N . GLY A 1 440 ? 20.217 7.148 -29.039 1.00 51.81 440 GLY A N 1
ATOM 3413 C CA . GLY A 1 440 ? 20.715 8.433 -28.577 1.00 51.81 440 GLY A CA 1
ATOM 3414 C C . GLY A 1 440 ? 21.904 8.279 -27.646 1.00 51.81 440 GLY A C 1
ATOM 3415 O O . GLY A 1 440 ? 21.740 8.312 -26.430 1.00 51.81 440 GLY A O 1
ATOM 3416 N N . SER A 1 441 ? 23.102 8.171 -28.222 1.00 77.25 441 SER A N 1
ATOM 3417 C CA . SER A 1 441 ? 24.285 8.728 -27.580 1.00 77.25 441 SER A CA 1
ATOM 3418 C C . SER A 1 441 ? 23.958 10.168 -27.213 1.00 77.25 441 SER A C 1
ATOM 3420 O O . SER A 1 441 ? 23.432 10.908 -28.050 1.00 77.25 441 SER A O 1
ATOM 3422 N N . LEU A 1 442 ? 24.239 10.538 -25.965 1.00 85.50 442 LEU A N 1
ATOM 3423 C CA . LEU A 1 442 ? 24.032 11.905 -25.520 1.00 85.50 442 LEU A CA 1
ATOM 3424 C C . LEU A 1 442 ? 24.893 12.842 -26.369 1.00 85.50 442 LEU A C 1
ATOM 3426 O O . LEU A 1 442 ? 26.056 12.539 -26.652 1.00 85.50 442 LEU A O 1
ATOM 3430 N N . ASP A 1 443 ? 24.307 13.952 -26.793 1.00 91.81 443 ASP A N 1
ATOM 3431 C CA . ASP A 1 443 ? 25.033 15.004 -27.500 1.00 91.81 443 ASP A CA 1
ATOM 3432 C C . ASP A 1 443 ? 26.001 15.722 -26.528 1.00 91.81 443 ASP A C 1
ATOM 3434 O O . ASP A 1 443 ? 25.846 15.680 -25.304 1.00 91.81 443 ASP A O 1
ATOM 3438 N N . LEU A 1 444 ? 27.036 16.372 -27.064 1.00 91.62 444 LEU A N 1
ATOM 3439 C CA . LEU A 1 444 ? 27.984 17.188 -26.304 1.00 91.62 444 LEU A CA 1
ATOM 3440 C C . LEU A 1 444 ? 27.274 18.225 -25.404 1.00 91.62 444 LEU A C 1
ATOM 3442 O O . LEU A 1 444 ? 27.710 18.464 -24.278 1.00 91.62 444 LEU A O 1
ATOM 3446 N N . GLY A 1 445 ? 26.164 18.805 -25.872 1.00 92.81 445 GLY A N 1
ATOM 3447 C CA . GLY A 1 445 ? 25.323 19.727 -25.108 1.00 92.81 445 GLY A CA 1
ATOM 3448 C C . GLY A 1 445 ? 24.644 19.071 -23.902 1.00 92.81 445 GLY A C 1
ATOM 3449 O O . GLY A 1 445 ? 24.604 19.653 -22.817 1.00 92.81 445 GLY A O 1
ATOM 3450 N N . GLU A 1 446 ? 24.176 17.831 -24.052 1.00 96.12 446 GLU A N 1
ATOM 3451 C CA . GLU A 1 446 ? 23.608 17.040 -22.955 1.00 96.12 446 GLU A CA 1
ATOM 3452 C C . GLU A 1 446 ? 24.676 16.691 -21.912 1.00 96.12 446 GLU A C 1
ATOM 3454 O O . GLU A 1 446 ? 24.430 16.821 -20.713 1.00 96.12 446 GLU A O 1
ATOM 3459 N N . LEU A 1 447 ? 25.890 16.327 -22.340 1.00 95.69 447 LEU A N 1
ATOM 3460 C CA . LEU A 1 447 ? 27.008 16.064 -21.426 1.00 95.69 447 LEU A CA 1
ATOM 3461 C C . LEU A 1 447 ? 27.428 17.316 -20.645 1.00 95.69 447 LEU A C 1
ATOM 3463 O O . LEU A 1 447 ? 27.601 17.242 -19.428 1.00 95.69 447 LEU A O 1
ATOM 3467 N N . ALA A 1 448 ? 27.524 18.469 -21.312 1.00 96.00 448 ALA A N 1
ATOM 3468 C CA . ALA A 1 448 ? 27.840 19.740 -20.661 1.00 96.00 448 ALA A CA 1
ATOM 3469 C C . ALA A 1 448 ? 26.765 20.144 -19.638 1.00 96.00 448 ALA A C 1
ATOM 3471 O O . ALA A 1 448 ? 27.086 20.633 -18.554 1.00 96.00 448 ALA A O 1
ATOM 3472 N N . PHE A 1 449 ? 25.488 19.898 -19.944 1.00 97.19 449 PHE A N 1
ATOM 3473 C CA . PHE A 1 449 ? 24.394 20.122 -19.002 1.00 97.19 449 PHE A CA 1
ATOM 3474 C C . PHE A 1 449 ? 24.500 19.216 -17.770 1.00 97.19 449 PHE A C 1
ATOM 3476 O O . PHE A 1 449 ? 24.341 19.692 -16.646 1.00 97.19 449 PHE A O 1
ATOM 3483 N N . LEU A 1 450 ? 24.786 17.923 -17.952 1.00 97.12 450 LEU A N 1
ATOM 3484 C CA . LEU A 1 450 ? 24.939 17.006 -16.821 1.00 97.12 450 LEU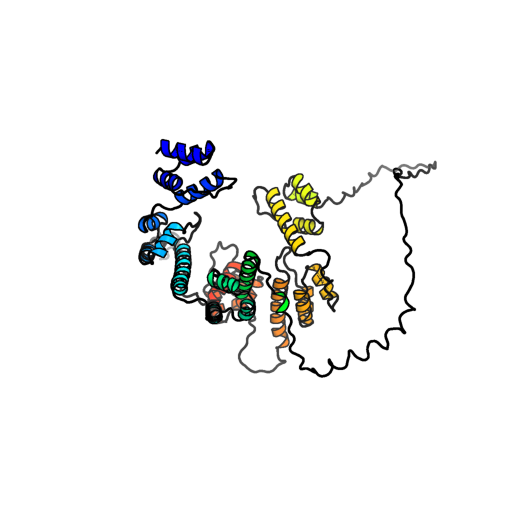 A CA 1
ATOM 3485 C C . LEU A 1 450 ? 26.135 17.387 -15.943 1.00 97.12 450 LEU A C 1
ATOM 3487 O O . LEU A 1 450 ? 26.016 17.356 -14.720 1.00 97.12 450 LEU A O 1
ATOM 3491 N N . GLN A 1 451 ? 27.238 17.810 -16.562 1.00 97.00 451 GLN A N 1
ATOM 3492 C CA . GLN A 1 451 ? 28.423 18.300 -15.864 1.00 97.00 451 GLN A CA 1
ATOM 3493 C C . GLN A 1 451 ? 28.142 19.598 -15.096 1.00 97.00 451 GLN A C 1
ATOM 3495 O O . GLN A 1 451 ? 28.563 19.736 -13.950 1.00 97.00 451 GLN A O 1
ATOM 3500 N N . LYS A 1 452 ? 27.381 20.535 -15.682 1.00 97.12 452 LYS A N 1
ATOM 3501 C CA . LYS A 1 452 ? 26.969 21.785 -15.015 1.00 97.12 452 LYS A CA 1
ATOM 3502 C C . LYS A 1 452 ? 26.269 21.519 -13.680 1.00 97.12 452 LYS A C 1
ATOM 3504 O O . LYS A 1 452 ? 26.428 22.296 -12.744 1.00 97.12 452 LYS A O 1
ATOM 3509 N N . TRP A 1 453 ? 25.503 20.435 -13.600 1.00 97.00 453 TRP A N 1
ATOM 3510 C CA . TRP A 1 453 ? 24.751 20.052 -12.407 1.00 97.00 453 TRP A CA 1
ATOM 3511 C C . TRP A 1 453 ? 25.431 18.963 -11.560 1.00 97.00 453 TRP A C 1
ATOM 3513 O O . TRP A 1 453 ? 24.841 18.528 -10.574 1.00 97.00 453 TRP A O 1
ATOM 3523 N N . GLY A 1 454 ? 26.644 18.520 -11.916 1.00 95.69 454 GLY A N 1
ATOM 3524 C CA . GLY A 1 454 ? 27.394 17.494 -11.180 1.00 95.69 454 GLY A CA 1
ATOM 3525 C C . GLY A 1 454 ? 26.725 16.113 -11.167 1.00 95.69 454 GLY A C 1
ATOM 3526 O O . GLY A 1 454 ? 26.824 15.379 -10.183 1.00 95.69 454 GLY A O 1
ATOM 3527 N N . ILE A 1 455 ? 25.973 15.774 -12.219 1.00 97.38 455 ILE A N 1
ATOM 3528 C CA . ILE A 1 455 ? 25.213 14.516 -12.347 1.00 97.38 455 ILE A CA 1
ATOM 3529 C C . ILE A 1 455 ? 25.642 13.686 -13.566 1.00 97.38 455 ILE A C 1
ATOM 3531 O O . ILE A 1 455 ? 24.954 12.744 -13.962 1.00 97.38 455 ILE A O 1
ATOM 3535 N N . GLU A 1 456 ? 26.799 13.987 -14.152 1.00 96.50 456 GLU A N 1
ATOM 3536 C CA . GLU A 1 456 ? 27.356 13.336 -15.341 1.00 96.50 456 GLU A CA 1
ATOM 3537 C C . GLU A 1 456 ? 27.680 11.853 -15.156 1.00 96.50 456 GLU A C 1
ATOM 3539 O O . GLU A 1 456 ? 27.766 11.124 -16.140 1.00 96.50 456 GLU A O 1
ATOM 3544 N N . ASN A 1 457 ? 27.806 11.372 -13.920 1.00 91.31 457 ASN A N 1
ATOM 3545 C CA . ASN A 1 457 ? 28.049 9.957 -13.624 1.00 91.31 457 ASN A CA 1
ATOM 3546 C C . ASN A 1 457 ? 26.777 9.199 -13.221 1.00 91.31 457 ASN A C 1
ATOM 3548 O O . ASN A 1 457 ? 26.819 7.994 -12.979 1.00 91.31 457 ASN A O 1
ATOM 3552 N N . ASN A 1 458 ? 25.625 9.874 -13.166 1.00 94.12 458 ASN A N 1
ATOM 3553 C CA . ASN A 1 458 ? 24.375 9.239 -12.775 1.00 94.12 458 ASN A CA 1
ATOM 3554 C C . ASN A 1 458 ? 23.740 8.498 -13.966 1.00 94.12 458 ASN A C 1
ATOM 3556 O O . ASN A 1 458 ? 23.102 9.102 -14.829 1.00 94.12 458 ASN A O 1
ATOM 3560 N N . LEU A 1 459 ? 23.902 7.171 -14.001 1.00 87.31 459 LEU A N 1
ATOM 3561 C CA . LEU A 1 459 ? 23.376 6.314 -15.073 1.00 87.31 459 LEU A CA 1
ATOM 3562 C C . LEU A 1 459 ? 21.855 6.428 -15.234 1.00 87.31 459 LEU A C 1
ATOM 3564 O O . LEU A 1 459 ? 21.370 6.518 -16.358 1.00 87.31 459 LEU A O 1
ATOM 3568 N N . MET A 1 460 ? 21.107 6.530 -14.131 1.00 88.50 460 MET A N 1
ATOM 3569 C CA . MET A 1 460 ? 19.645 6.648 -14.168 1.00 88.50 460 MET A CA 1
ATOM 3570 C C . MET A 1 460 ? 19.193 7.918 -14.902 1.00 88.50 460 MET A C 1
ATOM 3572 O O . MET A 1 460 ? 18.196 7.904 -15.628 1.00 88.50 460 MET A O 1
ATOM 3576 N N . VAL A 1 461 ? 19.916 9.024 -14.717 1.00 95.94 461 VAL A N 1
ATOM 3577 C CA . VAL A 1 461 ? 19.650 10.284 -15.420 1.00 95.94 461 VAL A CA 1
ATOM 3578 C C . VAL A 1 461 ? 19.905 10.129 -16.916 1.00 95.94 461 VAL A C 1
ATOM 3580 O O . VAL A 1 461 ? 19.054 10.525 -17.713 1.00 95.94 461 VAL A O 1
ATOM 3583 N N . LYS A 1 462 ? 21.037 9.522 -17.294 1.00 94.94 462 LYS A N 1
ATOM 3584 C CA . LYS A 1 462 ? 21.379 9.283 -18.703 1.00 94.94 462 LYS A CA 1
ATOM 3585 C C . LYS A 1 462 ? 20.331 8.415 -19.383 1.00 94.94 462 LYS A C 1
ATOM 3587 O O . LYS A 1 462 ? 19.796 8.820 -20.406 1.00 94.94 462 LYS A O 1
ATOM 3592 N N . GLU A 1 463 ? 19.969 7.291 -18.770 1.00 90.38 463 GLU A N 1
ATOM 3593 C CA . GLU A 1 463 ? 18.910 6.409 -19.269 1.00 90.38 463 GLU A CA 1
ATOM 3594 C C . GLU A 1 463 ? 17.590 7.163 -19.429 1.00 90.38 463 GLU A C 1
ATOM 3596 O O . GLU A 1 463 ? 16.960 7.097 -20.482 1.00 90.38 463 GLU A O 1
ATOM 3601 N N . THR A 1 464 ? 17.197 7.944 -18.416 1.00 94.56 464 THR A N 1
ATOM 3602 C CA . THR A 1 464 ? 15.954 8.722 -18.466 1.00 94.56 464 THR A CA 1
ATOM 3603 C C . THR A 1 464 ? 15.972 9.721 -19.622 1.00 94.56 464 THR A C 1
ATOM 3605 O O . THR A 1 464 ? 14.985 9.801 -20.348 1.00 94.56 464 THR A O 1
ATOM 3608 N N . LEU A 1 465 ? 17.073 10.446 -19.843 1.00 96.06 465 LEU A N 1
ATOM 3609 C CA . LEU A 1 465 ? 17.203 11.353 -20.985 1.00 96.06 465 LEU A CA 1
ATOM 3610 C C . LEU A 1 465 ? 17.181 10.591 -22.315 1.00 96.06 465 LEU A C 1
ATOM 3612 O O . LEU A 1 465 ? 16.462 11.004 -23.218 1.00 96.06 465 LEU A O 1
ATOM 3616 N N . CYS A 1 466 ? 17.867 9.452 -22.424 1.00 94.25 466 CYS A N 1
ATOM 3617 C CA . CYS A 1 466 ? 17.862 8.621 -23.631 1.00 94.25 466 CYS A CA 1
ATOM 3618 C C . CYS A 1 466 ? 16.465 8.082 -23.987 1.00 94.25 466 CYS A C 1
ATOM 3620 O O . CYS A 1 466 ? 16.199 7.849 -25.163 1.00 94.25 466 CYS A O 1
ATOM 3622 N N . THR A 1 467 ? 15.559 7.922 -23.012 1.00 92.06 467 THR A N 1
ATOM 3623 C CA . THR A 1 467 ? 14.162 7.526 -23.286 1.00 92.06 467 THR A CA 1
ATOM 3624 C C . THR A 1 467 ? 13.284 8.644 -23.859 1.00 92.06 467 THR A C 1
ATOM 3626 O O . THR A 1 467 ? 12.183 8.369 -24.335 1.00 92.06 467 THR A O 1
ATOM 3629 N N . LEU A 1 468 ? 13.732 9.903 -23.812 1.00 92.94 468 LEU A N 1
ATOM 3630 C CA . LEU A 1 468 ? 12.975 11.050 -24.311 1.00 92.94 468 LEU A CA 1
ATOM 3631 C C . LEU A 1 468 ? 13.237 11.302 -25.801 1.00 92.94 468 LEU A C 1
ATOM 3633 O O . LEU A 1 468 ? 14.351 11.130 -26.301 1.00 92.94 468 LEU A O 1
ATOM 3637 N N . THR A 1 469 ? 12.217 11.814 -26.494 1.00 93.25 469 THR A N 1
ATOM 3638 C CA . THR A 1 469 ? 12.380 12.351 -27.858 1.00 93.25 469 THR A CA 1
ATOM 3639 C C . THR A 1 469 ? 13.322 13.568 -27.860 1.00 93.25 469 THR A C 1
ATOM 3641 O O . THR A 1 469 ? 13.405 14.263 -26.842 1.00 93.25 469 THR A O 1
ATOM 3644 N N . PRO A 1 470 ? 14.008 13.884 -28.977 1.00 93.25 470 PRO A N 1
ATOM 3645 C CA . PRO A 1 470 ? 14.929 15.023 -29.041 1.00 93.25 470 PRO A CA 1
ATOM 3646 C C . PRO A 1 470 ? 14.313 16.352 -28.570 1.00 93.25 470 PRO A C 1
ATOM 3648 O O . PRO A 1 470 ? 14.932 17.068 -27.783 1.00 93.25 470 PRO A O 1
ATOM 3651 N N . ASP A 1 471 ? 13.062 16.638 -28.945 1.00 92.88 471 ASP A N 1
ATOM 3652 C CA . ASP A 1 471 ? 12.352 17.852 -28.512 1.00 92.88 471 ASP A CA 1
ATOM 3653 C C . ASP A 1 471 ? 12.082 17.870 -27.002 1.00 92.88 471 ASP A C 1
ATOM 3655 O O . ASP A 1 471 ? 12.204 18.902 -26.337 1.00 92.88 471 ASP A O 1
ATOM 3659 N N . GLN A 1 472 ? 11.739 16.714 -26.428 1.00 95.12 472 GLN A N 1
ATOM 3660 C CA . GLN A 1 472 ? 11.555 16.574 -24.985 1.00 95.12 472 GLN A CA 1
ATOM 3661 C C . GLN A 1 472 ? 12.880 16.738 -24.234 1.00 95.12 472 GLN A C 1
ATOM 3663 O O . GLN A 1 472 ? 12.883 17.368 -23.177 1.00 95.12 472 GLN A O 1
ATOM 3668 N N . ARG A 1 473 ? 13.999 16.226 -24.768 1.00 96.56 473 ARG A N 1
ATOM 3669 C CA . ARG A 1 473 ? 15.334 16.426 -24.178 1.00 96.56 473 ARG A CA 1
ATOM 3670 C C . ARG A 1 473 ? 15.713 17.894 -24.183 1.00 96.56 473 ARG A C 1
ATOM 3672 O O . ARG A 1 473 ? 15.975 18.434 -23.115 1.00 96.56 473 ARG A O 1
ATOM 3679 N N . LEU A 1 474 ? 15.627 18.565 -25.334 1.00 95.25 474 LEU A N 1
ATOM 3680 C CA . LEU A 1 474 ? 15.888 20.005 -25.444 1.00 95.25 474 LEU A CA 1
ATOM 3681 C C . LEU A 1 474 ? 15.054 20.808 -24.447 1.00 95.25 474 LEU A C 1
ATOM 3683 O O . LEU A 1 474 ? 15.559 21.718 -23.791 1.00 95.25 474 LEU A O 1
ATOM 3687 N N . ARG A 1 475 ? 13.787 20.431 -24.273 1.00 95.44 475 ARG A N 1
ATOM 3688 C CA . ARG A 1 475 ? 12.918 21.057 -23.284 1.00 95.44 475 ARG A CA 1
ATOM 3689 C C . ARG A 1 475 ? 13.381 20.823 -21.848 1.00 95.44 475 ARG A C 1
ATOM 3691 O O . ARG A 1 475 ? 13.353 21.758 -21.056 1.00 95.44 475 ARG A O 1
ATOM 3698 N N . VAL A 1 476 ? 13.800 19.606 -21.504 1.00 97.19 476 VAL A N 1
ATOM 3699 C CA . VAL A 1 476 ? 14.357 19.306 -20.178 1.00 97.19 476 VAL A CA 1
ATOM 3700 C C . VAL A 1 476 ? 15.625 20.118 -19.928 1.00 97.19 476 VAL A C 1
ATOM 3702 O O . VAL A 1 476 ? 15.726 20.750 -18.884 1.00 97.19 476 VAL A O 1
ATOM 3705 N N . LEU A 1 477 ? 16.547 20.158 -20.891 1.00 96.81 477 LEU A N 1
ATOM 3706 C CA . LEU A 1 477 ? 17.810 20.895 -20.781 1.00 96.81 477 LEU A CA 1
ATOM 3707 C C . LEU A 1 477 ? 17.592 22.407 -20.627 1.00 96.81 477 LEU A C 1
ATOM 3709 O O . LEU A 1 477 ? 18.353 23.067 -19.924 1.00 96.81 477 LEU A O 1
ATOM 3713 N N . ARG A 1 478 ? 16.553 22.952 -21.276 1.00 97.00 478 ARG A N 1
ATOM 3714 C CA . ARG A 1 478 ? 16.215 24.380 -21.237 1.00 97.00 478 ARG A CA 1
ATOM 3715 C C . ARG A 1 478 ? 15.448 24.784 -19.980 1.00 97.00 478 ARG A C 1
ATOM 3717 O O . ARG A 1 478 ? 15.741 25.823 -19.409 1.00 97.00 478 ARG A O 1
ATOM 3724 N N . ASP A 1 479 ? 14.445 24.000 -19.587 1.00 96.81 479 ASP A N 1
ATOM 3725 C CA . ASP A 1 479 ? 13.471 24.408 -18.565 1.00 96.81 479 ASP A CA 1
ATOM 3726 C C . ASP A 1 479 ? 13.849 23.913 -17.151 1.00 96.81 479 ASP A C 1
ATOM 3728 O O . ASP A 1 479 ? 13.198 24.282 -16.172 1.00 96.81 479 ASP A O 1
ATOM 3732 N N . PHE A 1 480 ? 14.855 23.039 -17.016 1.00 97.44 480 PHE A N 1
ATOM 3733 C CA . PHE A 1 480 ? 15.260 22.503 -15.718 1.00 97.44 480 PHE A CA 1
ATOM 3734 C C . PHE A 1 480 ? 16.235 23.432 -14.985 1.00 97.44 480 PHE A C 1
ATOM 3736 O O . PHE A 1 480 ? 17.443 23.420 -15.225 1.00 97.44 480 PHE A O 1
ATOM 3743 N N . GLU A 1 481 ? 15.692 24.180 -14.027 1.00 96.25 481 GLU A N 1
ATOM 3744 C CA . GLU A 1 481 ? 16.433 25.064 -13.123 1.00 96.25 481 GLU A CA 1
ATOM 3745 C C . GLU A 1 481 ? 16.092 24.716 -11.660 1.00 96.25 481 GLU A C 1
ATOM 3747 O O . GLU A 1 481 ? 15.166 25.286 -11.076 1.00 96.25 481 GLU A O 1
ATOM 3752 N N . PRO A 1 482 ? 16.764 23.721 -11.051 1.00 96.12 482 PRO A N 1
ATOM 3753 C CA . PRO A 1 482 ? 16.582 23.409 -9.640 1.00 96.12 482 PRO A CA 1
ATOM 3754 C C . PRO A 1 482 ? 17.086 24.571 -8.772 1.00 96.12 482 PRO A C 1
ATOM 3756 O O . PRO A 1 482 ? 18.035 25.269 -9.128 1.00 96.12 482 PRO A O 1
ATOM 3759 N N . ALA A 1 483 ? 16.472 24.760 -7.603 1.00 93.81 483 ALA A N 1
ATOM 3760 C CA . ALA A 1 483 ? 16.940 25.738 -6.626 1.00 93.81 483 ALA A CA 1
ATOM 3761 C C . ALA A 1 483 ? 18.354 25.380 -6.133 1.00 93.81 483 ALA A C 1
ATOM 3763 O O . ALA A 1 483 ? 18.710 24.200 -6.067 1.00 93.81 483 ALA A O 1
ATOM 3764 N N . THR A 1 484 ? 19.152 26.385 -5.766 1.00 92.00 484 THR A N 1
ATOM 3765 C CA . THR A 1 484 ? 20.565 26.223 -5.371 1.00 92.00 484 THR A CA 1
ATOM 3766 C C . THR A 1 484 ? 20.770 25.354 -4.128 1.00 92.00 484 THR A C 1
ATOM 3768 O O . THR A 1 484 ? 21.871 24.872 -3.896 1.00 92.00 484 THR A O 1
ATOM 3771 N N . ASP A 1 485 ? 19.723 25.141 -3.333 1.00 92.62 485 ASP A N 1
ATOM 3772 C CA . ASP A 1 485 ? 19.688 24.304 -2.130 1.00 92.62 485 ASP A CA 1
ATOM 3773 C C . ASP A 1 485 ? 19.145 22.882 -2.387 1.00 92.62 485 ASP A C 1
ATOM 3775 O O . ASP A 1 485 ? 18.928 22.103 -1.456 1.00 92.62 485 ASP A O 1
ATOM 3779 N N . THR A 1 486 ? 18.918 22.508 -3.649 1.00 95.50 486 THR A N 1
ATOM 3780 C CA . THR A 1 486 ? 18.372 21.193 -3.999 1.00 95.50 486 THR A CA 1
ATOM 3781 C C . THR A 1 486 ? 19.387 20.084 -3.710 1.00 95.50 486 THR A C 1
ATOM 3783 O O . THR A 1 486 ? 20.357 19.915 -4.442 1.00 95.50 486 THR A O 1
ATOM 3786 N N . MET A 1 487 ? 19.125 19.269 -2.682 1.00 87.44 487 MET A N 1
ATOM 3787 C CA . MET A 1 487 ? 20.041 18.195 -2.263 1.00 87.44 487 MET A CA 1
ATOM 3788 C C . MET A 1 487 ? 20.147 17.011 -3.241 1.00 87.44 487 MET A C 1
ATOM 3790 O O . MET A 1 487 ? 21.174 16.343 -3.267 1.00 87.44 487 MET A O 1
ATOM 3794 N N . ASP A 1 488 ? 19.107 16.728 -4.034 1.00 95.44 488 ASP A N 1
ATOM 3795 C CA . ASP A 1 488 ? 19.094 15.613 -4.997 1.00 95.44 488 ASP A CA 1
ATOM 3796 C C . ASP A 1 488 ? 18.622 16.089 -6.377 1.00 95.44 488 ASP A C 1
ATOM 3798 O O . ASP A 1 488 ? 17.459 15.950 -6.777 1.00 95.44 488 ASP A O 1
ATOM 3802 N N . VAL A 1 489 ? 19.553 16.710 -7.099 1.00 96.56 489 VAL A N 1
ATOM 3803 C CA . VAL A 1 489 ? 19.314 17.254 -8.439 1.00 96.56 489 VAL A CA 1
ATOM 3804 C C . VAL A 1 489 ? 18.974 16.141 -9.438 1.00 96.56 489 VAL A C 1
ATOM 3806 O O . VAL A 1 489 ? 18.106 16.329 -10.293 1.00 96.56 489 VAL A O 1
ATOM 3809 N N . ALA A 1 490 ? 19.571 14.954 -9.292 1.00 96.31 490 ALA A N 1
ATOM 3810 C CA . ALA A 1 490 ? 19.342 13.819 -10.182 1.00 96.31 490 ALA A CA 1
ATOM 3811 C C . ALA A 1 490 ? 17.902 13.288 -10.092 1.00 96.31 490 ALA A C 1
ATOM 3813 O O . ALA A 1 490 ? 17.231 13.130 -11.116 1.00 96.31 490 ALA A O 1
ATOM 3814 N N . ALA A 1 491 ? 17.377 13.068 -8.882 1.00 91.69 491 ALA A N 1
ATOM 3815 C CA . ALA A 1 491 ? 15.999 12.611 -8.707 1.00 91.69 491 ALA A CA 1
ATOM 3816 C C . ALA A 1 491 ? 14.975 13.652 -9.187 1.00 91.69 491 ALA A C 1
ATOM 3818 O O . ALA A 1 491 ? 13.938 13.296 -9.770 1.00 91.69 491 ALA A O 1
ATOM 3819 N N . LYS A 1 492 ? 15.262 14.945 -8.979 1.00 95.75 492 LYS A N 1
ATOM 3820 C CA . LYS A 1 492 ? 14.427 16.050 -9.473 1.00 95.75 492 LYS A CA 1
ATOM 3821 C C . LYS A 1 492 ? 14.419 16.107 -10.996 1.00 95.75 492 LYS A C 1
ATOM 3823 O O . LYS A 1 492 ? 13.332 16.198 -11.569 1.00 95.75 492 LYS A O 1
ATOM 3828 N N . LEU A 1 493 ? 15.576 15.963 -11.643 1.00 97.62 493 LEU A N 1
ATOM 3829 C CA . LEU A 1 493 ? 15.678 15.905 -13.100 1.00 97.62 493 LEU A CA 1
ATOM 3830 C C . LEU A 1 493 ? 14.895 14.714 -13.656 1.00 97.62 493 LEU A C 1
ATOM 3832 O O . LEU A 1 493 ? 14.051 14.900 -14.526 1.00 97.62 493 LEU A O 1
ATOM 3836 N N . CYS A 1 494 ? 15.090 13.508 -13.115 1.00 96.44 494 CYS A N 1
ATOM 3837 C CA . CYS A 1 494 ? 14.350 12.319 -13.549 1.00 96.44 494 CYS A CA 1
ATOM 3838 C C . CYS A 1 494 ? 12.829 12.503 -13.417 1.00 96.44 494 CYS A C 1
ATOM 3840 O O . CYS A 1 494 ? 12.059 12.077 -14.279 1.00 96.44 494 CYS A O 1
ATOM 3842 N N . SER A 1 495 ? 12.375 13.157 -12.345 1.00 92.38 495 SER A N 1
ATOM 3843 C CA . SER A 1 495 ? 10.955 13.459 -12.131 1.00 92.38 495 SER A CA 1
ATOM 3844 C C . SER A 1 495 ? 10.428 14.489 -13.134 1.00 92.38 495 SER A C 1
ATOM 3846 O O . SER A 1 495 ? 9.330 14.321 -13.671 1.00 92.38 495 SER A O 1
ATOM 3848 N N . PHE A 1 496 ? 11.218 15.527 -13.418 1.00 96.69 496 PHE A N 1
ATOM 3849 C CA . PHE A 1 496 ? 10.894 16.562 -14.395 1.00 96.69 496 PHE A CA 1
ATOM 3850 C C . PHE A 1 496 ? 10.851 16.007 -15.823 1.00 96.69 496 PHE A C 1
ATOM 3852 O O . PHE A 1 496 ? 9.853 16.186 -16.517 1.00 96.69 496 PHE A O 1
ATOM 3859 N N . ALA A 1 497 ? 11.855 15.226 -16.218 1.00 96.44 497 ALA A N 1
ATOM 3860 C CA . ALA A 1 497 ? 11.921 14.512 -17.490 1.00 96.44 497 ALA A CA 1
ATOM 3861 C C . ALA A 1 497 ? 10.684 13.630 -17.722 1.00 96.44 497 ALA A C 1
ATOM 3863 O O . ALA A 1 497 ? 10.030 13.725 -18.760 1.00 96.44 497 ALA A O 1
ATOM 3864 N N . LYS A 1 498 ? 10.269 12.856 -16.711 1.00 93.94 498 LYS A N 1
ATOM 3865 C CA . LYS A 1 498 ? 9.028 12.060 -16.761 1.00 93.94 498 LYS A CA 1
ATOM 3866 C C . LYS A 1 498 ? 7.760 12.914 -16.848 1.00 93.94 498 LYS A C 1
ATOM 3868 O O . LYS A 1 498 ? 6.726 12.418 -17.293 1.00 93.94 498 LYS A O 1
ATOM 3873 N N . SER A 1 499 ? 7.782 14.155 -16.363 1.00 93.81 499 SER A N 1
ATOM 3874 C CA . SER A 1 499 ? 6.667 15.101 -16.510 1.00 93.81 499 SER A CA 1
ATOM 3875 C C . SER A 1 499 ? 6.590 15.643 -17.941 1.00 93.81 499 SER A C 1
ATOM 3877 O O . SER A 1 499 ? 5.514 15.652 -18.539 1.00 93.81 499 SER A O 1
ATOM 3879 N N . VAL A 1 500 ? 7.742 16.003 -18.519 1.00 95.38 500 VAL A N 1
ATOM 3880 C CA . VAL A 1 500 ? 7.872 16.449 -19.915 1.00 95.38 500 VAL A CA 1
ATOM 3881 C C . VAL A 1 500 ? 7.450 15.344 -20.889 1.00 95.38 500 VAL A C 1
ATOM 3883 O O . VAL A 1 500 ? 6.665 15.613 -21.798 1.00 95.38 500 VAL A O 1
ATOM 3886 N N . ALA A 1 501 ? 7.864 14.095 -20.645 1.00 93.81 501 ALA A N 1
ATOM 3887 C CA . ALA A 1 501 ? 7.463 12.927 -21.436 1.00 93.81 501 ALA A CA 1
ATOM 3888 C C . ALA A 1 501 ? 5.938 12.736 -21.503 1.00 93.81 501 ALA A C 1
ATOM 3890 O O . ALA A 1 501 ? 5.396 12.344 -22.531 1.00 93.81 501 ALA A O 1
ATOM 3891 N N . ARG A 1 502 ? 5.232 13.047 -20.407 1.00 89.25 502 ARG A N 1
ATOM 3892 C CA . ARG A 1 502 ? 3.773 12.899 -20.282 1.00 89.25 502 ARG A CA 1
ATOM 3893 C C . ARG A 1 502 ? 2.975 14.037 -20.928 1.00 89.25 502 ARG A C 1
ATOM 3895 O O . ARG A 1 502 ? 1.754 14.059 -20.801 1.00 89.25 502 ARG A O 1
ATOM 3902 N N . GLY A 1 503 ? 3.635 15.014 -21.555 1.00 80.00 503 GLY A N 1
ATOM 3903 C CA . GLY A 1 503 ? 2.974 16.099 -22.287 1.00 80.00 503 GLY A CA 1
ATOM 3904 C C . GLY A 1 503 ? 2.190 17.099 -21.423 1.00 80.00 503 GLY A C 1
ATOM 3905 O O . GLY A 1 503 ? 1.611 18.039 -21.954 1.00 80.00 503 GLY A O 1
ATOM 3906 N N . LYS A 1 504 ? 2.201 16.973 -20.087 1.00 58.16 504 LYS A N 1
ATOM 3907 C CA . LYS A 1 504 ? 1.465 17.859 -19.157 1.00 58.16 504 LYS A CA 1
ATOM 3908 C C . LYS A 1 504 ? 2.187 19.174 -18.832 1.00 58.16 504 LYS A C 1
ATOM 3910 O O . LYS A 1 504 ? 1.804 19.886 -17.910 1.00 58.16 504 LYS A O 1
ATOM 3915 N N . GLY A 1 505 ? 3.227 19.513 -19.589 1.00 50.22 505 GLY A N 1
ATOM 3916 C CA . GLY A 1 505 ? 4.078 20.675 -19.343 1.00 50.22 505 GLY A CA 1
ATOM 3917 C C . GLY A 1 505 ? 3.541 22.020 -19.838 1.00 50.22 505 GLY A C 1
ATOM 3918 O O . GLY A 1 505 ? 4.321 22.962 -19.904 1.00 50.22 505 GLY A O 1
ATOM 3919 N N . SER A 1 506 ? 2.279 22.183 -20.235 1.00 45.44 506 SER A N 1
ATOM 3920 C CA . SER A 1 506 ? 1.763 23.527 -20.532 1.00 45.44 506 SER A CA 1
ATOM 3921 C C . SER A 1 506 ? 1.550 24.310 -19.227 1.00 45.44 506 SER A C 1
ATOM 3923 O O . SER A 1 506 ? 0.489 24.236 -18.616 1.00 45.44 506 SER A O 1
ATOM 3925 N N . GLY A 1 507 ? 2.593 25.021 -18.792 1.00 51.53 507 GLY A N 1
ATOM 3926 C CA . GLY A 1 507 ? 2.517 26.258 -18.012 1.00 51.53 507 GLY A CA 1
ATOM 3927 C C . GLY A 1 507 ? 1.606 26.262 -16.783 1.00 51.53 507 GLY A C 1
ATOM 3928 O O . GLY A 1 507 ? 0.516 26.821 -16.823 1.00 51.53 507 GLY A O 1
ATOM 3929 N N . LYS A 1 508 ? 2.102 25.738 -15.661 1.00 45.84 508 LYS A N 1
ATOM 3930 C CA . LYS A 1 508 ? 1.868 26.290 -14.314 1.00 45.84 508 LYS A CA 1
ATOM 3931 C C . LYS A 1 508 ? 2.827 25.594 -13.351 1.00 45.84 508 LYS A C 1
ATOM 3933 O O . LYS A 1 508 ? 2.635 24.430 -13.008 1.00 45.84 508 LYS A O 1
ATOM 3938 N N . GLY A 1 509 ? 3.905 26.292 -12.999 1.00 41.62 509 GLY A N 1
ATOM 3939 C CA . GLY A 1 509 ? 4.884 25.822 -12.022 1.00 41.62 509 GLY A CA 1
ATOM 3940 C C . GLY A 1 509 ? 4.256 25.585 -10.641 1.00 41.62 509 GLY A C 1
ATOM 3941 O O . GLY A 1 509 ? 3.163 26.088 -10.360 1.00 41.62 509 GLY A O 1
ATOM 3942 N N . PRO A 1 510 ? 4.918 24.815 -9.766 1.00 44.94 510 PRO A N 1
ATOM 3943 C CA . PRO A 1 510 ? 4.493 24.675 -8.386 1.00 44.94 510 PRO A CA 1
ATOM 3944 C C . PRO A 1 510 ? 4.972 25.897 -7.590 1.00 44.94 510 PRO A C 1
ATOM 3946 O O . PRO A 1 510 ? 6.157 26.208 -7.592 1.00 44.94 510 PRO A O 1
ATOM 3949 N N . GLY A 1 511 ? 4.057 26.566 -6.888 1.00 37.59 511 GLY A N 1
ATOM 3950 C CA . GLY A 1 511 ? 4.398 27.554 -5.860 1.00 37.59 511 GLY A CA 1
ATOM 3951 C C . GLY A 1 511 ? 3.945 28.975 -6.174 1.00 37.59 511 GLY A C 1
ATOM 3952 O O . GLY A 1 511 ? 4.685 29.772 -6.739 1.00 37.59 511 GLY A O 1
ATOM 3953 N N . GLY A 1 512 ? 2.742 29.319 -5.715 1.00 41.06 512 GLY A N 1
ATOM 3954 C CA . GLY A 1 512 ? 2.478 30.692 -5.304 1.00 41.06 512 GLY A CA 1
ATOM 3955 C C . GLY A 1 512 ? 3.292 30.982 -4.042 1.00 41.06 512 GLY A C 1
ATOM 3956 O O . GLY A 1 512 ? 3.009 30.418 -2.991 1.00 41.06 512 GLY A O 1
ATOM 3957 N N . MET A 1 513 ? 4.298 31.838 -4.175 1.00 36.41 513 MET A N 1
ATOM 3958 C CA . MET A 1 513 ? 4.992 32.558 -3.104 1.00 36.41 513 MET A CA 1
ATOM 3959 C C . MET A 1 513 ? 5.141 34.018 -3.569 1.00 36.41 513 MET A C 1
ATOM 3961 O O . MET A 1 513 ? 5.086 34.278 -4.776 1.00 36.41 513 MET A O 1
ATOM 3965 N N . PRO A 1 514 ? 5.200 34.987 -2.641 1.00 35.72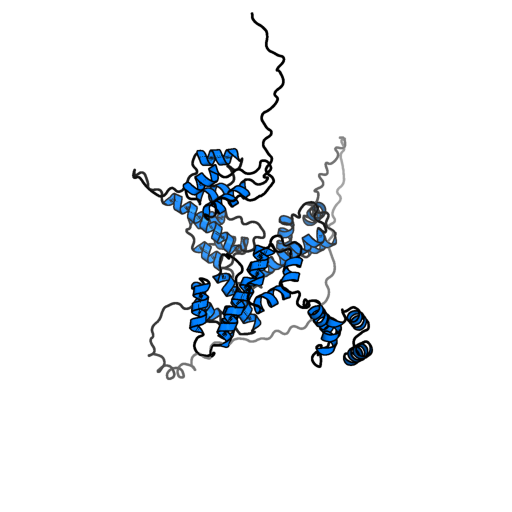 514 PRO A N 1
ATOM 3966 C CA . PRO A 1 514 ? 4.833 36.369 -2.912 1.00 35.72 514 PRO A CA 1
ATOM 3967 C C . PRO A 1 514 ? 5.781 37.034 -3.907 1.00 35.72 514 PRO A C 1
ATOM 3969 O O . PRO A 1 514 ? 6.996 36.859 -3.860 1.00 35.72 514 PRO A O 1
ATOM 3972 N N . VAL A 1 515 ? 5.191 37.847 -4.781 1.00 35.81 515 VAL A N 1
ATOM 3973 C CA . VAL A 1 515 ? 5.894 38.791 -5.649 1.00 35.81 515 VAL A CA 1
ATOM 3974 C C . VAL A 1 515 ? 6.730 39.721 -4.766 1.00 35.81 515 VAL A C 1
ATOM 3976 O O . VAL A 1 515 ? 6.214 40.690 -4.210 1.00 35.81 515 VAL A O 1
ATOM 3979 N N . PHE A 1 516 ? 8.026 39.443 -4.639 1.00 32.56 516 PHE A N 1
ATOM 3980 C CA . PHE A 1 516 ? 8.983 40.462 -4.235 1.00 32.56 516 PHE A CA 1
ATOM 3981 C C . PHE A 1 516 ? 9.113 41.441 -5.402 1.00 32.56 516 PHE A C 1
ATOM 3983 O O . PHE A 1 516 ? 9.628 41.113 -6.472 1.00 32.56 516 PHE A O 1
ATOM 3990 N N . LYS A 1 517 ? 8.575 42.649 -5.200 1.00 35.22 517 LYS A N 1
ATOM 3991 C CA . LYS A 1 517 ? 8.859 43.817 -6.035 1.00 35.22 517 LYS A CA 1
ATOM 3992 C C . LYS A 1 517 ? 10.376 43.941 -6.198 1.00 35.22 517 LYS A C 1
ATOM 3994 O O . LYS A 1 517 ? 11.096 43.938 -5.202 1.00 35.22 517 LYS A O 1
ATOM 3999 N N . ARG A 1 518 ? 10.837 44.105 -7.444 1.00 31.42 518 ARG A N 1
ATOM 4000 C CA . ARG A 1 518 ? 12.162 44.672 -7.737 1.00 31.42 518 ARG A CA 1
ATOM 4001 C C . ARG A 1 518 ? 12.367 45.914 -6.860 1.00 31.42 518 ARG A C 1
ATOM 4003 O O . ARG A 1 518 ? 11.466 46.759 -6.849 1.00 31.42 518 ARG A O 1
ATOM 4010 N N . PRO A 1 519 ? 13.508 46.063 -6.168 1.00 33.00 519 PRO A N 1
ATOM 4011 C CA . PRO A 1 519 ? 13.912 47.372 -5.694 1.00 33.00 519 PRO A CA 1
ATOM 4012 C C . PRO A 1 519 ? 14.060 48.264 -6.926 1.00 33.00 519 PRO A C 1
ATOM 4014 O O . PRO A 1 519 ? 14.645 47.852 -7.930 1.00 33.00 519 PRO A O 1
ATOM 4017 N N . ALA A 1 520 ? 13.450 49.441 -6.868 1.00 36.53 520 ALA A N 1
ATOM 4018 C CA . ALA A 1 520 ? 13.646 50.470 -7.868 1.00 36.53 520 ALA A CA 1
ATOM 4019 C C . ALA A 1 520 ? 15.142 50.792 -7.966 1.00 36.53 520 ALA A C 1
ATOM 4021 O O . ALA A 1 520 ? 15.816 50.939 -6.947 1.00 36.53 520 ALA A O 1
ATOM 4022 N N . GLU A 1 521 ? 15.637 50.898 -9.196 1.00 45.88 521 GLU A N 1
ATOM 4023 C CA . GLU A 1 521 ? 16.859 51.634 -9.490 1.00 45.88 521 GLU A CA 1
ATOM 4024 C C . GLU A 1 521 ? 16.702 53.048 -8.927 1.00 45.88 521 GLU A C 1
ATOM 4026 O O . GLU A 1 521 ? 15.831 53.811 -9.347 1.00 45.88 521 GLU A O 1
ATOM 4031 N N . GLY A 1 522 ? 17.511 53.375 -7.931 1.00 47.81 522 GLY A N 1
ATOM 4032 C CA . GLY A 1 522 ? 17.525 54.684 -7.313 1.00 47.81 522 GLY A CA 1
ATOM 4033 C C . GLY A 1 522 ? 18.564 54.710 -6.209 1.00 47.81 522 GLY A C 1
ATOM 4034 O O . GLY A 1 522 ? 18.428 53.991 -5.227 1.00 47.81 522 GLY A O 1
ATOM 4035 N N . ASP A 1 523 ? 19.552 55.579 -6.396 1.00 43.44 523 ASP A N 1
ATOM 4036 C CA . ASP A 1 523 ? 20.531 56.018 -5.399 1.00 43.44 523 ASP A CA 1
ATOM 4037 C C . ASP A 1 523 ? 21.840 55.209 -5.309 1.00 43.44 523 ASP A C 1
ATOM 4039 O O . ASP A 1 523 ? 22.156 54.540 -4.326 1.00 43.44 523 ASP A O 1
ATOM 4043 N N . LEU A 1 524 ? 22.657 55.330 -6.363 1.00 40.88 524 LEU A N 1
ATOM 4044 C CA . LEU A 1 524 ? 24.111 55.236 -6.231 1.00 40.88 524 LEU A CA 1
ATOM 4045 C C . LEU A 1 524 ? 24.643 56.634 -5.892 1.00 40.88 524 LEU A C 1
ATOM 4047 O O . LEU A 1 524 ? 24.670 57.523 -6.743 1.00 40.88 524 LEU A O 1
ATOM 4051 N N . GLY A 1 525 ? 25.044 56.809 -4.632 1.00 49.16 525 GLY A N 1
ATOM 4052 C CA . GLY A 1 525 ? 25.768 57.985 -4.157 1.00 49.16 525 GLY A CA 1
ATOM 4053 C C . GLY A 1 525 ? 27.133 58.164 -4.847 1.00 49.16 525 GLY A C 1
ATOM 4054 O O . GLY A 1 525 ? 27.643 57.236 -5.479 1.00 49.16 525 GLY A O 1
ATOM 4055 N N . PRO A 1 526 ? 27.728 59.365 -4.753 1.00 46.25 526 PRO A N 1
ATOM 4056 C CA . PRO A 1 526 ? 28.878 59.751 -5.560 1.00 46.25 526 PRO A CA 1
ATOM 4057 C C . PRO A 1 526 ? 30.155 58.992 -5.175 1.00 46.25 526 PRO A C 1
ATOM 4059 O O . PRO A 1 526 ? 30.591 58.999 -4.025 1.00 46.25 526 PRO A O 1
ATOM 4062 N N . ASP A 1 527 ? 30.755 58.382 -6.195 1.00 48.00 527 ASP A N 1
ATOM 4063 C CA . ASP A 1 527 ? 32.028 57.664 -6.190 1.00 48.00 527 ASP A CA 1
ATOM 4064 C C . ASP A 1 527 ? 33.211 58.629 -5.931 1.00 48.00 527 ASP A C 1
ATOM 4066 O O . ASP A 1 527 ? 33.445 59.542 -6.733 1.00 48.00 527 ASP A O 1
ATOM 4070 N N . PRO A 1 528 ? 33.964 58.485 -4.823 1.00 48.34 528 PRO A N 1
ATOM 4071 C CA . PRO A 1 528 ? 34.997 59.434 -4.436 1.00 48.34 528 PRO A CA 1
ATOM 4072 C C . PRO A 1 528 ? 36.385 59.059 -4.971 1.00 48.34 528 PRO A C 1
ATOM 4074 O O . PRO A 1 528 ? 37.354 59.241 -4.250 1.00 48.34 528 PRO A O 1
ATOM 4077 N N . LEU A 1 529 ? 36.544 58.536 -6.194 1.00 49.41 529 LEU A N 1
ATOM 4078 C CA . LEU A 1 529 ? 37.882 58.234 -6.737 1.00 49.41 529 LEU A CA 1
ATOM 4079 C C . LEU A 1 529 ? 38.005 58.420 -8.260 1.00 49.41 529 LEU A C 1
ATOM 4081 O O . LEU A 1 529 ? 38.356 57.489 -8.987 1.00 49.41 529 LEU A O 1
ATOM 4085 N N . ARG A 1 530 ? 37.839 59.653 -8.765 1.00 42.72 530 ARG A N 1
ATOM 4086 C CA . ARG A 1 530 ? 38.422 60.026 -10.071 1.00 42.72 530 ARG A CA 1
ATOM 4087 C C . ARG A 1 530 ? 39.197 61.349 -10.039 1.00 42.72 530 ARG A C 1
ATOM 4089 O O . ARG A 1 530 ? 38.674 62.337 -9.523 1.00 42.72 530 ARG A O 1
ATOM 4096 N N . PRO A 1 531 ? 40.428 61.397 -10.591 1.00 51.97 531 PRO A N 1
ATOM 4097 C CA . PRO A 1 531 ? 41.260 62.594 -10.574 1.00 51.97 531 PRO A CA 1
ATOM 4098 C C . PRO A 1 531 ? 40.812 63.600 -11.639 1.00 51.97 531 PRO A C 1
ATOM 4100 O O . PRO A 1 531 ? 40.486 63.230 -12.767 1.00 51.97 531 PRO A O 1
ATOM 4103 N N . ARG A 1 532 ? 40.858 64.885 -11.275 1.00 47.75 532 ARG A N 1
ATOM 4104 C CA . ARG A 1 532 ? 40.728 66.022 -12.193 1.00 47.75 532 ARG A CA 1
ATOM 4105 C C . ARG A 1 532 ? 41.917 66.066 -13.156 1.00 47.75 532 ARG A C 1
ATOM 4107 O O . ARG A 1 532 ? 43.059 66.128 -12.707 1.00 47.75 532 ARG A O 1
ATOM 4114 N N . LEU A 1 533 ? 41.628 66.151 -14.449 1.00 48.44 533 LEU A N 1
ATOM 4115 C CA . LEU A 1 533 ? 42.499 66.792 -15.429 1.00 48.44 533 LEU A CA 1
ATOM 4116 C C . LEU A 1 533 ? 41.715 67.923 -16.100 1.00 48.44 533 LEU A C 1
ATOM 4118 O O . LEU A 1 533 ? 40.495 67.827 -16.241 1.00 48.44 533 LEU A O 1
ATOM 4122 N N . ALA A 1 534 ? 42.455 69.002 -16.345 1.00 58.66 534 ALA A N 1
ATOM 4123 C CA . ALA A 1 534 ? 42.018 70.353 -16.680 1.00 58.66 534 ALA A CA 1
ATOM 4124 C C . ALA A 1 534 ? 41.358 70.489 -18.055 1.00 58.66 534 ALA A C 1
ATOM 4126 O O . ALA A 1 534 ? 41.700 69.686 -18.953 1.00 58.66 534 ALA A O 1
#

Foldseek 3Di:
DVVLLVVQCVVLVPDPVLSVVLVVADPVLSVCLSPPDDDDPPPPCSSVVSCVVSVLSVLAPPCCDLVNVCVVLVPDPVLSVVLVPDDPVLNNCLSRPDDDDPPDPCSSVVSVVSSVVVVVLVVVVVVVVPDDPDDCLVVLLVVLCVVQVQPVCSVVLVQDDSVLSVVLSNPDDDPDDDDCSNVVSNVVSVVSCVVVVHPRPVVPPPDDDPDDDDDPPPPPPPPPPPPPPPPPPPPDDDDDDDDDDDDDDDDDDDDDDDDDDDDDDDDDDDDDDDDDDDPPPPPPPPPDLLVVLCVVQVHDVVLSVVLVPDDPVLSVLLSPPDDDDPPDPPSSVVSVVVSVVSRVLVCVLDPPDPPPQLDQPDVLLSVLCVVQSNDNVLSVVLVPADPVLSVCLSVPDDDPRPDNCPSVSSVVVSVVSVVVVVVVVPDDPDDDDDDDDDQDDDDPLRCVLCVVVVNNPPPLLVVLLSPDDPVLNVCLSPVDDDDPPDPCSSVVSSVVSVCSRVVVPPDDDPDDDDDDDDDDPDDDDDDPDDDDDD

Secondary structure (DSSP, 8-state):
-HHHHHHHHHHTT--HHHHHHHHHS-HHHHHHHHHH--PPTT-S-HHHHHHHHHHHHHHS-S---HHHHHHHTT--HHHHHHHHTS-HHHHHHHHHH----TT-S-HHHHHHHHHHHHHHHHHHHHHHTTS-TTS-HHHHHHHHHHHHT-GGGHHHHHTS-HHHHHHHHHH----SS-S-HHHHHHHHHHHHHHHTT----GGGSS----------SSSSSGGGTTTTSGGGS-SS--------------------PPP----------------PPP----------HHHHHHHHTT--HHHHHHHHHS-HHHHHHHHHH--PPTT-S-HHHHHHHHHHHHHHHHHHHS-SS-S-----SSHHHHHHHHHTT--HHHHHHHHHS-HHHHHHHHHH--PPTT-S-HHHHHHHHHHHHHHHHHHHHT--SS-----S----PPPHHHHHHHHHTT-TT-HHHHHHHHTS-HHHHHHHHHH----TT-S-HHHHHHHHHHHHHTT--SS--S----------S---PPP-------

Sequence (534 aa):
MEASLQQFCDKWQLDVDAQNFLRSLEPAALEVVIADFAPHEGTQDVAGKLYSFAKGISRQPRQEGVEAFIQKWKLDLSTAKWVRELPQEVKDALVRDFEPKEDTQNITGKLKGFARSILSRHQHHQHAASHVPNAHGDQRLQEFVTRWGVEESLGFLQGLPALVQAKVIEQFDPKGDTMNINGRLCSFARSVAERMNLPTNAAAVQQQPLGMMQPQMQTQMQPMMQPMMQPMMQPMMQPMMQPMTMDPLNAFFMTQMPQAQVPMAMACGGCGMAPMAPMQGAFQPAADPISSFRSRWALTDQSRQFLMQLPQDVQNIVLAEFSPAAGTANLDGKLQTFARSVLERFQDAHPQQGHPVVHSSNPQVAEFARRWSLDEEAVTFLETLPEQTRHTVLAEFQPRLGTRNMTGKLKAFASTVMGAQGYQNSRPPDGAGAAGGSGGSLDLGELAFLQKWGIENNLMVKETLCTLTPDQRLRVLRDFEPATDTMDVAAKLCSFAKSVARGKGSGKGPGGMPVFKRPAEGDLGPDPLRPRLA

pLDDT: mean 79.67, std 20.87, range [31.42, 98.12]

Organism: NCBI:txid2562237